Protein AF-0000000084951125 (afdb_homodimer)

Solvent-accessible surface area (backbone atoms only — not comparable to full-atom values): 34988 Å² total; per-residue (Å²): 134,79,62,62,59,83,71,89,84,74,86,59,56,65,35,55,36,43,43,50,26,42,46,49,32,28,71,71,62,76,45,51,70,67,38,75,51,81,46,64,66,57,51,19,65,74,65,73,45,57,65,64,44,49,47,52,25,54,49,51,36,23,10,39,48,29,26,44,77,41,91,96,76,39,42,28,28,58,37,66,67,66,70,45,73,35,20,32,40,36,37,38,41,66,78,44,57,65,51,30,41,21,50,53,31,18,54,71,54,57,42,88,39,49,43,74,48,46,43,64,31,67,85,32,62,67,50,42,49,49,55,50,62,74,44,59,76,49,38,55,32,37,38,37,38,51,67,86,50,80,61,41,56,66,58,55,65,75,41,64,70,90,34,41,35,38,32,51,39,81,51,83,85,47,65,89,33,16,28,47,24,54,52,42,26,57,44,45,28,52,27,49,59,73,43,35,82,60,50,66,82,41,65,33,40,33,38,49,50,67,69,82,83,59,63,63,38,38,56,53,15,46,51,48,45,28,61,77,68,70,47,46,68,49,78,37,55,62,75,75,97,64,82,89,54,80,27,32,29,39,36,31,66,45,63,64,55,48,45,52,52,53,54,50,31,58,76,66,71,50,47,72,31,70,36,26,30,42,35,34,42,53,76,55,68,62,40,58,51,30,78,68,9,46,14,23,42,24,65,48,41,46,56,47,14,35,51,51,22,48,31,61,78,69,64,53,66,54,72,42,73,50,62,61,46,58,45,87,42,46,16,69,134,80,61,60,57,83,72,88,84,74,87,59,57,65,35,54,36,43,42,51,27,41,47,50,33,28,71,70,62,75,45,51,69,69,38,74,50,80,46,62,67,56,50,20,66,74,66,74,45,56,64,67,42,49,48,51,26,53,49,49,37,23,11,38,48,29,27,43,78,41,88,97,76,39,42,26,29,58,39,68,67,68,71,44,73,36,21,33,39,36,36,39,41,64,76,44,58,66,53,29,41,22,47,52,32,19,55,72,54,56,42,89,39,49,43,76,47,45,43,64,29,66,84,33,63,66,49,41,48,50,56,50,61,74,45,58,77,48,39,55,32,35,37,37,37,51,65,86,50,79,60,41,55,66,59,57,64,74,41,64,70,90,34,40,35,36,32,52,38,83,51,83,86,49,64,88,31,17,27,45,22,55,52,42,24,58,44,45,27,52,28,49,57,74,43,36,81,62,50,65,82,41,63,33,40,33,39,49,50,67,68,81,83,61,64,63,38,39,57,52,15,44,51,49,44,27,61,77,68,69,46,46,68,50,78,36,56,63,76,74,97,63,81,89,53,80,26,32,29,39,38,33,66,44,63,65,53,46,46,51,53,53,54,49,29,58,76,66,71,49,47,72,32,71,37,27,31,42,36,33,42,53,75,54,68,59,40,58,50,30,78,69,9,47,14,23,42,23,65,49,40,47,55,48,13,34,51,51,22,48,30,63,77,69,65,54,66,52,72,40,73,51,61,60,45,58,45,86,41,46,15,68

Foldseek 3Di:
DDCADADDPPPDQRLVSRLVSNLVCLVVVNADFFAFDDALVVVCVVPVDDSVSPVVNQLQCQQQQQWDADVPPHIGGHDSPSLANFEEEEEAADDDDLVVLLVVLLDVQLDDNYHYDYYHQVLPVVSLLVSLVVCASRGQAYEYAQQPRDCSLVSCVVHDQLRYEYEADDDPSNQQFHYEYAQLLCLLLVQCVVCVVLLVQAQEEEEQALPDRDDCSNVNSVVVNCVVVVHHYYYHPACPPDADFFRYEYEEADVVRVVVNVVRCVVVVHQFLGRYAYEYEADDPVQCPVSVHHKYWHFDSSVRSNVVSVCNVVSPGHHHYTDIHIDDTRRD/DDCADADPPPPDQRLVSRLVSNLVCLVVVNADFFAFDDALVVVCVVVVDDSVSPVVNQLQCQQQQQWDADVPPHIGGHDSPSLANFEEEEEAADDDDLVVLLVVLLDVQLDDNYHYDYYHQVLPVVSLLVSLVVCASRGQAYEYAQQPRDCSLVSCVVHDQLRYEYEADDDPSNQQFHYEYAQLLCLLLVACVVCVVLLVQAQEEEEQALPDRDDCSNVNSVVVNCVVVVHHYYYHPACPPDADFFRYEYEEEDVVRVVVNVVRCVVVVHQFLHRYAYEYEADDPVQCPVSVHHKYWHFDSSVRSNVVSVCNVVSPGDHHYTDIHIDDTRRD

Nearest PDB structures (foldseek):
  3egc-assembly3_F  TM=7.699E-01  e=5.062E-11  Burkholderia thailandensis E264
  3hcw-assembly1_B  TM=7.419E-01  e=3.311E-11  Staphylococcus aureus subsp. aureus Mu50
  3huu-assembly1_B  TM=7.443E-01  e=2.307E-10  Staphylococcus haemolyticus JCSC1435
  4ham-assembly1_A-2  TM=9.047E-01  e=3.164E-05  Listeria monocytogenes EGD-e
  3gyb-assembly1_B  TM=6.036E-01  e=3.767E-08  Corynebacterium glutamicum

pLDDT: mean 93.29, std 5.88, range [46.25, 98.88]

Organism: Flavobacterium frigoris (strain PS1) (NCBI:txid1086011)

Sequence (664 aa):
MKTISIKNNLGIPKYKQIILSIEKTIEDGKLKKDEKLPSINKVCLEFSLSRDTVLQAYEELKKRGIIYAILGKGYYIKSTEVSTKQRIFLLFEELNIFKEDIYNSFLENIGKEAQVDIFFHHFNIKVFKKLINDSNGNYTKYIIMPTNLVEAAAVIKTLPVNDVYILDQTNPDLKSYPAIYQNHLKDIYSGLLKGKTKLNKYEKLILIFPGFREPLGMKIGFENFCADHNFNYEIISDFKNRELKKGEVYIIPTDRDLVSVIEKSKLQNLKLGSDYGIISYNETPLKKIVENGITTISTNFEAMGKILAEMILKGTKDQIENKSALILRNSLMKTISIKNNLGIPKYKQIILSIEKTIEDGKLKKDEKLPSINKVCLEFSLSRDTVLQAYEELKKRGIIYAILGKGYYIKSTEVSTKQRIFLLFEELNIFKEDIYNSFLENIGKEAQVDIFFHHFNIKVFKKLINDSNGNYTKYIIMPTNLVEAAAVIKTLPVNDVYILDQTNPDLKSYPAIYQNHLKDIYSGLLKGKTKLNKYEKLILIFPGFREPLGMKIGFENFCADHNFNYEIISDFKNRELKKGEVYIIPTDRDLVSVIEKSKLQNLKLGSDYGIISYNETPLKKIVENGITTISTNFEAMGKILAEMILKGTKDQIENKSALILRNSL

Secondary structure (DSSP, 8-state):
--S----TTSSS-HHHHHHHHHHHHHHTTSS-TTPBPPPHHHHHHHHT--HHHHHHHHHHHHHTTSEEEETTTEEEE--S-----EEEEEEES---HHHHHHHHHHHHHH-TTEEEEEEE-TT-HHHHHHHHHHHTTS-SEEEE--TT-TTHHHHHTTS-GGGEEEEE---GGGTTS-EEE--HHHHHHHHHHHTHHHHTT-SEEEEE---SSS-HHHHHHHHHHHHHTT-EEEEES--TT----TTEEEEE-SHHHHHHHHHHHHHTTPPBTTTBEEEEES--GGGGTGGG--EEEEE-HHHHHHHHHHHHHHT---EEEPPEEEE--TT-/--S----TTSSS-HHHHHHHHHHHHHHTTSS-TTPBPPPHHHHHHHHT--HHHHHHHHHHHHHTTSEEEETTTEEEE--S-----EEEEEEES---HHHHHHHHHHHHHH-TTEEEEEEE-TT-HHHHHHHHHHHTTS-SEEEE--TT-TTHHHHHTTS-GGGEEEEE---GGGTTS-EEE--HHHHHHHHHHHTHHHHTT-SEEEEE--SSSS-HHHHHHHHHHHHHTT-EEEEES--TT----TTEEEEE-SHHHHHHHHHHHHHTTPPBTTTBEEEEES--GGGGTGGG--EEEEE-HHHHHHHHHHHHHHT---EEEPPEEEE--TT-

Radius of gyration: 28.5 Å; Cα contacts (8 Å, |Δi|>4): 1259; chains: 2; bounding box: 56×83×68 Å

Structure (mmCIF, N/CA/C/O backbone):
data_AF-0000000084951125-model_v1
#
loop_
_entity.id
_entity.type
_entity.pdbx_description
1 polymer 'Transcriptional regulator of fucose utilization, GntR family'
#
loop_
_atom_site.group_PDB
_atom_site.id
_atom_site.type_symbol
_atom_site.label_atom_id
_atom_site.label_alt_id
_atom_site.label_comp_id
_atom_site.label_asym_id
_atom_site.label_entity_id
_atom_site.label_seq_id
_atom_site.pdbx_PDB_ins_code
_atom_site.Cartn_x
_atom_site.Cartn_y
_atom_site.Cartn_z
_atom_site.occupancy
_atom_site.B_iso_or_equiv
_atom_site.auth_seq_id
_atom_site.auth_comp_id
_atom_site.auth_asym_id
_atom_site.auth_atom_id
_atom_site.pdbx_PDB_model_num
ATOM 1 N N . MET A 1 1 ? -7.461 45.094 -2.262 1 46.72 1 MET A N 1
ATOM 2 C CA . MET A 1 1 ? -8.266 44.312 -3.189 1 46.72 1 MET A CA 1
ATOM 3 C C . MET A 1 1 ? -9.094 43.281 -2.443 1 46.72 1 MET A C 1
ATOM 5 O O . MET A 1 1 ? -8.656 42.75 -1.414 1 46.72 1 MET A O 1
ATOM 9 N N . LYS A 1 2 ? -10.484 43.031 -2.801 1 71.5 2 LYS A N 1
ATOM 10 C CA . LYS A 1 2 ? -11.477 42.312 -1.98 1 71.5 2 LYS A CA 1
ATOM 11 C C . LYS A 1 2 ? -11.273 40.812 -2.021 1 71.5 2 LYS A C 1
ATOM 13 O O . LYS A 1 2 ? -11.258 40.219 -3.098 1 71.5 2 LYS A O 1
ATOM 18 N N . THR A 1 3 ? -10.789 40.125 -1.103 1 82.38 3 THR A N 1
ATOM 19 C CA . THR A 1 3 ? -10.547 38.688 -0.952 1 82.38 3 THR A CA 1
ATOM 20 C C . THR A 1 3 ? -11.828 37.906 -1.164 1 82.38 3 THR A C 1
ATOM 22 O O . THR A 1 3 ? -11.812 36.844 -1.781 1 82.38 3 THR A O 1
ATOM 25 N N . ILE A 1 4 ? -12.969 38.562 -0.811 1 90.19 4 ILE A N 1
ATOM 26 C CA . ILE A 1 4 ? -14.258 37.906 -0.87 1 90.19 4 ILE A CA 1
ATOM 27 C C . ILE A 1 4 ? -15.289 38.812 -1.536 1 90.19 4 ILE A C 1
ATOM 29 O O . ILE A 1 4 ? -15.359 40 -1.241 1 90.19 4 ILE A O 1
ATOM 33 N N . SER A 1 5 ? -15.953 38.312 -2.535 1 87.94 5 SER A N 1
ATOM 34 C CA . SER A 1 5 ? -17.047 39 -3.201 1 87.94 5 SER A CA 1
ATOM 35 C C . SER A 1 5 ? -18.328 38.188 -3.18 1 87.94 5 SER A C 1
ATOM 37 O O . SER A 1 5 ? -18.328 37 -3.539 1 87.94 5 SER A O 1
ATOM 39 N N . ILE A 1 6 ? -19.375 38.781 -2.686 1 88.12 6 ILE A N 1
ATOM 40 C CA . ILE A 1 6 ? -20.672 38.125 -2.596 1 88.12 6 ILE A CA 1
ATOM 41 C C . ILE A 1 6 ? -21.734 38.938 -3.293 1 88.12 6 ILE A C 1
ATOM 43 O O . ILE A 1 6 ? -21.812 40.156 -3.102 1 88.12 6 ILE A O 1
ATOM 47 N N . LYS A 1 7 ? -22.484 38.344 -4.242 1 84.69 7 LYS A N 1
ATOM 48 C CA . LYS A 1 7 ? -23.578 39 -4.941 1 84.69 7 LYS A CA 1
ATOM 49 C C . LYS A 1 7 ? -24.938 38.406 -4.551 1 84.69 7 LYS A C 1
ATOM 51 O O . LYS A 1 7 ? -25.047 37.188 -4.371 1 84.69 7 LYS A O 1
ATOM 56 N N . ASN A 1 8 ? -25.781 39.344 -4.434 1 77.44 8 ASN A N 1
ATOM 57 C CA . ASN A 1 8 ? -27.156 38.938 -4.16 1 77.44 8 ASN A CA 1
ATOM 58 C C . ASN A 1 8 ? -27.844 38.438 -5.426 1 77.44 8 ASN A C 1
ATOM 60 O O . ASN A 1 8 ? -27.562 38.906 -6.523 1 77.44 8 ASN A O 1
ATOM 64 N N . ASN A 1 9 ? -28.391 37.219 -5.516 1 72.25 9 ASN A N 1
ATOM 65 C CA . ASN A 1 9 ? -29.312 36.812 -6.574 1 72.25 9 ASN A CA 1
ATOM 66 C C . ASN A 1 9 ? -28.641 35.844 -7.547 1 72.25 9 ASN A C 1
ATOM 68 O O . ASN A 1 9 ? -29.016 35.781 -8.719 1 72.25 9 ASN A O 1
ATOM 72 N N . LEU A 1 10 ? -27.562 35.25 -7.301 1 73.88 10 LEU A N 1
ATOM 73 C CA . LEU A 1 10 ? -26.891 34.375 -8.25 1 73.88 10 LEU A CA 1
ATOM 74 C C . LEU A 1 10 ? -27.391 32.938 -8.117 1 73.88 10 LEU A C 1
ATOM 76 O O . LEU A 1 10 ? -27.109 32.094 -8.969 1 73.88 10 LEU A O 1
ATOM 80 N N . GLY A 1 11 ? -28.391 32.719 -7.203 1 82.88 11 GLY A N 1
ATOM 81 C CA . GLY A 1 11 ? -28.891 31.375 -7.012 1 82.88 11 GLY A CA 1
ATOM 82 C C . GLY A 1 11 ? -27.875 30.453 -6.363 1 82.88 11 GLY A C 1
ATOM 83 O O . GLY A 1 11 ? -28.141 29.266 -6.172 1 82.88 11 GLY A O 1
ATOM 84 N N . ILE A 1 12 ? -26.734 30.969 -6.078 1 89.56 12 ILE A N 1
ATOM 85 C CA . ILE A 1 12 ? -25.688 30.203 -5.41 1 89.56 12 ILE A CA 1
ATOM 86 C C . ILE A 1 12 ? -25.672 30.547 -3.92 1 89.56 12 ILE A C 1
ATOM 88 O O . ILE A 1 12 ? -25.703 31.719 -3.545 1 89.56 12 ILE A O 1
ATOM 92 N N . PRO A 1 13 ? -25.75 29.516 -3.145 1 92.25 13 PRO A N 1
ATOM 93 C CA . PRO A 1 13 ? -25.688 29.766 -1.702 1 92.25 13 PRO A CA 1
ATOM 94 C C . PRO A 1 13 ? -24.5 30.641 -1.308 1 92.25 13 PRO A C 1
ATOM 96 O O . PRO A 1 13 ? -23.438 30.562 -1.92 1 92.25 13 PRO A O 1
ATOM 99 N N . LYS A 1 14 ? -24.734 31.406 -0.334 1 92.56 14 LYS A N 1
ATOM 100 C CA . LYS A 1 14 ? -23.75 32.406 0.064 1 92.56 14 LYS A CA 1
ATOM 101 C C . LYS A 1 14 ? -22.438 31.766 0.467 1 92.56 14 LYS A C 1
ATOM 103 O O . LYS A 1 14 ? -21.359 32.281 0.144 1 92.56 14 LYS A O 1
ATOM 108 N N . TYR A 1 15 ? -22.484 30.688 1.214 1 94.06 15 TYR A N 1
ATOM 109 C CA . TYR A 1 15 ? -21.25 30.047 1.634 1 94.06 15 TYR A CA 1
ATOM 110 C C . TYR A 1 15 ? -20.438 29.594 0.428 1 94.06 15 TYR A C 1
ATOM 112 O O . TYR A 1 15 ? -19.203 29.688 0.427 1 94.06 15 TYR A O 1
ATOM 120 N N . LYS A 1 16 ? -21.047 29.203 -0.631 1 94.38 16 LYS A N 1
ATOM 121 C CA . LYS A 1 16 ? -20.375 28.766 -1.851 1 94.38 16 LYS A CA 1
ATOM 122 C C . LYS A 1 16 ? -19.734 29.953 -2.566 1 94.38 16 LYS A C 1
ATOM 124 O O . LYS A 1 16 ? -18.656 29.828 -3.162 1 94.38 16 LYS A O 1
ATOM 129 N N . GLN A 1 17 ? -20.438 31 -2.527 1 94 17 GLN A N 1
ATOM 130 C CA . GLN A 1 17 ? -19.891 32.188 -3.133 1 94 17 GLN A CA 1
ATOM 131 C C . GLN A 1 17 ? -18.594 32.625 -2.436 1 94 17 GLN A C 1
ATOM 133 O O . GLN A 1 17 ? -17.641 33.062 -3.088 1 94 17 GLN A O 1
ATOM 138 N N . ILE A 1 18 ? -18.609 32.438 -1.137 1 94.88 18 ILE A N 1
ATOM 139 C CA . ILE A 1 18 ? -17.406 32.75 -0.377 1 94.88 18 ILE A CA 1
ATOM 140 C C . ILE A 1 18 ? -16.266 31.859 -0.832 1 94.88 18 ILE A C 1
ATOM 142 O O . ILE A 1 18 ? -15.164 32.344 -1.128 1 94.88 18 ILE A O 1
ATOM 146 N N . ILE A 1 19 ? -16.531 30.625 -0.931 1 94.94 19 ILE A N 1
ATOM 147 C CA . ILE A 1 19 ? -15.539 29.625 -1.323 1 94.94 19 ILE A CA 1
ATOM 148 C C . ILE A 1 19 ? -15 29.953 -2.711 1 94.94 19 ILE A C 1
ATOM 150 O O . ILE A 1 19 ? -13.789 30.031 -2.91 1 94.94 19 ILE A O 1
ATOM 154 N N . LEU A 1 20 ? -15.883 30.234 -3.623 1 93.5 20 LEU A N 1
ATOM 155 C CA . LEU A 1 20 ? -15.5 30.531 -5 1 93.5 20 LEU A CA 1
ATOM 156 C C . LEU A 1 20 ? -14.664 31.797 -5.074 1 93.5 20 LEU A C 1
ATOM 158 O O . LEU A 1 20 ? -13.711 31.891 -5.855 1 93.5 20 LEU A O 1
ATOM 162 N N . SER A 1 21 ? -15.039 32.688 -4.352 1 94.12 21 SER A N 1
ATOM 163 C CA . SER A 1 21 ? -14.312 33.969 -4.328 1 94.12 21 SER A CA 1
ATOM 164 C C . SER A 1 21 ? -12.875 33.75 -3.852 1 94.12 21 SER A C 1
ATOM 166 O O . SER A 1 21 ? -11.938 34.281 -4.465 1 94.12 21 SER A O 1
ATOM 168 N N . ILE A 1 22 ? -12.773 33 -2.812 1 94.25 22 ILE A N 1
ATOM 169 C CA . ILE A 1 22 ? -11.445 32.75 -2.254 1 94.25 22 ILE A CA 1
ATOM 170 C C . ILE A 1 22 ? -10.609 31.938 -3.246 1 94.25 22 ILE A C 1
ATOM 172 O O . ILE A 1 22 ? -9.445 32.25 -3.486 1 94.25 22 ILE A O 1
ATOM 176 N N . GLU A 1 23 ? -11.195 30.953 -3.816 1 94.12 23 GLU A N 1
ATOM 177 C CA . GLU A 1 23 ? -10.508 30.141 -4.82 1 94.12 23 GLU A CA 1
ATOM 178 C C . GLU A 1 23 ? -10.008 31.016 -5.973 1 94.12 23 GLU A C 1
ATOM 180 O O . GLU A 1 23 ? -8.867 30.875 -6.406 1 94.12 23 GLU A O 1
ATOM 185 N N . LYS A 1 24 ? -10.844 31.859 -6.445 1 93.19 24 LYS A N 1
ATOM 186 C CA . LYS A 1 24 ? -10.492 32.75 -7.555 1 93.19 24 LYS A CA 1
ATOM 187 C C . LYS A 1 24 ? -9.344 33.688 -7.18 1 93.19 24 LYS A C 1
ATOM 189 O O . LYS A 1 24 ? -8.438 33.906 -7.984 1 93.19 24 LYS A O 1
ATOM 194 N N . THR A 1 25 ? -9.453 34.156 -6.047 1 93.5 25 THR A N 1
ATOM 195 C CA . THR A 1 25 ? -8.414 35.062 -5.582 1 93.5 25 THR A CA 1
ATOM 196 C C . THR A 1 25 ? -7.07 34.344 -5.488 1 93.5 25 THR A C 1
ATOM 198 O O . THR A 1 25 ? -6.031 34.938 -5.789 1 93.5 25 THR A O 1
ATOM 201 N N . ILE A 1 26 ? -7.09 33.094 -5.086 1 92.62 26 ILE A N 1
ATOM 202 C CA . ILE A 1 26 ? -5.879 32.281 -5.02 1 92.62 26 ILE A CA 1
ATOM 203 C C . ILE A 1 26 ? -5.348 32.031 -6.434 1 92.62 26 ILE A C 1
ATOM 205 O O . ILE A 1 26 ? -4.156 32.219 -6.695 1 92.62 26 ILE A O 1
ATOM 209 N N . GLU A 1 27 ? -6.195 31.719 -7.305 1 90.94 27 GLU A N 1
ATOM 210 C CA . GLU A 1 27 ? -5.832 31.422 -8.688 1 90.94 27 GLU A CA 1
ATOM 211 C C . GLU A 1 27 ? -5.238 32.656 -9.375 1 90.94 27 GLU A C 1
ATOM 213 O O . GLU A 1 27 ? -4.332 32.531 -10.203 1 90.94 27 GLU A O 1
ATOM 218 N N . ASP A 1 28 ? -5.746 33.75 -8.984 1 91.94 28 ASP A N 1
ATOM 219 C CA . ASP A 1 28 ? -5.293 35.031 -9.562 1 91.94 28 ASP A CA 1
ATOM 220 C C . ASP A 1 28 ? -3.951 35.438 -8.977 1 91.94 28 ASP A C 1
ATOM 222 O O . ASP A 1 28 ? -3.367 36.438 -9.398 1 91.94 28 ASP A O 1
ATOM 226 N N . GLY A 1 29 ? -3.504 34.688 -7.977 1 89.69 29 GLY A N 1
ATOM 227 C CA . GLY A 1 29 ? -2.207 34.969 -7.379 1 89.69 29 GLY A CA 1
ATOM 228 C C . GLY A 1 29 ? -2.254 36.062 -6.336 1 89.69 29 GLY A C 1
ATOM 229 O O . GLY A 1 29 ? -1.213 36.562 -5.902 1 89.69 29 GLY A O 1
ATOM 230 N N . LYS A 1 30 ? -3.412 36.469 -5.941 1 90.88 30 LYS A N 1
ATOM 231 C CA . LYS A 1 30 ? -3.576 37.562 -5.012 1 90.88 30 LYS A CA 1
ATOM 232 C C . LYS A 1 30 ? -3.467 37.094 -3.564 1 90.88 30 LYS A C 1
ATOM 234 O O . LYS A 1 30 ? -3.252 37.906 -2.656 1 90.88 30 LYS A O 1
ATOM 239 N N . LEU A 1 31 ? -3.725 35.844 -3.391 1 90.5 31 LEU A N 1
ATOM 240 C CA . LEU A 1 31 ? -3.541 35.219 -2.092 1 90.5 31 LEU A CA 1
ATOM 241 C C . LEU A 1 31 ? -2.436 34.156 -2.154 1 90.5 31 LEU A C 1
ATOM 243 O O . LEU A 1 31 ? -2.453 33.281 -3.021 1 90.5 31 LEU A O 1
ATOM 247 N N . LYS A 1 32 ? -1.519 34.281 -1.272 1 88 32 LYS A N 1
ATOM 248 C CA . LYS A 1 32 ? -0.365 33.406 -1.259 1 88 32 LYS A CA 1
ATOM 249 C C . LYS A 1 32 ? -0.382 32.5 -0.027 1 88 32 LYS A C 1
ATOM 251 O O . LYS A 1 32 ? -1.145 32.719 0.913 1 88 32 LYS A O 1
ATOM 256 N N . LYS A 1 33 ? 0.438 31.5 -0.08 1 84.81 33 LYS A N 1
ATOM 257 C CA . LYS A 1 33 ? 0.558 30.578 1.043 1 84.81 33 LYS A CA 1
ATOM 258 C C . LYS A 1 33 ? 0.875 31.328 2.336 1 84.81 33 LYS A C 1
ATOM 260 O O . LYS A 1 33 ? 1.697 32.25 2.346 1 84.81 33 LYS A O 1
ATOM 265 N N . ASP A 1 34 ? 0.156 31 3.359 1 84.38 34 ASP A N 1
ATOM 266 C CA . ASP A 1 34 ? 0.349 31.453 4.73 1 84.38 34 ASP A CA 1
ATOM 267 C C . ASP A 1 34 ? -0.174 32.875 4.914 1 84.38 34 ASP A C 1
ATOM 269 O O . ASP A 1 34 ? 0.078 33.5 5.941 1 84.38 34 ASP A O 1
ATOM 273 N N . GLU A 1 35 ? -0.862 33.406 3.951 1 89.38 35 GLU A N 1
ATOM 274 C CA . GLU A 1 35 ? -1.541 34.688 4.117 1 89.38 35 GLU A CA 1
ATOM 275 C C . GLU A 1 35 ? -2.836 34.531 4.91 1 89.38 35 GLU A C 1
ATOM 277 O O . GLU A 1 35 ? -3.541 33.531 4.762 1 89.38 35 GLU A O 1
ATOM 282 N N . LYS A 1 36 ? -3.197 35.562 5.656 1 90.94 36 LYS A N 1
ATOM 283 C CA . LYS A 1 36 ? -4.367 35.531 6.527 1 90.94 36 LYS A CA 1
ATOM 284 C C . LYS A 1 36 ? -5.637 35.875 5.758 1 90.94 36 LYS A C 1
ATOM 286 O O . LYS A 1 36 ? -5.637 36.812 4.957 1 90.94 36 LYS A O 1
ATOM 291 N N . LEU A 1 37 ? -6.656 35.219 6.055 1 94.31 37 LEU A N 1
ATOM 292 C CA . LEU A 1 37 ? -7.973 35.531 5.512 1 94.31 37 LEU A CA 1
ATOM 293 C C . LEU A 1 37 ? -8.727 36.469 6.438 1 94.31 37 LEU A C 1
ATOM 295 O O . LEU A 1 37 ? -8.406 36.562 7.625 1 94.31 37 LEU A O 1
ATOM 299 N N . PRO A 1 38 ? -9.711 37.188 5.859 1 94 38 PRO A N 1
ATOM 300 C CA . PRO A 1 38 ? -10.562 37.969 6.75 1 94 38 PRO A CA 1
ATOM 301 C C . PRO A 1 38 ? -11.227 37.125 7.84 1 94 38 PRO A C 1
ATOM 303 O O . PRO A 1 38 ? -11.578 35.969 7.598 1 94 38 PRO A O 1
ATOM 306 N N . SER A 1 39 ? -11.336 37.781 8.984 1 93.38 39 SER A N 1
ATOM 307 C CA . SER A 1 39 ? -11.984 37.094 10.078 1 93.38 39 SER A CA 1
ATOM 308 C C . SER A 1 39 ? -13.445 36.781 9.766 1 93.38 39 SER A C 1
ATOM 310 O O . SER A 1 39 ? -14.055 37.469 8.93 1 93.38 39 SER A O 1
ATOM 312 N N . ILE A 1 40 ? -13.938 35.812 10.445 1 94 40 ILE A N 1
ATOM 313 C CA . ILE A 1 40 ? -15.344 35.438 10.273 1 94 40 ILE A CA 1
ATOM 314 C C . ILE A 1 40 ? -16.234 36.656 10.562 1 94 40 ILE A C 1
ATOM 316 O O . ILE A 1 40 ? -17.125 36.969 9.789 1 94 40 ILE A O 1
ATOM 320 N N . ASN A 1 41 ? -15.922 37.406 11.617 1 93.38 41 ASN A N 1
ATOM 321 C CA . ASN A 1 41 ? -16.703 38.562 12.016 1 93.38 41 ASN A CA 1
ATOM 322 C C . ASN A 1 41 ? -16.641 39.656 10.961 1 93.38 41 ASN A C 1
ATOM 324 O O . ASN A 1 41 ? -17.641 40.312 10.656 1 93.38 41 ASN A O 1
ATOM 328 N N . LYS A 1 42 ? -15.516 39.875 10.453 1 94.31 42 LYS A N 1
ATOM 329 C CA . LYS A 1 42 ? -15.352 40.906 9.422 1 94.31 42 LYS A CA 1
ATOM 330 C C . LYS A 1 42 ? -16.188 40.594 8.188 1 94.31 42 LYS A C 1
ATOM 332 O O . LYS A 1 42 ? -16.828 41.469 7.621 1 94.31 42 LYS A O 1
ATOM 337 N N . VAL A 1 43 ? -16.156 39.375 7.793 1 94.75 43 VAL A N 1
ATOM 338 C CA . VAL A 1 43 ? -16.938 38.938 6.625 1 94.75 43 VAL A CA 1
ATOM 339 C C . VAL A 1 43 ? -18.422 39.094 6.918 1 94.75 43 VAL A C 1
ATOM 341 O O . VAL A 1 43 ? -19.188 39.562 6.074 1 94.75 43 VAL A O 1
ATOM 344 N N . CYS A 1 44 ? -18.828 38.656 8.094 1 94.56 44 CYS A N 1
ATOM 345 C CA . CYS A 1 44 ? -20.234 38.781 8.508 1 94.56 44 CYS A CA 1
ATOM 346 C C . CYS A 1 44 ? -20.703 40.219 8.422 1 94.56 44 CYS A C 1
ATOM 348 O O . CYS A 1 44 ? -21.766 40.5 7.863 1 94.56 44 CYS A O 1
ATOM 350 N N . LEU A 1 45 ? -19.938 41.094 8.906 1 93.94 45 LEU A N 1
ATOM 351 C CA . LEU A 1 45 ? -20.281 42.5 8.953 1 93.94 45 LEU A CA 1
ATOM 352 C C . LEU A 1 45 ? -20.297 43.094 7.555 1 93.94 45 LEU A C 1
ATOM 354 O O . LEU A 1 45 ? -21.203 43.875 7.207 1 93.94 45 LEU A O 1
ATOM 358 N N . GLU A 1 46 ? -19.359 42.75 6.848 1 92.94 46 GLU A N 1
ATOM 359 C CA . GLU A 1 46 ? -19.203 43.344 5.523 1 92.94 46 GLU A CA 1
ATOM 360 C C . GLU A 1 46 ? -20.328 42.938 4.586 1 92.94 46 GLU A C 1
ATOM 362 O O . GLU A 1 46 ? -20.766 43.719 3.754 1 92.94 46 GLU A O 1
ATOM 367 N N . PHE A 1 47 ? -20.766 41.719 4.777 1 92.56 47 PHE A N 1
ATOM 368 C CA . PHE A 1 47 ? -21.734 41.188 3.799 1 92.56 47 PHE A CA 1
ATOM 369 C C . PHE A 1 47 ? -23.062 40.875 4.461 1 92.56 47 PHE A C 1
ATOM 371 O O . PHE A 1 47 ? -23.953 40.312 3.822 1 92.56 47 PHE A O 1
ATOM 378 N N . SER A 1 48 ? -23.25 41.156 5.723 1 92.31 48 SER A N 1
ATOM 379 C CA . SER A 1 48 ? -24.469 40.906 6.477 1 92.31 48 SER A CA 1
ATOM 380 C C . SER A 1 48 ? -24.891 39.438 6.406 1 92.31 48 SER A C 1
ATOM 382 O O . SER A 1 48 ? -26.031 39.125 6.043 1 92.31 48 SER A O 1
ATOM 384 N N . LEU A 1 49 ? -23.938 38.625 6.754 1 93.94 49 LEU A N 1
ATOM 385 C CA . LEU A 1 49 ? -24.172 37.188 6.762 1 93.94 49 LEU A CA 1
ATOM 386 C C . LEU A 1 49 ? -24.156 36.656 8.18 1 93.94 49 LEU A C 1
ATOM 388 O O . LEU A 1 49 ? -23.578 37.281 9.078 1 93.94 49 LEU A O 1
ATOM 392 N N . SER A 1 50 ? -24.828 35.531 8.336 1 94.5 50 SER A N 1
ATOM 393 C CA . SER A 1 50 ? -24.75 34.875 9.625 1 94.5 50 SER A CA 1
ATOM 394 C C . SER A 1 50 ? -23.359 34.281 9.844 1 94.5 50 SER A C 1
ATOM 396 O O . SER A 1 50 ? -22.641 33.969 8.891 1 94.5 50 SER A O 1
ATOM 398 N N . ARG A 1 51 ? -22.953 34.188 11.078 1 94.88 51 ARG A N 1
ATOM 399 C CA . ARG A 1 51 ? -21.672 33.562 11.43 1 94.88 51 ARG A CA 1
ATOM 400 C C . ARG A 1 51 ? -21.594 32.125 10.922 1 94.88 51 ARG A C 1
ATOM 402 O O . ARG A 1 51 ? -20.547 31.688 10.43 1 94.88 51 ARG A O 1
ATOM 409 N N . ASP A 1 52 ? -22.672 31.453 10.938 1 94.69 52 ASP A N 1
ATOM 410 C CA . ASP A 1 52 ? -22.719 30.047 10.539 1 94.69 52 ASP A CA 1
ATOM 411 C C . ASP A 1 52 ? -22.422 29.891 9.047 1 94.69 52 ASP A C 1
ATOM 413 O O . ASP A 1 52 ? -21.734 28.953 8.648 1 94.69 52 ASP A O 1
ATOM 417 N N . THR A 1 53 ? -22.875 30.766 8.305 1 94.62 53 THR A N 1
ATOM 418 C CA . THR A 1 53 ? -22.672 30.734 6.867 1 94.62 53 THR A CA 1
ATOM 419 C C . THR A 1 53 ? -21.188 30.922 6.531 1 94.62 53 THR A C 1
ATOM 421 O O . THR A 1 53 ? -20.625 30.156 5.738 1 94.62 53 THR A O 1
ATOM 424 N N . VAL A 1 54 ? -20.594 31.875 7.152 1 95.06 54 VAL A N 1
ATOM 425 C CA . VAL A 1 54 ? -19.172 32.156 6.906 1 95.06 54 VAL A CA 1
ATOM 426 C C . VAL A 1 54 ? -18.328 30.984 7.426 1 95.06 54 VAL A C 1
ATOM 428 O O . VAL A 1 54 ? -17.391 30.547 6.754 1 95.06 54 VAL A O 1
ATOM 431 N N . LEU A 1 55 ? -18.734 30.5 8.594 1 95 55 LEU A N 1
ATOM 432 C CA . LEU A 1 55 ? -18 29.391 9.195 1 95 55 LEU A CA 1
ATOM 433 C C . LEU A 1 55 ? -18.078 28.156 8.297 1 95 55 LEU A C 1
ATOM 435 O O . LEU A 1 55 ? -17.094 27.422 8.164 1 95 55 LEU A O 1
ATOM 439 N N . GLN A 1 56 ? -19.188 27.969 7.727 1 94.88 56 GLN A N 1
ATOM 440 C CA . GLN A 1 56 ? -19.359 26.828 6.824 1 94.88 56 GLN A CA 1
ATOM 441 C C . GLN A 1 56 ? -18.375 26.906 5.652 1 94.88 56 GLN A C 1
ATOM 443 O O . GLN A 1 56 ? -17.781 25.906 5.27 1 94.88 56 GLN A O 1
ATOM 448 N N . ALA A 1 57 ? -18.188 28.031 5.133 1 95.44 57 ALA A N 1
ATOM 449 C CA . ALA A 1 57 ? -17.297 28.234 4.004 1 95.44 57 ALA A CA 1
ATOM 450 C C . ALA A 1 57 ? -15.844 28 4.402 1 95.44 57 ALA A C 1
ATOM 452 O O . ALA A 1 57 ? -15.117 27.266 3.721 1 95.44 57 ALA A O 1
ATOM 453 N N . TYR A 1 58 ? -15.484 28.531 5.523 1 95.62 58 TYR A N 1
ATOM 454 C CA . TYR A 1 58 ? -14.102 28.406 5.992 1 95.62 58 TYR A CA 1
ATOM 455 C C . TYR A 1 58 ? -13.789 26.969 6.375 1 95.62 58 TYR A C 1
ATOM 457 O O . TYR A 1 58 ? -12.695 26.469 6.09 1 95.62 58 TYR A O 1
ATOM 465 N N . GLU A 1 59 ? -14.734 26.344 6.922 1 94.12 59 GLU A N 1
ATOM 466 C CA . GLU A 1 59 ? -14.539 24.953 7.316 1 94.12 59 GLU A CA 1
ATOM 467 C C . GLU A 1 59 ? -14.391 24.047 6.098 1 94.12 59 GLU A C 1
ATOM 469 O O . GLU A 1 59 ? -13.578 23.125 6.105 1 94.12 59 GLU A O 1
ATOM 474 N N . GLU A 1 60 ? -15.148 24.375 5.137 1 94.31 60 GLU A N 1
ATOM 475 C CA . GLU A 1 60 ? -15.031 23.594 3.908 1 94.31 60 GLU A CA 1
ATOM 476 C C . GLU A 1 60 ? -13.656 23.766 3.27 1 94.31 60 GLU A C 1
ATOM 478 O O . GLU A 1 60 ? -13.031 22.781 2.855 1 94.31 60 GLU A O 1
ATOM 483 N N . LEU A 1 61 ? -13.203 24.922 3.227 1 94.88 61 LEU A N 1
ATOM 484 C CA . LEU A 1 61 ? -11.891 25.203 2.666 1 94.88 61 LEU A CA 1
ATOM 485 C C . LEU A 1 61 ? -10.797 24.516 3.484 1 94.88 61 LEU A C 1
ATOM 487 O O . LEU A 1 61 ? -9.812 24.031 2.926 1 94.88 61 LEU A O 1
ATOM 491 N N . LYS A 1 62 ? -11 24.5 4.762 1 93.12 62 LYS A N 1
ATOM 492 C CA . LYS A 1 62 ? -10.055 23.828 5.652 1 93.12 62 LYS A CA 1
ATOM 493 C C . LYS A 1 62 ? -10.016 22.328 5.395 1 93.12 62 LYS A C 1
ATOM 495 O O . LYS A 1 62 ? -8.938 21.734 5.27 1 93.12 62 LYS A O 1
ATOM 500 N N . LYS A 1 63 ? -11.117 21.75 5.254 1 93.44 63 LYS A N 1
ATOM 501 C CA . LYS A 1 63 ? -11.227 20.312 5.008 1 93.44 63 LYS A CA 1
ATOM 502 C C . LYS A 1 63 ? -10.594 19.938 3.672 1 93.44 63 LYS A C 1
ATOM 504 O O . LYS A 1 63 ? -10 18.859 3.541 1 93.44 63 LYS A O 1
ATOM 509 N N . ARG A 1 64 ? -10.68 20.891 2.797 1 92.06 64 ARG A N 1
ATOM 510 C CA . ARG A 1 64 ? -10.117 20.656 1.472 1 92.06 64 ARG A CA 1
ATOM 511 C C . ARG A 1 64 ? -8.609 20.891 1.475 1 92.06 64 ARG A C 1
ATOM 513 O O . ARG A 1 64 ? -7.934 20.609 0.48 1 92.06 64 ARG A O 1
ATOM 520 N N . GLY A 1 65 ? -8.148 21.375 2.535 1 89.06 65 GLY A N 1
ATOM 521 C CA . GLY A 1 65 ? -6.719 21.609 2.674 1 89.06 65 GLY A CA 1
ATOM 522 C C . GLY A 1 65 ? -6.258 22.906 2.045 1 89.06 65 GLY A C 1
ATOM 523 O O . GLY A 1 65 ? -5.07 23.078 1.753 1 89.06 65 GLY A O 1
ATOM 524 N N . ILE A 1 66 ? -7.148 23.797 1.809 1 90.75 66 ILE A N 1
ATOM 525 C CA . ILE A 1 66 ? -6.828 25.062 1.161 1 90.75 66 ILE A CA 1
ATOM 526 C C . ILE A 1 66 ? -6.406 26.094 2.211 1 90.75 66 ILE A C 1
ATOM 528 O O . ILE A 1 66 ? -5.512 26.906 1.972 1 90.75 66 ILE A O 1
ATOM 532 N N . ILE A 1 67 ? -7.105 25.984 3.373 1 92.5 67 ILE A N 1
ATOM 533 C CA . ILE A 1 67 ? -6.758 26.906 4.449 1 92.5 67 ILE A CA 1
ATOM 534 C C . ILE A 1 67 ? -6.547 26.125 5.746 1 92.5 67 ILE A C 1
ATOM 536 O O . ILE A 1 67 ? -6.84 24.922 5.812 1 92.5 67 ILE A O 1
ATOM 540 N N . TYR A 1 68 ? -5.965 26.75 6.707 1 88.12 68 TYR A N 1
ATOM 541 C CA . TYR A 1 68 ? -5.844 26.188 8.047 1 88.12 68 TYR A CA 1
ATOM 542 C C . TYR A 1 68 ? -6.184 27.234 9.109 1 88.12 68 TYR A C 1
ATOM 544 O O . TYR A 1 68 ? -6.121 28.438 8.852 1 88.12 68 TYR A O 1
ATOM 552 N N . ALA A 1 69 ? -6.699 26.719 10.234 1 87.69 69 ALA A N 1
ATOM 553 C CA . ALA A 1 69 ? -7.113 27.578 11.328 1 87.69 69 ALA A CA 1
ATOM 554 C C . ALA A 1 69 ? -6.043 27.641 12.414 1 87.69 69 ALA A C 1
ATOM 556 O O . ALA A 1 69 ? -5.375 26.641 12.695 1 87.69 69 ALA A O 1
ATOM 557 N N . ILE A 1 70 ? -5.965 28.828 12.906 1 76.94 70 ILE A N 1
ATOM 558 C CA . ILE A 1 70 ? -5.18 29.016 14.125 1 76.94 70 ILE A CA 1
ATOM 559 C C . ILE A 1 70 ? -6.082 29.531 15.242 1 76.94 70 ILE A C 1
ATOM 561 O O . ILE A 1 70 ? -6.746 30.562 15.094 1 76.94 70 ILE A O 1
ATOM 565 N N . LEU A 1 71 ? -6.164 28.734 16.25 1 74.81 71 LEU A N 1
ATOM 566 C CA . LEU A 1 71 ? -7.051 29.078 17.359 1 74.81 71 LEU A CA 1
ATOM 567 C C . LEU A 1 71 ? -6.785 30.5 17.844 1 74.81 71 LEU A C 1
ATOM 569 O O . LEU A 1 71 ? -5.637 30.859 18.109 1 74.81 71 LEU A O 1
ATOM 573 N N . GLY A 1 72 ? -7.762 31.203 17.906 1 74.25 72 GLY A N 1
ATOM 574 C CA . GLY A 1 72 ? -7.703 32.562 18.438 1 74.25 72 GLY A CA 1
ATOM 575 C C . GLY A 1 72 ? -7.137 33.562 17.453 1 74.25 72 GLY A C 1
ATOM 576 O O . GLY A 1 72 ? -7.121 34.75 17.734 1 74.25 72 GLY A O 1
ATOM 577 N N . LYS A 1 73 ? -6.625 33.156 16.281 1 76 73 LYS A N 1
ATOM 578 C CA . LYS A 1 73 ? -5.973 34.094 15.352 1 76 73 LYS A CA 1
ATOM 579 C C . LYS A 1 73 ? -6.719 34.156 14.023 1 76 73 LYS A C 1
ATOM 581 O O . LYS A 1 73 ? -6.73 35.188 13.367 1 76 73 LYS A O 1
ATOM 586 N N . GLY A 1 74 ? -7.25 32.969 13.75 1 87.94 74 GLY A N 1
ATOM 587 C CA . GLY A 1 74 ? -8.047 33.031 12.539 1 87.94 74 GLY A CA 1
ATOM 588 C C . GLY A 1 74 ? -7.652 31.969 11.516 1 87.94 74 GLY A C 1
ATOM 589 O O . GLY A 1 74 ? -7.234 30.875 11.883 1 87.94 74 GLY A O 1
ATOM 590 N N . TYR A 1 75 ? -7.969 32.312 10.156 1 92.19 75 TYR A N 1
ATOM 591 C CA . TYR A 1 75 ? -7.773 31.359 9.07 1 92.19 75 TYR A CA 1
ATOM 592 C C . TYR A 1 75 ? -6.691 31.844 8.117 1 92.19 75 TYR A C 1
ATOM 594 O O . TYR A 1 75 ? -6.602 33.031 7.812 1 92.19 75 TYR A O 1
ATOM 602 N N . TYR A 1 76 ? -5.859 30.891 7.586 1 89.81 76 TYR A N 1
ATOM 603 C CA . TYR A 1 76 ? -4.734 31.188 6.707 1 89.81 76 TYR A CA 1
ATOM 604 C C . TYR A 1 76 ? -4.738 30.266 5.492 1 89.81 76 TYR A C 1
ATOM 606 O O . TYR A 1 76 ? -5.258 29.156 5.551 1 89.81 76 TYR A O 1
ATOM 614 N N . ILE A 1 77 ? -4.012 30.75 4.477 1 90.94 77 ILE A N 1
ATOM 615 C CA . ILE A 1 77 ? -3.912 29.953 3.266 1 90.94 77 ILE A CA 1
ATOM 616 C C . ILE A 1 77 ? -2.875 28.844 3.461 1 90.94 77 ILE A C 1
ATOM 618 O O . ILE A 1 77 ? -1.739 29.125 3.859 1 90.94 77 ILE A O 1
ATOM 622 N N . LYS A 1 78 ? -3.299 27.641 3.215 1 86.62 78 LYS A N 1
ATOM 623 C CA . LYS A 1 78 ? -2.422 26.484 3.35 1 86.62 78 LYS A CA 1
ATOM 624 C C . LYS A 1 78 ? -1.816 26.094 2.004 1 86.62 78 LYS A C 1
ATOM 626 O O . LYS A 1 78 ? -0.621 25.812 1.914 1 86.62 78 LYS A O 1
ATOM 631 N N . SER A 1 79 ? -2.645 26.062 1.029 1 86.88 79 SER A N 1
ATOM 632 C CA . SER A 1 79 ? -2.234 25.641 -0.306 1 86.88 79 SER A CA 1
ATOM 633 C C . SER A 1 79 ? -2.854 26.531 -1.381 1 86.88 79 SER A C 1
ATOM 635 O O . SER A 1 79 ? -4.004 26.953 -1.257 1 86.88 79 SER A O 1
ATOM 637 N N . THR A 1 80 ? -2.059 26.703 -2.471 1 86.5 80 THR A N 1
ATOM 638 C CA . THR A 1 80 ? -2.58 27.5 -3.574 1 86.5 80 THR A CA 1
ATOM 639 C C . THR A 1 80 ? -3.193 26.594 -4.648 1 86.5 80 THR A C 1
ATOM 641 O O . THR A 1 80 ? -3.689 27.094 -5.664 1 86.5 80 THR A O 1
ATOM 644 N N . GLU A 1 81 ? -3.121 25.312 -4.449 1 82.19 81 GLU A N 1
ATOM 645 C CA . GLU A 1 81 ? -3.807 24.391 -5.34 1 82.19 81 GLU A CA 1
ATOM 646 C C . GLU A 1 81 ? -5.27 24.219 -4.941 1 82.19 81 GLU A C 1
ATOM 648 O O . GLU A 1 81 ? -5.586 23.5 -3.996 1 82.19 81 GLU A O 1
ATOM 653 N N . VAL A 1 82 ? -6.094 24.859 -5.715 1 87 82 VAL A N 1
ATOM 654 C CA . VAL A 1 82 ? -7.488 24.922 -5.289 1 87 82 VAL A CA 1
ATOM 655 C C . VAL A 1 82 ? -8.32 23.922 -6.094 1 87 82 VAL A C 1
ATOM 657 O O . VAL A 1 82 ? -9.531 23.828 -5.91 1 87 82 VAL A O 1
ATOM 660 N N . SER A 1 83 ? -7.676 23.125 -6.91 1 83.31 83 SER A N 1
ATOM 661 C CA . SER A 1 83 ? -8.406 22.188 -7.754 1 83.31 83 SER A CA 1
ATOM 662 C C . SER A 1 83 ? -8.938 21 -6.941 1 83.31 83 SER A C 1
ATOM 664 O O . SER A 1 83 ? -9.867 20.312 -7.371 1 83.31 83 SER A O 1
ATOM 666 N N . THR A 1 84 ? -8.383 20.859 -5.805 1 81.62 84 THR A N 1
ATOM 667 C CA . THR A 1 84 ? -8.82 19.75 -4.957 1 81.62 84 THR A CA 1
ATOM 668 C C . THR A 1 84 ? -10.188 20.047 -4.355 1 81.62 84 THR A C 1
ATOM 670 O O . THR A 1 84 ? -10.352 21 -3.6 1 81.62 84 THR A O 1
ATOM 673 N N . LYS A 1 85 ? -11.102 19.219 -4.672 1 86.94 85 LYS A N 1
ATOM 674 C CA . LYS A 1 85 ? -12.453 19.406 -4.156 1 86.94 85 LYS A CA 1
ATOM 675 C C . LYS A 1 85 ? -12.75 18.469 -3 1 86.94 85 LYS A C 1
ATOM 677 O O . LYS A 1 85 ? -13.633 18.719 -2.182 1 86.94 85 LYS A O 1
ATOM 682 N N . GLN A 1 86 ? -12.008 17.359 -3 1 90.88 86 GLN A N 1
ATOM 683 C CA . GLN A 1 86 ? -12.148 16.391 -1.925 1 90.88 86 GLN A CA 1
ATOM 684 C C . GLN A 1 86 ? -10.781 15.938 -1.41 1 90.88 86 GLN A C 1
ATOM 686 O O . GLN A 1 86 ? -9.883 15.648 -2.197 1 90.88 86 GLN A O 1
ATOM 691 N N . ARG A 1 87 ? -10.625 16.016 -0.156 1 92.5 87 ARG A N 1
ATOM 692 C CA . ARG A 1 87 ? -9.453 15.445 0.505 1 92.5 87 ARG A CA 1
ATOM 693 C C . ARG A 1 87 ? -9.852 14.305 1.441 1 92.5 87 ARG A C 1
ATOM 695 O O . ARG A 1 87 ? -10.555 14.531 2.43 1 92.5 87 ARG A O 1
ATOM 702 N N . ILE A 1 88 ? -9.359 13.164 1.128 1 95.5 88 ILE A N 1
ATOM 703 C CA . ILE A 1 88 ? -9.867 11.969 1.788 1 95.5 88 ILE A CA 1
ATOM 704 C C . ILE A 1 88 ? -8.781 11.359 2.67 1 95.5 88 ILE A C 1
ATOM 706 O O . ILE A 1 88 ? -7.641 11.18 2.227 1 95.5 88 ILE A O 1
ATOM 710 N N . PHE A 1 89 ? -9.148 11.141 3.939 1 95.81 89 PHE A N 1
ATOM 711 C CA . PHE A 1 89 ? -8.328 10.406 4.895 1 95.81 89 PHE A CA 1
ATOM 712 C C . PHE A 1 89 ? -8.602 8.906 4.801 1 95.81 89 PHE A C 1
ATOM 714 O O . PHE A 1 89 ? -9.695 8.445 5.145 1 95.81 89 PHE A O 1
ATOM 721 N N . LEU A 1 90 ? -7.66 8.141 4.328 1 96.5 90 LEU A N 1
ATOM 722 C CA . LEU A 1 90 ? -7.801 6.699 4.199 1 96.5 90 LEU A CA 1
ATOM 723 C C . LEU A 1 90 ? -6.906 5.973 5.199 1 96.5 90 LEU A C 1
ATOM 725 O O . LEU A 1 90 ? -5.68 6.059 5.113 1 96.5 90 LEU A O 1
ATOM 729 N N . LEU A 1 91 ? -7.539 5.262 6.129 1 96.69 91 LEU A N 1
ATOM 730 C CA . LEU A 1 91 ? -6.801 4.566 7.184 1 96.69 91 LEU A CA 1
ATOM 731 C C . LEU A 1 91 ? -6.938 3.057 7.035 1 96.69 91 LEU A C 1
ATOM 733 O O . LEU A 1 91 ? -7.992 2.49 7.328 1 96.69 91 LEU A O 1
ATOM 737 N N . PHE A 1 92 ? -5.797 2.408 6.617 1 95.12 92 PHE A N 1
ATOM 738 C CA . PHE A 1 92 ? -5.703 0.958 6.484 1 95.12 92 PHE A CA 1
ATOM 739 C C . PHE A 1 92 ? -5.051 0.344 7.719 1 95.12 92 PHE A C 1
ATOM 741 O O . PHE A 1 92 ? -4.48 1.058 8.547 1 95.12 92 PHE A O 1
ATOM 748 N N . GLU A 1 93 ? -5.227 -0.92 7.859 1 91.94 93 GLU A N 1
ATOM 749 C CA . GLU A 1 93 ? -4.504 -1.619 8.914 1 91.94 93 GLU A CA 1
ATOM 750 C C . GLU A 1 93 ? -3.064 -1.911 8.5 1 91.94 93 GLU A C 1
ATOM 752 O O . GLU A 1 93 ? -2.139 -1.758 9.297 1 91.94 93 GLU A O 1
ATOM 757 N N . GLU A 1 94 ? -2.916 -2.4 7.258 1 87.44 94 GLU A N 1
ATOM 758 C CA . GLU A 1 94 ? -1.584 -2.707 6.746 1 87.44 94 GLU A CA 1
ATOM 759 C C . GLU A 1 94 ? -1.549 -2.631 5.223 1 87.44 94 GLU A C 1
ATOM 761 O O . GLU A 1 94 ? -2.59 -2.719 4.566 1 87.44 94 GLU A O 1
ATOM 766 N N . LEU A 1 95 ? -0.339 -2.414 4.781 1 85.31 95 LEU A N 1
ATOM 767 C CA . LEU A 1 95 ? -0.146 -2.418 3.336 1 85.31 95 LEU A CA 1
ATOM 768 C C . LEU A 1 95 ? 0.008 -3.842 2.811 1 85.31 95 LEU A C 1
ATOM 770 O O . LEU A 1 95 ? 0.935 -4.555 3.203 1 85.31 95 LEU A O 1
ATOM 774 N N . ASN A 1 96 ? -0.891 -4.262 1.923 1 82.75 96 ASN A N 1
ATOM 775 C CA . ASN A 1 96 ? -0.776 -5.559 1.264 1 82.75 96 ASN A CA 1
ATOM 776 C C . ASN A 1 96 ? -1.39 -5.535 -0.133 1 82.75 96 ASN A C 1
ATOM 778 O O . ASN A 1 96 ? -1.899 -4.504 -0.574 1 82.75 96 ASN A O 1
ATOM 782 N N . ILE A 1 97 ? -1.331 -6.625 -0.781 1 78.62 97 ILE A N 1
ATOM 783 C CA . ILE A 1 97 ? -1.658 -6.711 -2.199 1 78.62 97 ILE A CA 1
ATOM 784 C C . ILE A 1 97 ? -3.139 -6.402 -2.408 1 78.62 97 ILE A C 1
ATOM 786 O O . ILE A 1 97 ? -3.531 -5.887 -3.457 1 78.62 97 ILE A O 1
ATOM 790 N N . PHE A 1 98 ? -3.951 -6.703 -1.517 1 85.38 98 PHE A N 1
ATOM 791 C CA . PHE A 1 98 ? -5.387 -6.527 -1.693 1 85.38 98 PHE A CA 1
ATOM 792 C C . PHE A 1 98 ? -5.773 -5.059 -1.57 1 85.38 98 PHE A C 1
ATOM 794 O O . PHE A 1 98 ? -6.734 -4.609 -2.197 1 85.38 98 PHE A O 1
ATOM 801 N N . LYS A 1 99 ? -4.992 -4.324 -0.805 1 90.75 99 LYS A N 1
ATOM 802 C CA . LYS A 1 99 ? -5.23 -2.889 -0.678 1 90.75 99 LYS A CA 1
ATOM 803 C C . LYS A 1 99 ? -4.926 -2.164 -1.985 1 90.75 99 LYS A C 1
ATOM 805 O O . LYS A 1 99 ? -5.512 -1.119 -2.273 1 90.75 99 LYS A O 1
ATOM 810 N N . GLU A 1 100 ? -4.035 -2.781 -2.723 1 88.19 100 GLU A N 1
ATOM 811 C CA . GLU A 1 100 ? -3.727 -2.203 -4.027 1 88.19 100 GLU A CA 1
ATOM 812 C C . GLU A 1 100 ? -4.965 -2.162 -4.918 1 88.19 100 GLU A C 1
ATOM 814 O O . GLU A 1 100 ? -5.273 -1.126 -5.512 1 88.19 100 GLU A O 1
ATOM 819 N N . ASP A 1 101 ? -5.684 -3.248 -4.996 1 91.06 101 ASP A N 1
ATOM 820 C CA . ASP A 1 101 ? -6.867 -3.35 -5.84 1 91.06 101 ASP A CA 1
ATOM 821 C C . ASP A 1 101 ? -7.965 -2.396 -5.363 1 91.06 101 ASP A C 1
ATOM 823 O O . ASP A 1 101 ? -8.594 -1.709 -6.172 1 91.06 101 ASP A O 1
ATOM 827 N N . ILE A 1 102 ? -8.125 -2.361 -4.086 1 95.25 102 ILE A N 1
ATOM 828 C CA . ILE A 1 102 ? -9.148 -1.486 -3.514 1 95.25 102 ILE A CA 1
ATOM 829 C C . ILE A 1 102 ? -8.805 -0.029 -3.814 1 95.25 102 ILE A C 1
ATOM 831 O O . ILE A 1 102 ? -9.633 0.717 -4.332 1 95.25 102 ILE A O 1
ATOM 835 N N . TYR A 1 103 ? -7.621 0.29 -3.553 1 93.69 103 TYR A N 1
ATOM 836 C CA . TYR A 1 103 ? -7.172 1.674 -3.664 1 93.69 103 TYR A CA 1
ATOM 837 C C . TYR A 1 103 ? -7.203 2.143 -5.113 1 93.69 103 TYR A C 1
ATOM 839 O O . TYR A 1 103 ? -7.73 3.217 -5.414 1 93.69 103 TYR A O 1
ATOM 847 N N . ASN A 1 104 ? -6.684 1.323 -5.98 1 90.38 104 ASN A N 1
ATOM 848 C CA . ASN A 1 104 ? -6.645 1.712 -7.387 1 90.38 104 ASN A CA 1
ATOM 849 C C . ASN A 1 104 ? -8.047 1.859 -7.965 1 90.38 104 ASN A C 1
ATOM 851 O O . ASN A 1 104 ? -8.328 2.809 -8.703 1 90.38 104 ASN A O 1
ATOM 855 N N . SER A 1 105 ? -8.859 0.9 -7.66 1 95.06 105 SER A N 1
ATOM 856 C CA . SER A 1 105 ? -10.242 0.995 -8.117 1 95.06 105 SER A CA 1
ATOM 857 C C . SER A 1 105 ? -10.93 2.227 -7.543 1 95.06 105 SER A C 1
ATOM 859 O O . SER A 1 105 ? -11.641 2.936 -8.258 1 95.06 105 SER A O 1
ATOM 861 N N . PHE A 1 106 ? -10.727 2.51 -6.309 1 96.56 106 PHE A N 1
ATOM 862 C CA . PHE A 1 106 ? -11.289 3.686 -5.656 1 96.56 106 PHE A CA 1
ATOM 863 C C . PHE A 1 106 ? -10.852 4.961 -6.367 1 96.56 106 PHE A C 1
ATOM 865 O O . PHE A 1 106 ? -11.68 5.809 -6.707 1 96.56 106 PHE A O 1
ATOM 872 N N . LEU A 1 107 ? -9.57 5.094 -6.602 1 92.31 107 LEU A N 1
ATOM 873 C CA . LEU A 1 107 ? -9.016 6.277 -7.246 1 92.31 107 LEU A CA 1
ATOM 874 C C . LEU A 1 107 ? -9.609 6.469 -8.641 1 92.31 107 LEU A C 1
ATOM 876 O O . LEU A 1 107 ? -9.906 7.598 -9.039 1 92.31 107 LEU A O 1
ATOM 880 N N . GLU A 1 108 ? -9.734 5.387 -9.32 1 93.31 108 GLU A N 1
ATOM 881 C CA . GLU A 1 108 ? -10.273 5.438 -10.68 1 93.31 108 GLU A CA 1
ATOM 882 C C . GLU A 1 108 ? -11.711 5.945 -10.68 1 93.31 108 GLU A C 1
ATOM 884 O O . GLU A 1 108 ? -12.156 6.559 -11.656 1 93.31 108 GLU A O 1
ATOM 889 N N . ASN A 1 109 ? -12.406 5.719 -9.594 1 96.62 109 ASN A N 1
ATOM 890 C CA . ASN A 1 109 ? -13.844 5.965 -9.617 1 96.62 109 ASN A CA 1
ATOM 891 C C . ASN A 1 109 ? -14.211 7.207 -8.805 1 96.62 109 ASN A C 1
ATOM 893 O O . ASN A 1 109 ? -15.305 7.754 -8.961 1 96.62 109 ASN A O 1
ATOM 897 N N . ILE A 1 110 ? -13.352 7.668 -7.91 1 94.88 110 ILE A N 1
ATOM 898 C CA . ILE A 1 110 ? -13.672 8.789 -7.035 1 94.88 110 ILE A CA 1
ATOM 899 C C . ILE A 1 110 ? -13.523 10.102 -7.801 1 94.88 110 ILE A C 1
ATOM 901 O O . ILE A 1 110 ? -14.109 11.117 -7.426 1 94.88 110 ILE A O 1
ATOM 905 N N . GLY A 1 111 ? -12.672 10.102 -8.867 1 88.81 111 GLY A N 1
ATOM 906 C CA . GLY A 1 111 ? -12.5 11.289 -9.695 1 88.81 111 GLY A CA 1
ATOM 907 C C . GLY A 1 111 ? -11.156 11.961 -9.508 1 88.81 111 GLY A C 1
ATOM 908 O O . GLY A 1 111 ? -10.477 11.734 -8.5 1 88.81 111 GLY A O 1
ATOM 909 N N . LYS A 1 112 ? -10.781 12.867 -10.375 1 82.94 112 LYS A N 1
ATOM 910 C CA . LYS A 1 112 ? -9.453 13.469 -10.445 1 82.94 112 LYS A CA 1
ATOM 911 C C . LYS A 1 112 ? -9.32 14.617 -9.453 1 82.94 112 LYS A C 1
ATOM 913 O O . LYS A 1 112 ? -8.211 15.062 -9.148 1 82.94 112 LYS A O 1
ATOM 918 N N . GLU A 1 113 ? -10.406 15.055 -8.922 1 86.5 113 GLU A N 1
ATOM 919 C CA . GLU A 1 113 ? -10.375 16.203 -8.023 1 86.5 113 GLU A CA 1
ATOM 920 C C . GLU A 1 113 ? -10.227 15.766 -6.566 1 86.5 113 GLU A C 1
ATOM 922 O O . GLU A 1 113 ? -10.297 16.594 -5.652 1 86.5 113 GLU A O 1
ATOM 927 N N . ALA A 1 114 ? -10.039 14.5 -6.434 1 89.5 114 ALA A N 1
ATOM 928 C CA . ALA A 1 114 ? -9.891 13.977 -5.078 1 89.5 114 ALA A CA 1
ATOM 929 C C . ALA A 1 114 ? -8.43 13.695 -4.754 1 89.5 114 ALA A C 1
ATOM 931 O O . ALA A 1 114 ? -7.688 13.18 -5.598 1 89.5 114 ALA A O 1
ATOM 932 N N . GLN A 1 115 ? -8.078 14.117 -3.625 1 87.44 115 GLN A N 1
ATOM 933 C CA . GLN A 1 115 ? -6.793 13.742 -3.047 1 87.44 115 GLN A CA 1
ATOM 934 C C . GLN A 1 115 ? -6.973 12.742 -1.907 1 87.44 115 GLN A C 1
ATOM 936 O O . GLN A 1 115 ? -7.824 12.938 -1.036 1 87.44 115 GLN A O 1
ATOM 941 N N . VAL A 1 116 ? -6.145 11.695 -1.935 1 91.25 116 VAL A N 1
ATOM 942 C CA . VAL A 1 116 ? -6.273 10.672 -0.907 1 91.25 116 VAL A CA 1
ATOM 943 C C . VAL A 1 116 ? -4.965 10.562 -0.122 1 91.25 116 VAL A C 1
ATOM 945 O O . VAL A 1 116 ? -3.904 10.328 -0.703 1 91.25 116 VAL A O 1
ATOM 948 N N . ASP A 1 117 ? -5.016 10.75 1.19 1 88.19 117 ASP A N 1
ATOM 949 C CA . ASP A 1 117 ? -3.895 10.516 2.098 1 88.19 117 ASP A CA 1
ATOM 950 C C . ASP A 1 117 ? -4.035 9.172 2.805 1 88.19 117 ASP A C 1
ATOM 952 O O . ASP A 1 117 ? -5.012 8.938 3.52 1 88.19 117 ASP A O 1
ATOM 956 N N . ILE A 1 118 ? -2.994 8.367 2.668 1 91.06 118 ILE A N 1
ATOM 957 C CA . ILE A 1 118 ? -3.09 7.008 3.18 1 91.06 118 ILE A CA 1
ATOM 958 C C . ILE A 1 118 ? -2.277 6.883 4.465 1 91.06 118 ILE A C 1
ATOM 960 O O . ILE A 1 118 ? -1.154 7.383 4.551 1 91.06 118 ILE A O 1
ATOM 964 N N . PHE A 1 119 ? -2.879 6.234 5.426 1 90.06 119 PHE A N 1
ATOM 965 C CA . PHE A 1 119 ? -2.24 5.953 6.707 1 90.06 119 PHE A CA 1
ATOM 966 C C . PHE A 1 119 ? -2.436 4.496 7.102 1 90.06 119 PHE A C 1
ATOM 968 O O . PHE A 1 119 ? -3.34 3.826 6.594 1 90.06 119 PHE A O 1
ATOM 975 N N . PHE A 1 120 ? -1.576 4.031 7.973 1 90.19 120 PHE A N 1
ATOM 976 C CA . PHE A 1 120 ? -1.634 2.658 8.461 1 90.19 120 PHE A CA 1
ATOM 977 C C . PHE A 1 120 ? -1.5 2.611 9.977 1 90.19 120 PHE A C 1
ATOM 979 O O . PHE A 1 120 ? -0.596 3.229 10.539 1 90.19 120 PHE A O 1
ATOM 986 N N . HIS A 1 121 ? -2.369 1.846 10.625 1 90.81 121 HIS A N 1
ATOM 987 C CA . HIS A 1 121 ? -2.287 1.812 12.078 1 90.81 121 HIS A CA 1
ATOM 988 C C . HIS A 1 121 ? -1.621 0.53 12.57 1 90.81 121 HIS A C 1
ATOM 990 O O . HIS A 1 121 ? -1.318 0.393 13.758 1 90.81 121 HIS A O 1
ATOM 996 N N . HIS A 1 122 ? -1.435 -0.469 11.703 1 85.31 122 HIS A N 1
ATOM 997 C CA . HIS A 1 122 ? -0.68 -1.688 11.977 1 85.31 122 HIS A CA 1
ATOM 998 C C . HIS A 1 122 ? -1.254 -2.432 13.18 1 85.31 122 HIS A C 1
ATOM 1000 O O . HIS A 1 122 ? -0.504 -2.912 14.031 1 85.31 122 HIS A O 1
ATOM 1006 N N . PHE A 1 123 ? -2.508 -2.359 13.32 1 86.94 123 PHE A N 1
ATOM 1007 C CA . PHE A 1 123 ? -3.244 -3.041 14.375 1 86.94 123 PHE A CA 1
ATOM 1008 C C . PHE A 1 123 ? -2.854 -2.494 15.742 1 86.94 123 PHE A C 1
ATOM 1010 O O . PHE A 1 123 ? -2.941 -3.203 16.75 1 86.94 123 PHE A O 1
ATOM 1017 N N . ASN A 1 124 ? -2.383 -1.283 15.805 1 87.56 124 ASN A N 1
ATOM 1018 C CA . ASN A 1 124 ? -1.987 -0.598 17.031 1 87.56 124 ASN A CA 1
ATOM 1019 C C . ASN A 1 124 ? -2.977 0.503 17.406 1 87.56 124 ASN A C 1
ATOM 1021 O O . ASN A 1 124 ? -3.061 1.524 16.719 1 87.56 124 ASN A O 1
ATOM 1025 N N . ILE A 1 125 ? -3.613 0.347 18.531 1 91.25 125 ILE A N 1
ATOM 1026 C CA . ILE A 1 125 ? -4.699 1.241 18.922 1 91.25 125 ILE A CA 1
ATOM 1027 C C . ILE A 1 125 ? -4.141 2.629 19.219 1 91.25 125 ILE A C 1
ATOM 1029 O O . ILE A 1 125 ? -4.801 3.641 18.969 1 91.25 125 ILE A O 1
ATOM 1033 N N . LYS A 1 126 ? -2.975 2.697 19.688 1 86 126 LYS A N 1
ATOM 1034 C CA . LYS A 1 126 ? -2.373 3.998 19.969 1 86 126 LYS A CA 1
ATOM 1035 C C . LYS A 1 126 ? -2.127 4.781 18.688 1 86 126 LYS A C 1
ATOM 1037 O O . LYS A 1 126 ? -2.412 5.98 18.625 1 86 126 LYS A O 1
ATOM 1042 N N . VAL A 1 127 ? -1.596 4.062 17.734 1 86.5 127 VAL A N 1
ATOM 1043 C CA . VAL A 1 127 ? -1.365 4.68 16.438 1 86.5 127 VAL A CA 1
ATOM 1044 C C . VAL A 1 127 ? -2.699 5.078 15.805 1 86.5 127 VAL A C 1
ATOM 1046 O O . VAL A 1 127 ? -2.84 6.184 15.273 1 86.5 127 VAL A O 1
ATOM 1049 N N . PHE A 1 128 ? -3.656 4.188 15.969 1 93.62 128 PHE A N 1
ATOM 1050 C CA . PHE A 1 128 ? -5 4.434 15.461 1 93.62 128 PHE A CA 1
ATOM 1051 C C . PHE A 1 128 ? -5.57 5.723 16.047 1 93.62 128 PHE A C 1
ATOM 1053 O O . PHE A 1 128 ? -5.992 6.613 15.305 1 93.62 128 PHE A O 1
ATOM 1060 N N . LYS A 1 129 ? -5.484 5.855 17.328 1 92.25 129 LYS A N 1
ATOM 1061 C CA . LYS A 1 129 ? -6.004 7.016 18.047 1 92.25 129 LYS A CA 1
ATOM 1062 C C . LYS A 1 129 ? -5.277 8.289 17.625 1 92.25 129 LYS A C 1
ATOM 1064 O O . LYS A 1 129 ? -5.914 9.312 17.344 1 92.25 129 LYS A O 1
ATOM 1069 N N . LYS A 1 130 ? -4.074 8.219 17.578 1 86.75 130 LYS A N 1
ATOM 1070 C CA . LYS A 1 130 ? -3.266 9.375 17.219 1 86.75 130 LYS A CA 1
ATOM 1071 C C . LYS A 1 130 ? -3.617 9.891 15.828 1 86.75 130 LYS A C 1
ATOM 1073 O O . LYS A 1 130 ? -3.824 11.086 15.633 1 86.75 130 LYS A O 1
ATOM 1078 N N . LEU A 1 131 ? -3.668 8.969 14.859 1 89.88 131 LEU A N 1
ATOM 1079 C CA . LEU A 1 131 ? -3.938 9.344 13.477 1 89.88 131 LEU A CA 1
ATOM 1080 C C . LEU A 1 131 ? -5.316 9.977 13.344 1 89.88 131 LEU A C 1
ATOM 1082 O O . LEU A 1 131 ? -5.473 10.992 12.656 1 89.88 131 LEU A O 1
ATOM 1086 N N . ILE A 1 132 ? -6.297 9.43 14.047 1 94.19 132 ILE A N 1
ATOM 1087 C CA . ILE A 1 132 ? -7.656 9.953 13.977 1 94.19 132 ILE A CA 1
ATOM 1088 C C . ILE A 1 132 ? -7.719 11.32 14.656 1 94.19 132 ILE A C 1
ATOM 1090 O O . ILE A 1 132 ? -8.273 12.273 14.102 1 94.19 132 ILE A O 1
ATOM 1094 N N . ASN A 1 133 ? -7.094 11.414 15.781 1 89.25 133 ASN A N 1
ATOM 1095 C CA . ASN A 1 133 ? -7.102 12.68 16.516 1 89.25 133 ASN A CA 1
ATOM 1096 C C . ASN A 1 133 ? -6.406 13.789 15.734 1 89.25 133 ASN A C 1
ATOM 1098 O O . ASN A 1 133 ? -6.918 14.906 15.641 1 89.25 133 ASN A O 1
ATOM 1102 N N . ASP A 1 134 ? -5.316 13.461 15.18 1 84.06 134 ASP A N 1
ATOM 1103 C CA . ASP A 1 134 ? -4.531 14.445 14.438 1 84.06 134 ASP A CA 1
ATOM 1104 C C . ASP A 1 134 ? -5.262 14.891 13.172 1 84.06 134 ASP A C 1
ATOM 1106 O O . ASP A 1 134 ? -5.062 16 12.695 1 84.06 134 ASP A O 1
ATOM 1110 N N . SER A 1 135 ? -6.125 14.047 12.648 1 89.19 135 SER A N 1
ATOM 1111 C CA . SER A 1 135 ? -6.75 14.32 11.352 1 89.19 135 SER A CA 1
ATOM 1112 C C . SER A 1 135 ? -8.148 14.891 11.523 1 89.19 135 SER A C 1
ATOM 1114 O O . SER A 1 135 ? -8.758 15.352 10.555 1 89.19 135 SER A O 1
ATOM 1116 N N . ASN A 1 136 ? -8.664 14.852 12.758 1 90.31 136 ASN A N 1
ATOM 1117 C CA . ASN A 1 136 ? -10.039 15.258 13.023 1 90.31 136 ASN A CA 1
ATOM 1118 C C . ASN A 1 136 ? -10.297 16.688 12.578 1 90.31 136 ASN A C 1
ATOM 1120 O O . ASN A 1 136 ? -9.641 17.625 13.047 1 90.31 136 ASN A O 1
ATOM 1124 N N . GLY A 1 137 ? -11.227 16.828 11.609 1 88.25 137 GLY A N 1
ATOM 1125 C CA . GLY A 1 137 ? -11.625 18.141 11.125 1 88.25 137 GLY A CA 1
ATOM 1126 C C . GLY A 1 137 ? -10.781 18.625 9.961 1 88.25 137 GLY A C 1
ATOM 1127 O O . GLY A 1 137 ? -11.023 19.703 9.422 1 88.25 137 GLY A O 1
ATOM 1128 N N . ASN A 1 138 ? -9.922 17.828 9.461 1 88.69 138 ASN A N 1
ATOM 1129 C CA . ASN A 1 138 ? -8.969 18.297 8.461 1 88.69 138 ASN A CA 1
ATOM 1130 C C . ASN A 1 138 ? -9.211 17.641 7.105 1 88.69 138 ASN A C 1
ATOM 1132 O O . ASN A 1 138 ? -8.469 17.875 6.156 1 88.69 138 ASN A O 1
ATOM 1136 N N . TYR A 1 139 ? -10.242 16.797 7.012 1 94.06 139 TYR A N 1
ATOM 1137 C CA . TYR A 1 139 ? -10.547 16.109 5.766 1 94.06 139 TYR A CA 1
ATOM 1138 C C . TYR A 1 139 ? -12.039 16.188 5.441 1 94.06 139 TYR A C 1
ATOM 1140 O O . TYR A 1 139 ? -12.859 16.375 6.34 1 94.06 139 TYR A O 1
ATOM 1148 N N . THR A 1 140 ? -12.312 16.062 4.164 1 95.38 140 THR A N 1
ATOM 1149 C CA . THR A 1 140 ? -13.711 16.078 3.74 1 95.38 140 THR A CA 1
ATOM 1150 C C . THR A 1 140 ? -14.391 14.75 4.047 1 95.38 140 THR A C 1
ATOM 1152 O O . THR A 1 140 ? -15.578 14.711 4.359 1 95.38 140 THR A O 1
ATOM 1155 N N . LYS A 1 141 ? -13.609 13.727 3.908 1 97 141 LYS A N 1
ATOM 1156 C CA . LYS A 1 141 ? -14.125 12.383 4.18 1 97 141 LYS A CA 1
ATOM 1157 C C . LYS A 1 141 ? -13.07 11.523 4.875 1 97 141 LYS A C 1
ATOM 1159 O O . LYS A 1 141 ? -11.875 11.75 4.711 1 97 141 LYS A O 1
ATOM 1164 N N . TYR A 1 142 ? -13.57 10.562 5.664 1 97.81 142 TYR A N 1
ATOM 1165 C CA . TYR A 1 142 ? -12.742 9.594 6.363 1 97.81 142 TYR A CA 1
ATOM 1166 C C . TYR A 1 142 ? -13.141 8.172 6 1 97.81 142 TYR A C 1
ATOM 1168 O O . TYR A 1 142 ? -14.297 7.777 6.18 1 97.81 142 TYR A O 1
ATOM 1176 N N . ILE A 1 143 ? -12.219 7.469 5.434 1 98.19 143 ILE A N 1
ATOM 1177 C CA . ILE A 1 143 ? -12.391 6.039 5.188 1 98.19 143 ILE A CA 1
ATOM 1178 C C . ILE A 1 143 ? -11.531 5.246 6.172 1 98.19 143 ILE A C 1
ATOM 1180 O O . ILE A 1 143 ? -10.305 5.387 6.191 1 98.19 143 ILE A O 1
ATOM 1184 N N . ILE A 1 144 ? -12.188 4.375 6.949 1 98.25 144 ILE A N 1
ATOM 1185 C CA . ILE A 1 144 ? -11.461 3.777 8.062 1 98.25 144 ILE A CA 1
ATOM 1186 C C . ILE A 1 144 ? -11.695 2.27 8.078 1 98.25 144 ILE A C 1
ATOM 1188 O O . ILE A 1 144 ? -12.836 1.812 7.996 1 98.25 144 ILE A O 1
ATOM 1192 N N . MET A 1 145 ? -10.617 1.539 8.125 1 96.88 145 MET A N 1
ATOM 1193 C CA . MET A 1 145 ? -10.664 0.114 8.445 1 96.88 145 MET A CA 1
ATOM 1194 C C . MET A 1 145 ? -10.375 -0.123 9.922 1 96.88 145 MET A C 1
ATOM 1196 O O . MET A 1 145 ? -9.211 -0.161 10.336 1 96.88 145 MET A O 1
ATOM 1200 N N . PRO A 1 146 ? -11.367 -0.369 10.672 1 95.25 146 PRO A N 1
ATOM 1201 C CA . PRO A 1 146 ? -11.156 -0.488 12.117 1 95.25 146 PRO A CA 1
ATOM 1202 C C . PRO A 1 146 ? -10.625 -1.861 12.523 1 95.25 146 PRO A C 1
ATOM 1204 O O . PRO A 1 146 ? -10.094 -2.02 13.625 1 95.25 146 PRO A O 1
ATOM 1207 N N . THR A 1 147 ? -10.812 -2.828 11.664 1 90.94 147 THR A N 1
ATOM 1208 C CA . THR A 1 147 ? -10.5 -4.215 11.992 1 90.94 147 THR A CA 1
ATOM 1209 C C . THR A 1 147 ? -11.18 -4.629 13.297 1 90.94 147 THR A C 1
ATOM 1211 O O . THR A 1 147 ? -12.344 -4.301 13.523 1 90.94 147 THR A O 1
ATOM 1214 N N . ASN A 1 148 ? -10.453 -5.402 14.156 1 86.75 148 ASN A N 1
ATOM 1215 C CA . ASN A 1 148 ? -11.031 -5.855 15.422 1 86.75 148 ASN A CA 1
ATOM 1216 C C . ASN A 1 148 ? -10.445 -5.094 16.609 1 86.75 148 ASN A C 1
ATOM 1218 O O . ASN A 1 148 ? -10.445 -5.594 17.734 1 86.75 148 ASN A O 1
ATOM 1222 N N . LEU A 1 149 ? -9.906 -3.918 16.375 1 90.62 149 LEU A N 1
ATOM 1223 C CA . LEU A 1 149 ? -9.32 -3.131 17.453 1 90.62 149 LEU A CA 1
ATOM 1224 C C . LEU A 1 149 ? -10.383 -2.75 18.484 1 90.62 149 LEU A C 1
ATOM 1226 O O . LEU A 1 149 ? -11.398 -2.146 18.141 1 90.62 149 LEU A O 1
ATOM 1230 N N . VAL A 1 150 ? -9.859 -3.074 19.641 1 88.12 150 VAL A N 1
ATOM 1231 C CA . VAL A 1 150 ? -10.742 -2.711 20.75 1 88.12 150 VAL A CA 1
ATOM 1232 C C . VAL A 1 150 ? -10.789 -1.192 20.891 1 88.12 150 VAL A C 1
ATOM 1234 O O . VAL A 1 150 ? -9.773 -0.516 20.734 1 88.12 150 VAL A O 1
ATOM 1237 N N . GLU A 1 151 ? -11.891 -0.483 20.953 1 93.31 151 GLU A N 1
ATOM 1238 C CA . GLU A 1 151 ? -12.094 0.937 21.234 1 93.31 151 GLU A CA 1
ATOM 1239 C C . GLU A 1 151 ? -12.172 1.743 19.938 1 93.31 151 GLU A C 1
ATOM 1241 O O . GLU A 1 151 ? -12.398 2.953 19.969 1 93.31 151 GLU A O 1
ATOM 1246 N N . ALA A 1 152 ? -11.836 1.028 18.828 1 95.81 152 ALA A N 1
ATOM 1247 C CA . ALA A 1 152 ? -11.828 1.753 17.562 1 95.81 152 ALA A CA 1
ATOM 1248 C C . ALA A 1 152 ? -13.133 2.518 17.359 1 95.81 152 ALA A C 1
ATOM 1250 O O . ALA A 1 152 ? -13.117 3.672 16.922 1 95.81 152 ALA A O 1
ATOM 1251 N N . ALA A 1 153 ? -14.195 1.885 17.75 1 96.88 153 ALA A N 1
ATOM 1252 C CA . ALA A 1 153 ? -15.508 2.498 17.547 1 96.88 153 ALA A CA 1
ATOM 1253 C C . ALA A 1 153 ? -15.625 3.809 18.328 1 96.88 153 ALA A C 1
ATOM 1255 O O . ALA A 1 153 ? -16.109 4.809 17.797 1 96.88 153 ALA A O 1
ATOM 1256 N N . ALA A 1 154 ? -15.188 3.766 19.5 1 96.56 154 ALA A N 1
ATOM 1257 C CA . ALA A 1 154 ? -15.258 4.957 20.359 1 96.56 154 ALA A CA 1
ATOM 1258 C C . ALA A 1 154 ? -14.445 6.102 19.75 1 96.56 154 ALA A C 1
ATOM 1260 O O . ALA A 1 154 ? -14.867 7.258 19.797 1 96.56 154 ALA A O 1
ATOM 1261 N N . VAL A 1 155 ? -13.312 5.797 19.234 1 96.5 155 VAL A N 1
ATOM 1262 C CA . VAL A 1 155 ? -12.438 6.797 18.625 1 96.5 155 VAL A CA 1
ATOM 1263 C C . VAL A 1 155 ? -13.07 7.34 17.344 1 96.5 155 VAL A C 1
ATOM 1265 O O . VAL A 1 155 ? -13.094 8.555 17.125 1 96.5 155 VAL A O 1
ATOM 1268 N N . ILE A 1 156 ? -13.672 6.445 16.531 1 97.69 156 ILE A N 1
ATOM 1269 C CA . ILE A 1 156 ? -14.305 6.816 15.273 1 97.69 156 ILE A CA 1
ATOM 1270 C C . ILE A 1 156 ? -15.461 7.777 15.539 1 97.69 156 ILE A C 1
ATOM 1272 O O . ILE A 1 156 ? -15.688 8.719 14.773 1 97.69 156 ILE A O 1
ATOM 1276 N N . LYS A 1 157 ? -16.125 7.633 16.625 1 96.56 157 LYS A N 1
ATOM 1277 C CA . LYS A 1 157 ? -17.297 8.422 16.969 1 96.56 157 LYS A CA 1
ATOM 1278 C C . LYS A 1 157 ? -16.922 9.875 17.266 1 96.56 157 LYS A C 1
ATOM 1280 O O . LYS A 1 157 ? -17.797 10.75 17.312 1 96.56 157 LYS A O 1
ATOM 1285 N N . THR A 1 158 ? -15.656 10.148 17.453 1 95.5 158 THR A N 1
ATOM 1286 C CA . THR A 1 158 ? -15.211 11.523 17.672 1 95.5 158 THR A CA 1
ATOM 1287 C C . THR A 1 158 ? -15.195 12.297 16.359 1 95.5 158 THR A C 1
ATOM 1289 O O . THR A 1 158 ? -15.125 13.523 16.359 1 95.5 158 THR A O 1
ATOM 1292 N N . LEU A 1 159 ? -15.227 11.609 15.219 1 95.75 159 LEU A N 1
ATOM 1293 C CA . LEU A 1 159 ? -15.258 12.234 13.898 1 95.75 159 LEU A CA 1
ATOM 1294 C C . LEU A 1 159 ? -16.688 12.617 13.516 1 95.75 159 LEU A C 1
ATOM 1296 O O . LEU A 1 159 ? -17.656 12.07 14.055 1 95.75 159 LEU A O 1
ATOM 1300 N N . PRO A 1 160 ? -16.812 13.57 12.633 1 90.81 160 PRO A N 1
ATOM 1301 C CA . PRO A 1 160 ? -18.156 13.891 12.164 1 90.81 160 PRO A CA 1
ATOM 1302 C C . PRO A 1 160 ? -18.859 12.695 11.508 1 90.81 160 PRO A C 1
ATOM 1304 O O . PRO A 1 160 ? -18.359 12.156 10.523 1 90.81 160 PRO A O 1
ATOM 1307 N N . VAL A 1 161 ? -20.031 12.367 11.938 1 89.56 161 VAL A N 1
ATOM 1308 C CA . VAL A 1 161 ? -20.719 11.125 11.617 1 89.56 161 VAL A CA 1
ATOM 1309 C C . VAL A 1 161 ? -21.016 11.062 10.117 1 89.56 161 VAL A C 1
ATOM 1311 O O . VAL A 1 161 ? -20.953 9.992 9.508 1 89.56 161 VAL A O 1
ATOM 1314 N N . ASN A 1 162 ? -21.219 12.195 9.523 1 91.19 162 ASN A N 1
ATOM 1315 C CA . ASN A 1 162 ? -21.656 12.203 8.133 1 91.19 162 ASN A CA 1
ATOM 1316 C C . ASN A 1 162 ? -20.469 12.133 7.176 1 91.19 162 ASN A C 1
ATOM 1318 O O . ASN A 1 162 ? -20.656 12 5.965 1 91.19 162 ASN A O 1
ATOM 1322 N N . ASP A 1 163 ? -19.266 12.125 7.73 1 95.44 163 ASP A N 1
ATOM 1323 C CA . ASP A 1 163 ? -18.078 12.164 6.883 1 95.44 163 ASP A CA 1
ATOM 1324 C C . ASP A 1 163 ? -17.312 10.844 6.938 1 95.44 163 ASP A C 1
ATOM 1326 O O . ASP A 1 163 ? -16.281 10.688 6.266 1 95.44 163 ASP A O 1
ATOM 1330 N N . VAL A 1 164 ? -17.844 9.859 7.676 1 97.94 164 VAL A N 1
ATOM 1331 C CA . VAL A 1 164 ? -17.062 8.656 7.949 1 97.94 164 VAL A CA 1
ATOM 1332 C C . VAL A 1 164 ? -17.656 7.477 7.168 1 97.94 164 VAL A C 1
ATOM 1334 O O . VAL A 1 164 ? -18.859 7.289 7.133 1 97.94 164 VAL A O 1
ATOM 1337 N N . TYR A 1 165 ? -16.828 6.715 6.539 1 98.38 165 TYR A N 1
ATOM 1338 C CA . TYR A 1 165 ? -17.141 5.469 5.855 1 98.38 165 TYR A CA 1
ATOM 1339 C C . TYR A 1 165 ? -16.312 4.312 6.402 1 98.38 165 TYR A C 1
ATOM 1341 O O . TYR A 1 165 ? -15.086 4.395 6.465 1 98.38 165 TYR A O 1
ATOM 1349 N N . ILE A 1 166 ? -17.016 3.254 6.801 1 98.25 166 ILE A N 1
ATOM 1350 C CA . ILE A 1 166 ? -16.328 2.08 7.336 1 98.25 166 ILE A CA 1
ATOM 1351 C C . ILE A 1 166 ? -16.016 1.104 6.207 1 98.25 166 ILE A C 1
ATOM 1353 O O . ILE A 1 166 ? -16.875 0.828 5.359 1 98.25 166 ILE A O 1
ATOM 1357 N N . LEU A 1 167 ? -14.844 0.617 6.234 1 97.81 167 LEU A N 1
ATOM 1358 C CA . LEU A 1 167 ? -14.375 -0.245 5.152 1 97.81 167 LEU A CA 1
ATOM 1359 C C . LEU A 1 167 ? -13.969 -1.615 5.688 1 97.81 167 LEU A C 1
ATOM 1361 O O . LEU A 1 167 ? -13.344 -1.713 6.746 1 97.81 167 LEU A O 1
ATOM 1365 N N . ASP A 1 168 ? -14.281 -2.703 5.02 1 95.88 168 ASP A N 1
ATOM 1366 C CA . ASP A 1 168 ? -13.797 -4.074 5.156 1 95.88 168 ASP A CA 1
ATOM 1367 C C . ASP A 1 168 ? -14.5 -4.789 6.309 1 95.88 168 ASP A C 1
ATOM 1369 O O . ASP A 1 168 ? -15.07 -5.863 6.121 1 95.88 168 ASP A O 1
ATOM 1373 N N . GLN A 1 169 ? -14.391 -4.246 7.531 1 93.75 169 GLN A N 1
ATOM 1374 C CA . GLN A 1 169 ? -15.016 -4.852 8.703 1 93.75 169 GLN A CA 1
ATOM 1375 C C . GLN A 1 169 ? -15.836 -3.824 9.477 1 93.75 169 GLN A C 1
ATOM 1377 O O . GLN A 1 169 ? -15.367 -2.709 9.727 1 93.75 169 GLN A O 1
ATOM 1382 N N . THR A 1 170 ? -17 -4.242 9.82 1 94.38 170 THR A N 1
ATOM 1383 C CA . THR A 1 170 ? -17.875 -3.414 10.656 1 94.38 170 THR A CA 1
ATOM 1384 C C . THR A 1 170 ? -18.297 -4.18 11.906 1 94.38 170 THR A C 1
ATOM 1386 O O . THR A 1 170 ? -17.859 -5.305 12.141 1 94.38 170 THR A O 1
ATOM 1389 N N . ASN A 1 171 ? -19.016 -3.494 12.836 1 92.69 171 ASN A N 1
ATOM 1390 C CA . ASN A 1 171 ? -19.547 -4.082 14.062 1 92.69 171 ASN A CA 1
ATOM 1391 C C . ASN A 1 171 ? -20.766 -3.32 14.562 1 92.69 171 ASN A C 1
ATOM 1393 O O . ASN A 1 171 ? -21.125 -2.277 14.008 1 92.69 171 ASN A O 1
ATOM 1397 N N . PRO A 1 172 ? -21.406 -3.832 15.531 1 93.62 172 PRO A N 1
ATOM 1398 C CA . PRO A 1 172 ? -22.656 -3.223 15.992 1 93.62 172 PRO A CA 1
ATOM 1399 C C . PRO A 1 172 ? -22.469 -1.775 16.438 1 93.62 172 PRO A C 1
ATOM 1401 O O . PRO A 1 172 ? -23.375 -0.957 16.281 1 93.62 172 PRO A O 1
ATOM 1404 N N . ASP A 1 173 ? -21.344 -1.423 16.938 1 95.5 173 ASP A N 1
ATOM 1405 C CA . ASP A 1 173 ? -21.078 -0.067 17.422 1 95.5 173 ASP A CA 1
ATOM 1406 C C . ASP A 1 173 ? -20.922 0.905 16.25 1 95.5 173 ASP A C 1
ATOM 1408 O O . ASP A 1 173 ? -20.953 2.123 16.438 1 95.5 173 ASP A O 1
ATOM 1412 N N . LEU A 1 174 ? -20.781 0.355 15.062 1 96.38 174 LEU A N 1
ATOM 1413 C CA . LEU A 1 174 ? -20.531 1.195 13.891 1 96.38 174 LEU A CA 1
ATOM 1414 C C . LEU A 1 174 ? -21.688 1.092 12.898 1 96.38 174 LEU A C 1
ATOM 1416 O O . LEU A 1 174 ? -21.531 1.439 11.727 1 96.38 174 LEU A O 1
ATOM 1420 N N . LYS A 1 175 ? -22.828 0.654 13.336 1 93.56 175 LYS A N 1
ATOM 1421 C CA . LYS A 1 175 ? -23.984 0.398 12.484 1 93.56 175 LYS A CA 1
ATOM 1422 C C . LYS A 1 175 ? -24.531 1.695 11.891 1 93.56 175 LYS A C 1
ATOM 1424 O O . LYS A 1 175 ? -25.141 1.688 10.82 1 93.56 175 LYS A O 1
ATOM 1429 N N . SER A 1 176 ? -24.328 2.795 12.523 1 93.25 176 SER A N 1
ATOM 1430 C CA . SER A 1 176 ? -24.875 4.074 12.086 1 93.25 176 SER A CA 1
ATOM 1431 C C . SER A 1 176 ? -24.031 4.68 10.961 1 93.25 176 SER A C 1
ATOM 1433 O O . SER A 1 176 ? -24.453 5.656 10.328 1 93.25 176 SER A O 1
ATOM 1435 N N . TYR A 1 177 ? -22.875 4.109 10.648 1 97 177 TYR A N 1
ATOM 1436 C CA . TYR A 1 177 ? -22 4.633 9.609 1 97 177 TYR A CA 1
ATOM 1437 C C . TYR A 1 177 ? -22.188 3.875 8.305 1 97 177 TYR A C 1
ATOM 1439 O O . TYR A 1 177 ? -22.406 2.658 8.312 1 97 177 TYR A O 1
ATOM 1447 N N . PRO A 1 178 ? -22.172 4.621 7.18 1 97.69 178 PRO A N 1
ATOM 1448 C CA . PRO A 1 178 ? -22.062 3.881 5.922 1 97.69 178 PRO A CA 1
ATOM 1449 C C . PRO A 1 178 ? -20.844 2.965 5.879 1 97.69 178 PRO A C 1
ATOM 1451 O O . PRO A 1 178 ? -19.781 3.314 6.414 1 97.69 178 PRO A O 1
ATOM 1454 N N . ALA A 1 179 ? -21.047 1.807 5.27 1 97.88 179 ALA A N 1
ATOM 1455 C CA . ALA A 1 179 ? -19.953 0.829 5.285 1 97.88 179 ALA A CA 1
ATOM 1456 C C . ALA A 1 179 ? -20 -0.055 4.043 1 97.88 179 ALA A C 1
ATOM 1458 O O . ALA A 1 179 ? -21.078 -0.302 3.484 1 97.88 179 ALA A O 1
ATOM 1459 N N . ILE A 1 180 ? -18.953 -0.403 3.521 1 98 180 ILE A N 1
ATOM 1460 C CA . ILE A 1 180 ? -18.75 -1.525 2.609 1 98 180 ILE A CA 1
ATOM 1461 C C . ILE A 1 180 ? -17.828 -2.562 3.254 1 98 180 ILE A C 1
ATOM 1463 O O . ILE A 1 180 ? -16.688 -2.266 3.572 1 98 180 ILE A O 1
ATOM 1467 N N . TYR A 1 181 ? -18.359 -3.758 3.506 1 97.06 181 TYR A N 1
ATOM 1468 C CA . TYR A 1 181 ? -17.641 -4.68 4.371 1 97.06 181 TYR A CA 1
ATOM 1469 C C . TYR A 1 181 ? -17.75 -6.109 3.855 1 97.06 181 TYR A C 1
ATOM 1471 O O . TYR A 1 181 ? -18.562 -6.402 2.98 1 97.06 181 TYR A O 1
ATOM 1479 N N . GLN A 1 182 ? -16.875 -6.895 4.312 1 96.5 182 GLN A N 1
ATOM 1480 C CA . GLN A 1 182 ? -16.906 -8.328 4.051 1 96.5 182 GLN A CA 1
ATOM 1481 C C . GLN A 1 182 ? -17.594 -9.078 5.188 1 96.5 182 GLN A C 1
ATOM 1483 O O . GLN A 1 182 ? -17.328 -8.828 6.363 1 96.5 182 GLN A O 1
ATOM 1488 N N . ASN A 1 183 ? -18.531 -9.883 4.863 1 96.25 183 ASN A N 1
ATOM 1489 C CA . ASN A 1 183 ? -19.094 -10.828 5.828 1 96.25 183 ASN A CA 1
ATOM 1490 C C . ASN A 1 183 ? -18.359 -12.164 5.797 1 96.25 183 ASN A C 1
ATOM 1492 O O . ASN A 1 183 ? -18.812 -13.117 5.176 1 96.25 183 ASN A O 1
ATOM 1496 N N . HIS A 1 184 ? -17.297 -12.211 6.484 1 95.56 184 HIS A N 1
ATOM 1497 C CA . HIS A 1 184 ? -16.359 -13.328 6.406 1 95.56 184 HIS A CA 1
ATOM 1498 C C . HIS A 1 184 ? -17.047 -14.641 6.766 1 95.56 184 HIS A C 1
ATOM 1500 O O . HIS A 1 184 ? -16.75 -15.68 6.172 1 95.56 184 HIS A O 1
ATOM 1506 N N . LEU A 1 185 ? -17.891 -14.586 7.77 1 96.88 185 LEU A N 1
ATOM 1507 C CA . LEU A 1 185 ? -18.625 -15.781 8.164 1 96.88 185 LEU A CA 1
ATOM 1508 C C . LEU A 1 185 ? -19.484 -16.297 7.008 1 96.88 185 LEU A C 1
ATOM 1510 O O . LEU A 1 185 ? -19.359 -17.453 6.613 1 96.88 185 LEU A O 1
ATOM 1514 N N . LYS A 1 186 ? -20.25 -15.398 6.477 1 97.56 186 LYS A N 1
ATOM 1515 C CA . LYS A 1 186 ? -21.141 -15.766 5.383 1 97.56 186 LYS A CA 1
ATOM 1516 C C . LYS A 1 186 ? -20.359 -16.188 4.141 1 97.56 186 LYS A C 1
ATOM 1518 O O . LYS A 1 186 ? -20.75 -17.109 3.438 1 97.56 186 LYS A O 1
ATOM 1523 N N . ASP A 1 187 ? -19.312 -15.492 3.871 1 97.62 187 ASP A N 1
ATOM 1524 C CA . ASP A 1 187 ? -18.531 -15.703 2.654 1 97.62 187 ASP A CA 1
ATOM 1525 C C . ASP A 1 187 ? -17.938 -17.109 2.621 1 97.62 187 ASP A C 1
ATOM 1527 O O . ASP A 1 187 ? -18.078 -17.812 1.626 1 97.62 187 ASP A O 1
ATOM 1531 N N . ILE A 1 188 ? -17.297 -17.484 3.717 1 98.12 188 ILE A N 1
ATOM 1532 C CA . ILE A 1 188 ? -16.688 -18.797 3.721 1 98.12 188 ILE A CA 1
ATOM 1533 C C . ILE A 1 188 ? -17.766 -19.875 3.754 1 98.12 188 ILE A C 1
ATOM 1535 O O . ILE A 1 188 ? -17.656 -20.906 3.068 1 98.12 188 ILE A O 1
ATOM 1539 N N . TYR A 1 189 ? -18.844 -19.688 4.508 1 98.5 189 TYR A N 1
ATOM 1540 C CA . TYR A 1 189 ? -19.938 -20.641 4.562 1 98.5 189 TYR A CA 1
ATOM 1541 C C . TYR A 1 189 ? -20.531 -20.859 3.184 1 98.5 189 TYR A C 1
ATOM 1543 O O . TYR A 1 189 ? -20.641 -22 2.717 1 98.5 189 TYR A O 1
ATOM 1551 N N . SER A 1 190 ? -20.906 -19.766 2.539 1 98.19 190 SER A N 1
ATOM 1552 C CA . SER A 1 190 ? -21.547 -19.844 1.226 1 98.19 190 SER A CA 1
ATOM 1553 C C . SER A 1 190 ? -20.578 -20.406 0.186 1 98.19 190 SER A C 1
ATOM 1555 O O . SER A 1 190 ? -21 -21.141 -0.716 1 98.19 190 SER A O 1
ATOM 1557 N N . GLY A 1 191 ? -19.312 -20.031 0.308 1 98.38 191 GLY A N 1
ATOM 1558 C CA . GLY A 1 191 ? -18.312 -20.578 -0.592 1 98.38 191 GLY A CA 1
ATOM 1559 C C . GLY A 1 191 ? -18.203 -22.094 -0.49 1 98.38 191 GLY A C 1
ATOM 1560 O O . GLY A 1 191 ? -18.234 -22.797 -1.504 1 98.38 191 GLY A O 1
ATOM 1561 N N . LEU A 1 192 ? -18.109 -22.578 0.726 1 98.56 192 LEU A N 1
ATOM 1562 C CA . LEU A 1 192 ? -18.016 -24.016 0.956 1 98.56 192 LEU A CA 1
ATOM 1563 C C . LEU A 1 192 ? -19.281 -24.734 0.53 1 98.56 192 LEU A C 1
ATOM 1565 O O . LEU A 1 192 ? -19.234 -25.828 -0.02 1 98.56 192 LEU A O 1
ATOM 1569 N N . LEU A 1 193 ? -20.406 -24.094 0.759 1 98.5 193 LEU A N 1
ATOM 1570 C CA . LEU A 1 193 ? -21.688 -24.672 0.362 1 98.5 193 LEU A CA 1
ATOM 1571 C C . LEU A 1 193 ? -21.766 -24.844 -1.151 1 98.5 193 LEU A C 1
ATOM 1573 O O . LEU A 1 193 ? -22.219 -25.875 -1.643 1 98.5 193 LEU A O 1
ATOM 1577 N N . LYS A 1 194 ? -21.344 -23.891 -1.85 1 98 194 LYS A N 1
ATOM 1578 C CA . LYS A 1 194 ? -21.344 -23.953 -3.309 1 98 194 LYS A CA 1
ATOM 1579 C C . LYS A 1 194 ? -20.438 -25.062 -3.809 1 98 194 LYS A C 1
ATOM 1581 O O . LYS A 1 194 ? -20.688 -25.656 -4.855 1 98 194 LYS A O 1
ATOM 1586 N N . GLY A 1 195 ? -19.391 -25.312 -3.049 1 98.06 195 GLY A N 1
ATOM 1587 C CA . GLY A 1 195 ? -18.453 -26.344 -3.434 1 98.06 195 GLY A CA 1
ATOM 1588 C C . GLY A 1 195 ? -18.734 -27.688 -2.781 1 98.06 195 GLY A C 1
ATOM 1589 O O . GLY A 1 195 ? -17.953 -28.625 -2.895 1 98.06 195 GLY A O 1
ATOM 1590 N N . LYS A 1 196 ? -19.844 -27.828 -2.148 1 98.25 196 LYS A N 1
ATOM 1591 C CA . LYS A 1 196 ? -20.125 -28.984 -1.288 1 98.25 196 LYS A CA 1
ATOM 1592 C C . LYS A 1 196 ? -20.094 -30.281 -2.082 1 98.25 196 LYS A C 1
ATOM 1594 O O . LYS A 1 196 ? -19.578 -31.297 -1.604 1 98.25 196 LYS A O 1
ATOM 1599 N N . THR A 1 197 ? -20.641 -30.25 -3.281 1 97.69 197 THR A N 1
ATOM 1600 C CA . THR A 1 197 ? -20.688 -31.453 -4.105 1 97.69 197 THR A CA 1
ATOM 1601 C C . THR A 1 197 ? -19.297 -32.031 -4.34 1 97.69 197 THR A C 1
ATOM 1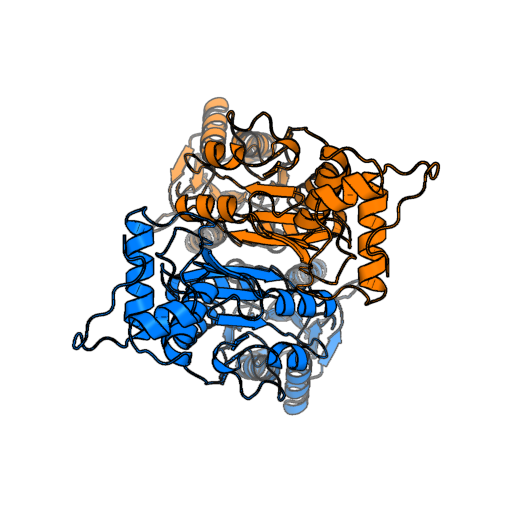603 O O . THR A 1 197 ? -19.094 -33.25 -4.344 1 97.69 197 THR A O 1
ATOM 1606 N N . LYS A 1 198 ? -18.328 -31.156 -4.492 1 98.25 198 LYS A N 1
ATOM 1607 C CA . LYS A 1 198 ? -16.953 -31.562 -4.699 1 98.25 198 LYS A CA 1
ATOM 1608 C C . LYS A 1 198 ? -16.281 -31.953 -3.381 1 98.25 198 LYS A C 1
ATOM 1610 O O . LYS A 1 198 ? -15.375 -32.781 -3.359 1 98.25 198 LYS A O 1
ATOM 1615 N N . LEU A 1 199 ? -16.766 -31.406 -2.297 1 98.56 199 LEU A N 1
ATOM 1616 C CA . LEU A 1 199 ? -16.156 -31.625 -0.988 1 98.56 199 LEU A CA 1
ATOM 1617 C C . LEU A 1 199 ? -16.594 -32.969 -0.407 1 98.56 199 LEU A C 1
ATOM 1619 O O . LEU A 1 199 ? -15.891 -33.562 0.413 1 98.56 199 LEU A O 1
ATOM 1623 N N . ASN A 1 200 ? -17.719 -33.469 -0.859 1 97.81 200 ASN A N 1
ATOM 1624 C CA . ASN A 1 200 ? -18.328 -34.656 -0.28 1 97.81 200 ASN A CA 1
ATOM 1625 C C . ASN A 1 200 ? -17.469 -35.906 -0.468 1 97.81 200 ASN A C 1
ATOM 1627 O O . ASN A 1 200 ? -17.594 -36.875 0.268 1 97.81 200 ASN A O 1
ATOM 1631 N N . LYS A 1 201 ? -16.578 -35.875 -1.415 1 97.44 201 LYS A N 1
ATOM 1632 C CA . LYS A 1 201 ? -15.742 -37.062 -1.678 1 97.44 201 LYS A CA 1
ATOM 1633 C C . LYS A 1 201 ? -14.57 -37.125 -0.707 1 97.44 201 LYS A C 1
ATOM 1635 O O . LYS A 1 201 ? -13.852 -38.125 -0.666 1 97.44 201 LYS A O 1
ATOM 1640 N N . TYR A 1 202 ? -14.398 -36.094 0.088 1 98.31 202 TYR A N 1
ATOM 1641 C CA . TYR A 1 202 ? -13.273 -36.062 1.018 1 98.31 202 TYR A CA 1
ATOM 1642 C C . TYR A 1 202 ? -13.719 -36.406 2.432 1 98.31 202 TYR A C 1
ATOM 1644 O O . TYR A 1 202 ? -14.914 -36.438 2.725 1 98.31 202 TYR A O 1
ATOM 1652 N N . GLU A 1 203 ? -12.766 -36.688 3.326 1 97.69 203 GLU A N 1
ATOM 1653 C CA . GLU A 1 203 ? -13.055 -37.219 4.652 1 97.69 203 GLU A CA 1
ATOM 1654 C C . GLU A 1 203 ? -13.008 -36.125 5.715 1 97.69 203 GLU A C 1
ATOM 1656 O O . GLU A 1 203 ? -13.656 -36.219 6.754 1 97.69 203 GLU A O 1
ATOM 1661 N N . LYS A 1 204 ? -12.141 -35.125 5.461 1 98.5 204 LYS A N 1
ATOM 1662 C CA . LYS A 1 204 ? -11.883 -34.125 6.492 1 98.5 204 LYS A CA 1
ATOM 1663 C C . LYS A 1 204 ? -11.531 -32.75 5.871 1 98.5 204 LYS A C 1
ATOM 1665 O O . LYS A 1 204 ? -10.789 -32.688 4.891 1 98.5 204 LYS A O 1
ATOM 1670 N N . LEU A 1 205 ? -12.07 -31.688 6.445 1 98.75 205 LEU A N 1
ATOM 1671 C CA . LEU A 1 205 ? -11.711 -30.328 6.066 1 98.75 205 LEU A CA 1
ATOM 1672 C C . LEU A 1 205 ? -10.789 -29.688 7.102 1 98.75 205 LEU A C 1
ATOM 1674 O O . LEU A 1 205 ? -11.031 -29.812 8.305 1 98.75 205 LEU A O 1
ATOM 1678 N N . ILE A 1 206 ? -9.734 -29.062 6.656 1 98.75 206 ILE A N 1
ATOM 1679 C CA . ILE A 1 206 ? -8.766 -28.438 7.559 1 98.75 206 ILE A CA 1
ATOM 1680 C C . ILE A 1 206 ? -8.617 -26.969 7.227 1 98.75 206 ILE A C 1
ATOM 1682 O O . ILE A 1 206 ? -8.281 -26.609 6.094 1 98.75 206 ILE A O 1
ATOM 1686 N N . LEU A 1 207 ? -8.867 -26.109 8.156 1 98.5 207 LEU A N 1
ATOM 1687 C CA . LEU A 1 207 ? -8.656 -24.672 8.008 1 98.5 207 LEU A CA 1
ATOM 1688 C C . LEU A 1 207 ? -7.34 -24.25 8.648 1 98.5 207 LEU A C 1
ATOM 1690 O O . LEU A 1 207 ? -7.117 -24.484 9.836 1 98.5 207 LEU A O 1
ATOM 1694 N N . ILE A 1 208 ? -6.48 -23.688 7.816 1 97.5 208 ILE A N 1
ATOM 1695 C CA . ILE A 1 208 ? -5.285 -23.062 8.383 1 97.5 208 ILE A CA 1
ATOM 1696 C C . ILE A 1 208 ? -5.609 -21.656 8.844 1 97.5 208 ILE A C 1
ATOM 1698 O O . ILE A 1 208 ? -5.863 -20.766 8.023 1 97.5 208 ILE A O 1
ATOM 1702 N N . PHE A 1 209 ? -5.59 -21.406 10.148 1 95.81 209 PHE A N 1
ATOM 1703 C CA . PHE A 1 209 ? -6.02 -20.156 10.75 1 95.81 209 PHE A CA 1
ATOM 1704 C C . PHE A 1 209 ? -5.094 -19.75 11.898 1 95.81 209 PHE A C 1
ATOM 1706 O O . PHE A 1 209 ? -5.344 -20.109 13.055 1 95.81 209 PHE A O 1
ATOM 1713 N N . PRO A 1 210 ? -4.109 -18.984 11.594 1 87.38 210 PRO A N 1
ATOM 1714 C CA . PRO A 1 210 ? -3.174 -18.609 12.656 1 87.38 210 PRO A CA 1
ATOM 1715 C C . PRO A 1 210 ? -3.859 -17.875 13.805 1 87.38 210 PRO A C 1
ATOM 1717 O O . PRO A 1 210 ? -3.479 -18.047 14.969 1 87.38 210 PRO A O 1
ATOM 1720 N N . GLY A 1 211 ? -4.887 -17.062 13.508 1 81 211 GLY A N 1
ATOM 1721 C CA . GLY A 1 211 ? -5.727 -16.5 14.547 1 81 211 GLY A CA 1
ATOM 1722 C C . GLY A 1 211 ? -5.258 -15.125 15.008 1 81 211 GLY A C 1
ATOM 1723 O O . GLY A 1 211 ? -5.828 -14.547 15.938 1 81 211 GLY A O 1
ATOM 1724 N N . PHE A 1 212 ? -4.207 -14.516 14.43 1 75.06 212 PHE A N 1
ATOM 1725 C CA . PHE A 1 212 ? -3.715 -13.242 14.922 1 75.06 212 PHE A CA 1
ATOM 1726 C C . PHE A 1 212 ? -4.324 -12.086 14.141 1 75.06 212 PHE A C 1
ATOM 1728 O O . PHE A 1 212 ? -4.809 -11.117 14.727 1 75.06 212 PHE A O 1
ATOM 1735 N N . ARG A 1 213 ? -4.473 -12.125 12.922 1 79.44 213 ARG A N 1
ATOM 1736 C CA . ARG A 1 213 ? -4.887 -11 12.086 1 79.44 213 ARG A CA 1
ATOM 1737 C C . ARG A 1 213 ? -6.121 -11.359 11.266 1 79.44 213 ARG A C 1
ATOM 1739 O O . ARG A 1 213 ? -6.809 -10.469 10.75 1 79.44 213 ARG A O 1
ATOM 1746 N N . GLU A 1 214 ? -6.48 -12.586 11.281 1 85.5 214 GLU A N 1
ATOM 1747 C CA . GLU A 1 214 ? -7.594 -13.023 10.445 1 85.5 214 GLU A CA 1
ATOM 1748 C C . GLU A 1 214 ? -8.938 -12.75 11.109 1 85.5 214 GLU A C 1
ATOM 1750 O O . GLU A 1 214 ? -9.062 -12.859 12.336 1 85.5 214 GLU A O 1
ATOM 1755 N N . PRO A 1 215 ? -9.875 -12.406 10.328 1 89.5 215 PRO A N 1
ATOM 1756 C CA . PRO A 1 215 ? -11.211 -12.188 10.891 1 89.5 215 PRO A CA 1
ATOM 1757 C C . PRO A 1 215 ? -11.812 -13.469 11.477 1 89.5 215 PRO A C 1
ATOM 1759 O O . PRO A 1 215 ? -11.883 -14.492 10.789 1 89.5 215 PRO A O 1
ATOM 1762 N N . LEU A 1 216 ? -12.32 -13.352 12.656 1 91.69 216 LEU A N 1
ATOM 1763 C CA . LEU A 1 216 ? -12.875 -14.5 13.367 1 91.69 216 LEU A CA 1
ATOM 1764 C C . LEU A 1 216 ? -14.062 -15.086 12.609 1 91.69 216 LEU A C 1
ATOM 1766 O O . LEU A 1 216 ? -14.312 -16.297 12.688 1 91.69 216 LEU A O 1
ATOM 1770 N N . GLY A 1 217 ? -14.727 -14.266 11.883 1 94.56 217 GLY A N 1
ATOM 1771 C CA . GLY A 1 217 ? -15.852 -14.734 11.086 1 94.56 217 GLY A CA 1
ATOM 1772 C C . GLY A 1 217 ? -15.492 -15.859 10.141 1 94.56 217 GLY A C 1
ATOM 1773 O O . GLY A 1 217 ? -16.312 -16.734 9.867 1 94.56 217 GLY A O 1
ATOM 1774 N N . MET A 1 218 ? -14.328 -15.867 9.672 1 95.94 218 MET A N 1
ATOM 1775 C CA . MET A 1 218 ? -13.852 -16.938 8.789 1 95.94 218 MET A CA 1
ATOM 1776 C C . MET A 1 218 ? -13.867 -18.281 9.5 1 95.94 218 MET A C 1
ATOM 1778 O O . MET A 1 218 ? -14.352 -19.266 8.961 1 95.94 218 MET A O 1
ATOM 1782 N N . LYS A 1 219 ? -13.336 -18.234 10.695 1 97.19 219 LYS A N 1
ATOM 1783 C CA . LYS A 1 219 ? -13.289 -19.453 11.5 1 97.19 219 LYS A CA 1
ATOM 1784 C C . LYS A 1 219 ? -14.695 -19.922 11.852 1 97.19 219 LYS A C 1
ATOM 1786 O O . LYS A 1 219 ? -15.016 -21.094 11.68 1 97.19 219 LYS A O 1
ATOM 1791 N N . ILE A 1 220 ? -15.523 -19.062 12.305 1 97.69 220 ILE A N 1
ATOM 1792 C CA . ILE A 1 220 ? -16.875 -19.375 12.734 1 97.69 220 ILE A CA 1
ATOM 1793 C C . ILE A 1 220 ? -17.688 -19.922 11.555 1 97.69 220 ILE A C 1
ATOM 1795 O O . ILE A 1 220 ? -18.375 -20.922 11.672 1 97.69 220 ILE A O 1
ATOM 1799 N N . GLY A 1 221 ? -17.562 -19.234 10.422 1 98.5 221 GLY A N 1
ATOM 1800 C CA . GLY A 1 221 ? -18.266 -19.688 9.234 1 98.5 221 GLY A CA 1
ATOM 1801 C C . GLY A 1 221 ? -17.844 -21.078 8.789 1 98.5 221 GLY A C 1
ATOM 1802 O O . GLY A 1 221 ? -18.672 -21.875 8.359 1 98.5 221 GLY A O 1
ATOM 1803 N N . PHE A 1 222 ? -16.609 -21.344 8.898 1 98.62 222 PHE A N 1
ATOM 1804 C CA . PHE A 1 222 ? -16.062 -22.641 8.562 1 98.62 222 PHE A CA 1
ATOM 1805 C C . PHE A 1 222 ? -16.625 -23.719 9.484 1 98.62 222 PHE A C 1
ATOM 1807 O O . PHE A 1 222 ? -17.109 -24.766 9.016 1 98.62 222 PHE A O 1
ATOM 1814 N N . GLU A 1 223 ? -16.578 -23.438 10.758 1 98.75 223 GLU A N 1
ATOM 1815 C CA . GLU A 1 223 ? -17.062 -24.391 11.75 1 98.75 223 GLU A CA 1
ATOM 1816 C C . GLU A 1 223 ? -18.562 -24.656 11.562 1 98.75 223 GLU A C 1
ATOM 1818 O O . GLU A 1 223 ? -19.016 -25.797 11.664 1 98.75 223 GLU A O 1
ATOM 1823 N N . ASN A 1 224 ? -19.266 -23.594 11.336 1 98.81 224 ASN A N 1
ATOM 1824 C CA . ASN A 1 224 ? -20.703 -23.734 11.117 1 98.81 224 ASN A CA 1
ATOM 1825 C C . ASN A 1 224 ? -21.016 -24.625 9.922 1 98.81 224 ASN A C 1
ATOM 1827 O O . ASN A 1 224 ? -21.891 -25.484 10 1 98.81 224 ASN A O 1
ATOM 1831 N N . PHE A 1 225 ? -20.344 -24.438 8.852 1 98.81 225 PHE A N 1
ATOM 1832 C CA . PHE A 1 225 ? -20.547 -25.25 7.66 1 98.81 225 PHE A CA 1
ATOM 1833 C C . PHE A 1 225 ? -20.281 -26.719 7.953 1 98.81 225 PHE A C 1
ATOM 1835 O O . PHE A 1 225 ? -21.078 -27.578 7.594 1 98.81 225 PHE A O 1
ATOM 1842 N N . CYS A 1 226 ? -19.156 -26.938 8.586 1 98.81 226 CYS A N 1
ATOM 1843 C CA . CYS A 1 226 ? -18.766 -28.312 8.875 1 98.81 226 CYS A CA 1
ATOM 1844 C C . CYS A 1 226 ? -19.797 -29 9.781 1 98.81 226 CYS A C 1
ATOM 1846 O O . CYS A 1 226 ? -20.156 -30.141 9.555 1 98.81 226 CYS A O 1
ATOM 1848 N N . ALA A 1 227 ? -20.219 -28.266 10.766 1 98.44 227 ALA A N 1
ATOM 1849 C CA . ALA A 1 227 ? -21.219 -28.797 11.695 1 98.44 227 ALA A CA 1
ATOM 1850 C C . ALA A 1 227 ? -22.547 -29.062 10.992 1 98.44 227 ALA A C 1
ATOM 1852 O O . ALA A 1 227 ? -23.125 -30.141 11.133 1 98.44 227 ALA A O 1
ATOM 1853 N N . ASP A 1 228 ? -22.984 -28.156 10.242 1 98.56 228 ASP A N 1
ATOM 1854 C CA . ASP A 1 228 ? -24.297 -28.234 9.586 1 98.56 228 ASP A CA 1
ATOM 1855 C C . ASP A 1 228 ? -24.328 -29.359 8.57 1 98.56 228 ASP A C 1
ATOM 1857 O O . ASP A 1 228 ? -25.391 -29.953 8.328 1 98.56 228 ASP A O 1
ATOM 1861 N N . HIS A 1 229 ? -23.234 -29.688 8.023 1 98.19 229 HIS A N 1
ATOM 1862 C CA . HIS A 1 229 ? -23.234 -30.656 6.934 1 98.19 229 HIS A CA 1
ATOM 1863 C C . HIS A 1 229 ? -22.453 -31.906 7.309 1 98.19 229 HIS A C 1
ATOM 1865 O O . HIS A 1 229 ? -22.125 -32.719 6.441 1 98.19 229 HIS A O 1
ATOM 1871 N N . ASN A 1 230 ? -22.062 -31.953 8.547 1 97.5 230 ASN A N 1
ATOM 1872 C CA . ASN A 1 230 ? -21.5 -33.156 9.164 1 97.5 230 ASN A CA 1
ATOM 1873 C C . ASN A 1 230 ? -20.156 -33.531 8.539 1 97.5 230 ASN A C 1
ATOM 1875 O O . ASN A 1 230 ? -19.938 -34.656 8.164 1 97.5 230 ASN A O 1
ATOM 1879 N N . PHE A 1 231 ? -19.328 -32.5 8.336 1 98.31 231 PHE A N 1
ATOM 1880 C CA . PHE A 1 231 ? -17.953 -32.75 7.938 1 98.31 231 PHE A CA 1
ATOM 1881 C C . PHE A 1 231 ? -17.047 -32.844 9.156 1 98.31 231 PHE A C 1
ATOM 1883 O O . PHE A 1 231 ? -17.156 -32.062 10.094 1 98.31 231 PHE A O 1
ATOM 1890 N N . ASN A 1 232 ? -16.188 -33.844 9.18 1 98.44 232 ASN A N 1
ATOM 1891 C CA . ASN A 1 232 ? -15.062 -33.781 10.102 1 98.44 232 ASN A CA 1
ATOM 1892 C C . ASN A 1 232 ? -14.133 -32.625 9.773 1 98.44 232 ASN A C 1
ATOM 1894 O O . ASN A 1 232 ? -13.898 -32.344 8.602 1 98.44 232 ASN A O 1
ATOM 1898 N N . TYR A 1 233 ? -13.68 -31.969 10.836 1 98.69 233 TYR A N 1
ATOM 1899 C CA . TYR A 1 233 ? -12.828 -30.828 10.516 1 98.69 233 TYR A CA 1
ATOM 1900 C C . TYR A 1 233 ? -11.773 -30.609 11.594 1 98.69 233 TYR A C 1
ATOM 1902 O O . TYR A 1 233 ? -11.844 -31.219 12.664 1 98.69 233 TYR A O 1
ATOM 1910 N N . GLU A 1 234 ? -10.805 -29.891 11.258 1 98.25 234 GLU A N 1
ATOM 1911 C CA . GLU A 1 234 ? -9.719 -29.453 12.133 1 98.25 234 GLU A CA 1
ATOM 1912 C C . GLU A 1 234 ? -9.281 -28.031 11.805 1 98.25 234 GLU A C 1
ATOM 1914 O O . GLU A 1 234 ? -9.344 -27.609 10.648 1 98.25 234 GLU A O 1
ATOM 1919 N N . ILE A 1 235 ? -8.93 -27.266 12.805 1 97.81 235 ILE A N 1
ATOM 1920 C CA . ILE A 1 235 ? -8.352 -25.938 12.625 1 97.81 235 ILE A CA 1
ATOM 1921 C C . ILE A 1 235 ? -6.918 -25.922 13.148 1 97.81 235 ILE A C 1
ATOM 1923 O O . ILE A 1 235 ? -6.668 -26.281 14.305 1 97.81 235 ILE A O 1
ATOM 1927 N N . ILE A 1 236 ? -6.051 -25.562 12.242 1 96.94 236 ILE A N 1
ATOM 1928 C CA . ILE A 1 236 ? -4.645 -25.531 12.625 1 96.94 236 ILE A CA 1
ATOM 1929 C C . ILE A 1 236 ? -4.082 -24.125 12.43 1 96.94 236 ILE A C 1
ATOM 1931 O O . ILE A 1 236 ? -4.602 -23.359 11.625 1 96.94 236 ILE A O 1
ATOM 1935 N N . SER A 1 237 ? -3.016 -23.75 13.094 1 93.94 237 SER A N 1
ATOM 1936 C CA . SER A 1 237 ? -2.451 -22.406 13.031 1 93.94 237 SER A CA 1
ATOM 1937 C C . SER A 1 237 ? -1.496 -22.266 11.852 1 93.94 237 SER A C 1
ATOM 1939 O O . SER A 1 237 ? -1.312 -21.172 11.32 1 93.94 237 SER A O 1
ATOM 1941 N N . ASP A 1 238 ? -0.889 -23.359 11.539 1 92.44 238 ASP A N 1
ATOM 1942 C CA . ASP A 1 238 ? 0.046 -23.391 10.414 1 92.44 238 ASP A CA 1
ATOM 1943 C C . ASP A 1 238 ? 0.245 -24.812 9.898 1 92.44 238 ASP A C 1
ATOM 1945 O O . ASP A 1 238 ? -0.204 -25.766 10.523 1 92.44 238 ASP A O 1
ATOM 1949 N N . PHE A 1 239 ? 0.828 -24.922 8.727 1 94.38 239 PHE A N 1
ATOM 1950 C CA . PHE A 1 239 ? 1.096 -26.219 8.133 1 94.38 239 PHE A CA 1
ATOM 1951 C C . PHE A 1 239 ? 2.529 -26.656 8.406 1 94.38 239 PHE A C 1
ATOM 1953 O O . PHE A 1 239 ? 3.047 -27.562 7.738 1 94.38 239 PHE A O 1
ATOM 1960 N N . LYS A 1 240 ? 3.166 -26.234 9.445 1 86.94 240 LYS A N 1
ATOM 1961 C CA . LYS A 1 240 ? 4.555 -26.609 9.719 1 86.94 240 LYS A CA 1
ATOM 1962 C C . LYS A 1 240 ? 4.648 -28.016 10.289 1 86.94 240 LYS A C 1
ATOM 1964 O O . LYS A 1 240 ? 3.85 -28.406 11.148 1 86.94 240 LYS A O 1
ATOM 1969 N N . ASN A 1 241 ? 5.527 -28.922 9.805 1 86.06 241 ASN A N 1
ATOM 1970 C CA . ASN A 1 241 ? 5.852 -30.266 10.297 1 86.06 241 ASN A CA 1
ATOM 1971 C C . ASN A 1 241 ? 4.641 -31.188 10.242 1 86.06 241 ASN A C 1
ATOM 1973 O O . ASN A 1 241 ? 4.398 -31.953 11.18 1 86.06 241 ASN A O 1
ATOM 1977 N N . ARG A 1 242 ? 3.857 -31 9.266 1 92.75 242 ARG A N 1
ATOM 1978 C CA . ARG A 1 242 ? 2.656 -31.812 9.094 1 92.75 242 ARG A CA 1
ATOM 1979 C C . ARG A 1 242 ? 2.701 -32.594 7.785 1 92.75 242 ARG A C 1
ATOM 1981 O O . ARG A 1 242 ? 3.307 -32.125 6.812 1 92.75 242 ARG A O 1
ATOM 1988 N N . GLU A 1 243 ? 2.086 -33.812 7.863 1 95.44 243 GLU A N 1
ATOM 1989 C CA . GLU A 1 243 ? 1.905 -34.625 6.652 1 95.44 243 GLU A CA 1
ATOM 1990 C C . GLU A 1 243 ? 0.459 -34.562 6.172 1 95.44 243 GLU A C 1
ATOM 1992 O O . GLU A 1 243 ? -0.464 -34.438 6.973 1 95.44 243 GLU A O 1
ATOM 1997 N N . LEU A 1 244 ? 0.344 -34.656 4.895 1 96.94 244 LEU A N 1
ATOM 1998 C CA . LEU A 1 244 ? -0.992 -34.719 4.312 1 96.94 244 LEU A CA 1
ATOM 1999 C C . LEU A 1 244 ? -1.536 -36.156 4.387 1 96.94 244 LEU A C 1
ATOM 2001 O O . LEU A 1 244 ? -0.774 -37.125 4.297 1 96.94 244 LEU A O 1
ATOM 2005 N N . LYS A 1 245 ? -2.744 -36.25 4.59 1 97.56 245 LYS A N 1
ATOM 2006 C CA . LYS A 1 245 ? -3.441 -37.531 4.488 1 97.56 245 LYS A CA 1
ATOM 2007 C C . LYS A 1 245 ? -4.461 -37.531 3.352 1 97.56 245 LYS A C 1
ATOM 2009 O O . LYS A 1 245 ? -5.129 -36.5 3.127 1 97.56 245 LYS A O 1
ATOM 2014 N N . LYS A 1 246 ? -4.555 -38.688 2.713 1 98.12 246 LYS A N 1
ATOM 2015 C CA . LYS A 1 246 ? -5.586 -38.812 1.684 1 98.12 246 LYS A CA 1
ATOM 2016 C C . LYS A 1 246 ? -6.969 -38.5 2.252 1 98.12 246 LYS A C 1
ATOM 2018 O O . LYS A 1 246 ? -7.293 -38.938 3.365 1 98.12 246 LYS A O 1
ATOM 2023 N N . GLY A 1 247 ? -7.746 -37.719 1.478 1 98.44 247 GLY A N 1
ATOM 2024 C CA . GLY A 1 247 ? -9.102 -37.406 1.892 1 98.44 247 GLY A CA 1
ATOM 2025 C C . GLY A 1 247 ? -9.219 -36.062 2.602 1 98.44 247 GLY A C 1
ATOM 2026 O O . GLY A 1 247 ? -10.312 -35.656 2.967 1 98.44 247 GLY A O 1
ATOM 2027 N N . GLU A 1 248 ? -8.109 -35.344 2.73 1 98.69 248 GLU A N 1
ATOM 2028 C CA . GLU A 1 248 ? -8.141 -34.031 3.41 1 98.69 248 GLU A CA 1
ATOM 2029 C C . GLU A 1 248 ? -8.266 -32.906 2.412 1 98.69 248 GLU A C 1
ATOM 2031 O O . GLU A 1 248 ? -7.699 -32.938 1.32 1 98.69 248 GLU A O 1
ATOM 2036 N N . VAL A 1 249 ? -8.992 -31.938 2.791 1 98.81 249 VAL A N 1
ATOM 2037 C CA . VAL A 1 249 ? -9.055 -30.688 2.051 1 98.81 249 VAL A CA 1
ATOM 2038 C C . VAL A 1 249 ? -8.531 -29.547 2.918 1 98.81 249 VAL A C 1
ATOM 2040 O O . VAL A 1 249 ? -8.953 -29.391 4.066 1 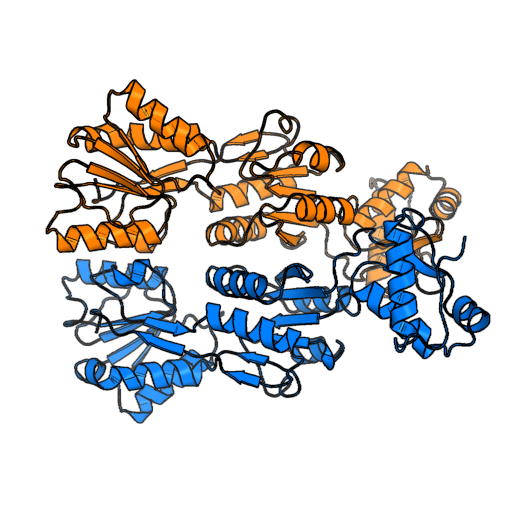98.81 249 VAL A O 1
ATOM 2043 N N . TYR A 1 250 ? -7.668 -28.766 2.389 1 98.75 250 TYR A N 1
ATOM 2044 C CA . TYR A 1 250 ? -7.102 -27.641 3.121 1 98.75 250 TYR A CA 1
ATOM 2045 C C . TYR A 1 250 ? -7.688 -26.312 2.637 1 98.75 250 TYR A C 1
ATOM 2047 O O . TYR A 1 250 ? -7.723 -26.047 1.434 1 98.75 250 TYR A O 1
ATOM 2055 N N . ILE A 1 251 ? -8.195 -25.531 3.525 1 98.69 251 ILE A N 1
ATOM 2056 C CA . ILE A 1 251 ? -8.57 -24.141 3.291 1 98.69 251 ILE A CA 1
ATOM 2057 C C . ILE A 1 251 ? -7.43 -23.219 3.729 1 98.69 251 ILE A C 1
ATOM 2059 O O . ILE A 1 251 ? -7.105 -23.141 4.918 1 98.69 251 ILE A O 1
ATOM 2063 N N . ILE A 1 252 ? -6.891 -22.516 2.76 1 97.62 252 ILE A N 1
ATOM 2064 C CA . ILE A 1 252 ? -5.586 -21.906 2.988 1 97.62 252 ILE A CA 1
ATOM 2065 C C . ILE A 1 252 ? -5.66 -20.406 2.713 1 97.62 252 ILE A C 1
ATOM 2067 O O . ILE A 1 252 ? -5.793 -19.984 1.562 1 97.62 252 ILE A O 1
ATOM 2071 N N . PRO A 1 253 ? -5.41 -19.594 3.691 1 93.81 253 PRO A N 1
ATOM 2072 C CA . PRO A 1 253 ? -5.52 -18.141 3.518 1 93.81 253 PRO A CA 1
ATOM 2073 C C . PRO A 1 253 ? -4.258 -17.531 2.916 1 93.81 253 PRO A C 1
ATOM 2075 O O . PRO A 1 253 ? -4.32 -16.453 2.311 1 93.81 253 PRO A O 1
ATOM 2078 N N . THR A 1 254 ? -3.078 -18.172 3.051 1 91.94 254 THR A N 1
ATOM 2079 C CA . THR A 1 254 ? -1.837 -17.516 2.65 1 91.94 254 THR A CA 1
ATOM 2080 C C . THR A 1 254 ? -1.146 -18.297 1.539 1 91.94 254 THR A C 1
ATOM 2082 O O . THR A 1 254 ? -1.181 -19.531 1.528 1 91.94 254 THR A O 1
ATOM 2085 N N . ASP A 1 255 ? -0.421 -17.594 0.721 1 92.81 255 ASP A N 1
ATOM 2086 C CA . ASP A 1 255 ? 0.322 -18.234 -0.357 1 92.81 255 ASP A CA 1
ATOM 2087 C C . ASP A 1 255 ? 1.459 -19.094 0.194 1 92.81 255 ASP A C 1
ATOM 2089 O O . ASP A 1 255 ? 1.799 -20.125 -0.381 1 92.81 255 ASP A O 1
ATOM 2093 N N . ARG A 1 256 ? 2.016 -18.672 1.275 1 91.94 256 ARG A N 1
ATOM 2094 C CA . ARG A 1 256 ? 3.104 -19.422 1.882 1 91.94 256 ARG A CA 1
ATOM 2095 C C . ARG A 1 256 ? 2.643 -20.828 2.277 1 91.94 256 ARG A C 1
ATOM 2097 O O . ARG A 1 256 ? 3.32 -21.812 1.984 1 91.94 256 ARG A O 1
ATOM 2104 N N . ASP A 1 257 ? 1.533 -20.875 2.932 1 95.38 257 ASP A N 1
ATOM 2105 C CA . ASP A 1 257 ? 0.989 -22.172 3.314 1 95.38 257 ASP A CA 1
ATOM 2106 C C . ASP A 1 257 ? 0.552 -22.969 2.088 1 95.38 257 ASP A C 1
ATOM 2108 O O . ASP A 1 257 ? 0.679 -24.203 2.057 1 95.38 257 ASP A O 1
ATOM 2112 N N . LEU A 1 258 ? 0.028 -22.25 1.113 1 96.88 258 LEU A N 1
ATOM 2113 C CA . LEU A 1 258 ? -0.366 -22.906 -0.13 1 96.88 258 LEU A CA 1
ATOM 2114 C C . LEU A 1 258 ? 0.82 -23.625 -0.766 1 96.88 258 LEU A C 1
ATOM 2116 O O . LEU A 1 258 ? 0.715 -24.797 -1.143 1 96.88 258 LEU A O 1
ATOM 2120 N N . VAL A 1 259 ? 1.937 -22.969 -0.812 1 96.5 259 VAL A N 1
ATOM 2121 C CA . VAL A 1 259 ? 3.156 -23.531 -1.388 1 96.5 259 VAL A CA 1
ATOM 2122 C C . VAL A 1 259 ? 3.615 -24.719 -0.563 1 96.5 259 VAL A C 1
ATOM 2124 O O . VAL A 1 259 ? 3.941 -25.781 -1.117 1 96.5 259 VAL A O 1
ATOM 2127 N N . SER A 1 260 ? 3.576 -24.578 0.741 1 96.75 260 SER A N 1
ATOM 2128 C CA . SER A 1 260 ? 4.027 -25.625 1.641 1 96.75 260 SER A CA 1
ATOM 2129 C C . SER A 1 260 ? 3.197 -26.906 1.463 1 96.75 260 SER A C 1
ATOM 2131 O O . SER A 1 260 ? 3.744 -28 1.405 1 96.75 260 SER A O 1
ATOM 2133 N N . VAL A 1 261 ? 1.928 -26.719 1.354 1 97.94 261 VAL A N 1
ATOM 2134 C CA . VAL A 1 261 ? 1.022 -27.859 1.211 1 97.94 261 VAL A CA 1
ATOM 2135 C C . VAL A 1 261 ? 1.273 -28.562 -0.125 1 97.94 261 VAL A C 1
ATOM 2137 O O . VAL A 1 261 ? 1.37 -29.781 -0.184 1 97.94 261 VAL A O 1
ATOM 2140 N N . ILE A 1 262 ? 1.416 -27.812 -1.177 1 97.31 262 ILE A N 1
ATOM 2141 C CA . ILE A 1 262 ? 1.612 -28.359 -2.512 1 97.31 262 ILE A CA 1
ATOM 2142 C C . ILE A 1 262 ? 2.959 -29.078 -2.578 1 97.31 262 ILE A C 1
ATOM 2144 O O . ILE A 1 262 ? 3.049 -30.203 -3.094 1 97.31 262 ILE A O 1
ATOM 2148 N N . GLU A 1 263 ? 3.99 -28.469 -2.008 1 96.12 263 GLU A N 1
ATOM 2149 C CA . GLU A 1 263 ? 5.312 -29.094 -2.01 1 96.12 263 GLU A CA 1
ATOM 2150 C C . GLU A 1 263 ? 5.305 -30.406 -1.24 1 96.12 263 GLU A C 1
ATOM 2152 O O . GLU A 1 263 ? 5.887 -31.406 -1.691 1 96.12 263 GLU A O 1
ATOM 2157 N N . LYS A 1 264 ? 4.68 -30.375 -0.102 1 97.25 264 LYS A N 1
ATOM 2158 C CA . LYS A 1 264 ? 4.59 -31.594 0.709 1 97.25 264 LYS A CA 1
ATOM 2159 C C . LYS A 1 264 ? 3.83 -32.688 -0.028 1 97.25 264 LYS A C 1
ATOM 2161 O O . LYS A 1 264 ? 4.211 -33.875 0.032 1 97.25 264 LYS A O 1
ATOM 2166 N N . SER A 1 265 ? 2.777 -32.344 -0.716 1 97.56 265 SER A N 1
ATOM 2167 C CA . SER A 1 265 ? 1.982 -33.312 -1.449 1 97.56 265 SER A CA 1
ATOM 2168 C C . SER A 1 265 ? 2.805 -33.969 -2.543 1 97.56 265 SER A C 1
ATOM 2170 O O . SER A 1 265 ? 2.648 -35.188 -2.799 1 97.56 265 SER A O 1
ATOM 2172 N N . LYS A 1 266 ? 3.641 -33.25 -3.182 1 95.75 266 LYS A N 1
ATOM 2173 C CA . LYS A 1 266 ? 4.512 -33.781 -4.215 1 95.75 266 LYS A CA 1
ATOM 2174 C C . LYS A 1 266 ? 5.508 -34.781 -3.623 1 95.75 266 LYS A C 1
ATOM 2176 O O . LYS A 1 266 ? 5.746 -35.844 -4.195 1 95.75 266 LYS A O 1
ATOM 2181 N N . LEU A 1 267 ? 6 -34.438 -2.467 1 95.69 267 LEU A N 1
ATOM 2182 C CA . LEU A 1 267 ? 6.926 -35.312 -1.771 1 95.69 267 LEU A CA 1
ATOM 2183 C C . LEU A 1 267 ? 6.242 -36.625 -1.391 1 95.69 267 LEU A C 1
ATOM 2185 O O . LEU A 1 267 ? 6.871 -37.688 -1.396 1 95.69 267 LEU A O 1
ATOM 2189 N N . GLN A 1 268 ? 4.973 -36.531 -1.146 1 97.62 268 GLN A N 1
ATOM 2190 C CA . GLN A 1 268 ? 4.211 -37.688 -0.69 1 97.62 268 GLN A CA 1
ATOM 2191 C C . GLN A 1 268 ? 3.508 -38.375 -1.856 1 97.62 268 GLN A C 1
ATOM 2193 O O . GLN A 1 268 ? 2.742 -39.312 -1.654 1 97.62 268 GLN A O 1
ATOM 2198 N N . ASN A 1 269 ? 3.705 -37.875 -3.01 1 97.44 269 ASN A N 1
ATOM 2199 C CA . ASN A 1 269 ? 3.115 -38.438 -4.23 1 97.44 269 ASN A CA 1
ATOM 2200 C C . ASN A 1 269 ? 1.592 -38.469 -4.148 1 97.44 269 ASN A C 1
ATOM 2202 O O . ASN A 1 269 ? 0.974 -39.469 -4.461 1 97.44 269 ASN A O 1
ATOM 2206 N N . LEU A 1 270 ? 0.989 -37.406 -3.633 1 98.12 270 LEU A N 1
ATOM 2207 C CA . LEU A 1 270 ? -0.461 -37.25 -3.576 1 98.12 270 LEU A CA 1
ATOM 2208 C C . LEU A 1 270 ? -0.961 -36.344 -4.707 1 98.12 270 LEU A C 1
ATOM 2210 O O . LEU A 1 270 ? -0.326 -35.344 -5.043 1 98.12 270 LEU A O 1
ATOM 2214 N N . LYS A 1 271 ? -2.068 -36.688 -5.234 1 97.75 271 LYS A N 1
ATOM 2215 C CA . LYS A 1 271 ? -2.621 -35.969 -6.367 1 97.75 271 LYS A CA 1
ATOM 2216 C C . LYS A 1 271 ? -3.652 -34.938 -5.902 1 97.75 271 LYS A C 1
ATOM 2218 O O . LYS A 1 271 ? -4.641 -35.281 -5.258 1 97.75 271 LYS A O 1
ATOM 2223 N N . LEU A 1 272 ? -3.451 -33.719 -6.266 1 98.12 272 LEU A N 1
ATOM 2224 C CA . LEU A 1 272 ? -4.363 -32.625 -5.934 1 98.12 272 LEU A CA 1
ATOM 2225 C C . LEU A 1 272 ? -5.68 -32.781 -6.691 1 98.12 272 LEU A C 1
ATOM 2227 O O . LEU A 1 272 ? -5.684 -33.062 -7.895 1 98.12 272 LEU A O 1
ATOM 2231 N N . GLY A 1 273 ? -6.777 -32.562 -6.055 1 98.06 273 GLY A N 1
ATOM 2232 C CA . GLY A 1 273 ? -8.086 -32.656 -6.672 1 98.06 273 GLY A CA 1
ATOM 2233 C C . GLY A 1 273 ? -8.672 -34.062 -6.594 1 98.06 273 GLY A C 1
ATOM 2234 O O . GLY A 1 273 ? -9.859 -34.281 -6.852 1 98.06 273 GLY A O 1
ATOM 2235 N N . SER A 1 274 ? -7.859 -35.031 -6.164 1 97.81 274 SER A N 1
ATOM 2236 C CA . SER A 1 274 ? -8.281 -36.438 -6.039 1 97.81 274 SER A CA 1
ATOM 2237 C C . SER A 1 274 ? -7.945 -37 -4.66 1 97.81 274 SER A C 1
ATOM 2239 O O . SER A 1 274 ? -8.836 -37.188 -3.828 1 97.81 274 SER A O 1
ATOM 2241 N N . ASP A 1 275 ? -6.578 -37.094 -4.395 1 98.44 275 ASP A N 1
ATOM 2242 C CA . ASP A 1 275 ? -6.148 -37.594 -3.098 1 98.44 275 ASP A CA 1
ATOM 2243 C C . ASP A 1 275 ? -6.426 -36.594 -1.989 1 98.44 275 ASP A C 1
ATOM 2245 O O . ASP A 1 275 ? -6.711 -36.969 -0.852 1 98.44 275 ASP A O 1
ATOM 2249 N N . TYR A 1 276 ? -6.266 -35.312 -2.299 1 98.62 276 TYR A N 1
ATOM 2250 C CA . TYR A 1 276 ? -6.531 -34.219 -1.392 1 98.62 276 TYR A CA 1
ATOM 2251 C C . TYR A 1 276 ? -7.012 -33 -2.156 1 98.62 276 TYR A C 1
ATOM 2253 O O . TYR A 1 276 ? -6.996 -32.969 -3.389 1 98.62 276 TYR A O 1
ATOM 2261 N N . GLY A 1 277 ? -7.539 -32 -1.431 1 98.75 277 GLY A N 1
ATOM 2262 C CA . GLY A 1 277 ? -8.031 -30.797 -2.084 1 98.75 277 GLY A CA 1
ATOM 2263 C C . GLY A 1 277 ? -7.543 -29.531 -1.431 1 98.75 277 GLY A C 1
ATOM 2264 O O . GLY A 1 277 ? -7.016 -29.547 -0.315 1 98.75 277 GLY A O 1
ATOM 2265 N N . ILE A 1 278 ? -7.688 -28.438 -2.18 1 98.88 278 ILE A N 1
ATOM 2266 C CA . ILE A 1 278 ? -7.285 -27.125 -1.673 1 98.88 278 ILE A CA 1
ATOM 2267 C C . ILE A 1 278 ? -8.328 -26.078 -2.055 1 98.88 278 ILE A C 1
ATOM 2269 O O . ILE A 1 278 ? -8.82 -26.062 -3.188 1 98.88 278 ILE A O 1
ATOM 2273 N N . ILE A 1 279 ? -8.68 -25.312 -1.143 1 98.81 279 ILE A N 1
ATOM 2274 C CA . ILE A 1 279 ? -9.352 -24.047 -1.37 1 98.81 279 ILE A CA 1
ATOM 2275 C C . ILE A 1 279 ? -8.5 -22.906 -0.822 1 98.81 279 ILE A C 1
ATOM 2277 O O . ILE A 1 279 ? -8.211 -22.844 0.377 1 98.81 279 ILE A O 1
ATOM 2281 N N . SER A 1 280 ? -8.078 -22.016 -1.722 1 98.06 280 SER A N 1
ATOM 2282 C CA . SER A 1 280 ? -7.289 -20.875 -1.283 1 98.06 280 SER A CA 1
ATOM 2283 C C . SER A 1 280 ? -8.156 -19.625 -1.145 1 98.06 280 SER A C 1
ATOM 2285 O O . SER A 1 280 ? -9.25 -19.547 -1.707 1 98.06 280 SER A O 1
ATOM 2287 N N . TYR A 1 281 ? -7.656 -18.703 -0.338 1 94.81 281 TYR A N 1
ATOM 2288 C CA . TYR A 1 281 ? -8.367 -17.438 -0.189 1 94.81 281 TYR A CA 1
ATOM 2289 C C . TYR A 1 281 ? -7.785 -16.375 -1.119 1 94.81 281 TYR A C 1
ATOM 2291 O O . TYR A 1 281 ? -6.574 -16.328 -1.341 1 94.81 281 TYR A O 1
ATOM 2299 N N . ASN A 1 282 ? -8.695 -15.531 -1.654 1 93.12 282 ASN A N 1
ATOM 2300 C CA . ASN A 1 282 ? -8.391 -14.367 -2.477 1 93.12 282 ASN A CA 1
ATOM 2301 C C . ASN A 1 282 ? -7.754 -14.766 -3.805 1 93.12 282 ASN A C 1
ATOM 2303 O O . ASN A 1 282 ? -6.66 -15.336 -3.828 1 93.12 282 ASN A O 1
ATOM 2307 N N . GLU A 1 283 ? -8.344 -14.43 -4.832 1 93.56 283 GLU A N 1
ATOM 2308 C CA . GLU A 1 283 ? -7.945 -14.758 -6.195 1 93.56 283 GLU A CA 1
ATOM 2309 C C . GLU A 1 283 ? -6.754 -13.914 -6.641 1 93.56 283 GLU A C 1
ATOM 2311 O O . GLU A 1 283 ? -6.672 -12.727 -6.32 1 93.56 283 GLU A O 1
ATOM 2316 N N . THR A 1 284 ? -5.777 -14.539 -7.254 1 91.44 284 THR A N 1
ATOM 2317 C CA . THR A 1 284 ? -4.699 -13.883 -7.988 1 91.44 284 THR A CA 1
ATOM 2318 C C . THR A 1 284 ? -4.504 -14.531 -9.352 1 91.44 284 THR A C 1
ATOM 2320 O O . THR A 1 284 ? -4.91 -15.68 -9.562 1 91.44 284 THR A O 1
ATOM 2323 N N . PRO A 1 285 ? -3.854 -13.844 -10.289 1 91.38 285 PRO A N 1
ATOM 2324 C CA . PRO A 1 285 ? -3.676 -14.422 -11.625 1 91.38 285 PRO A CA 1
ATOM 2325 C C . PRO A 1 285 ? -2.938 -15.758 -11.602 1 91.38 285 PRO A C 1
ATOM 2327 O O . PRO A 1 285 ? -3.336 -16.703 -12.289 1 91.38 285 PRO A O 1
ATOM 2330 N N . LEU A 1 286 ? -1.975 -15.914 -10.766 1 95.12 286 LEU A N 1
ATOM 2331 C CA . LEU A 1 286 ? -1.124 -17.109 -10.773 1 95.12 286 LEU A CA 1
ATOM 2332 C C . LEU A 1 286 ? -1.897 -18.328 -10.289 1 95.12 286 LEU A C 1
ATOM 2334 O O . LEU A 1 286 ? -1.593 -19.453 -10.688 1 95.12 286 LEU A O 1
ATOM 2338 N N . LYS A 1 287 ? -2.92 -18.141 -9.484 1 96.88 287 LYS A N 1
ATOM 2339 C CA . LYS A 1 287 ? -3.67 -19.266 -8.93 1 96.88 287 LYS A CA 1
ATOM 2340 C C . LYS A 1 287 ? -4.484 -19.969 -10.016 1 96.88 287 LYS A C 1
ATOM 2342 O O . LYS A 1 287 ? -4.941 -21.094 -9.82 1 96.88 287 LYS A O 1
ATOM 2347 N N . LYS A 1 288 ? -4.574 -19.328 -11.164 1 95.5 288 LYS A N 1
ATOM 2348 C CA . LYS A 1 288 ? -5.242 -19.922 -12.32 1 95.5 288 LYS A CA 1
ATOM 2349 C C . LYS A 1 288 ? -4.406 -21.047 -12.922 1 95.5 288 LYS A C 1
ATOM 2351 O O . LYS A 1 288 ? -4.945 -21.953 -13.547 1 95.5 288 LYS A O 1
ATOM 2356 N N . ILE A 1 289 ? -3.109 -20.938 -12.656 1 95.25 289 ILE A N 1
ATOM 2357 C CA . ILE A 1 289 ? -2.264 -21.875 -13.391 1 95.25 289 ILE A CA 1
ATOM 2358 C C . ILE A 1 289 ? -1.46 -22.734 -12.406 1 95.25 289 ILE A C 1
ATOM 2360 O O . ILE A 1 289 ? -0.839 -23.719 -12.805 1 95.25 289 ILE A O 1
ATOM 2364 N N . VAL A 1 290 ? -1.47 -22.375 -11.133 1 96.12 290 VAL A N 1
ATOM 2365 C CA . VAL A 1 290 ? -0.826 -23.219 -10.141 1 96.12 290 VAL A CA 1
ATOM 2366 C C . VAL A 1 290 ? -1.517 -24.578 -10.094 1 96.12 290 VAL A C 1
ATOM 2368 O O . VAL A 1 290 ? -2.721 -24.672 -9.844 1 96.12 290 VAL A O 1
ATOM 2371 N N . GLU A 1 291 ? -0.776 -25.656 -10.344 1 95.25 291 GLU A N 1
ATOM 2372 C CA . GLU A 1 291 ? -1.303 -27.016 -10.359 1 95.25 291 GLU A CA 1
ATOM 2373 C C . GLU A 1 291 ? -2.57 -27.109 -11.203 1 95.25 291 GLU A C 1
ATOM 2375 O O . GLU A 1 291 ? -3.582 -27.656 -10.758 1 95.25 291 GLU A O 1
ATOM 2380 N N . ASN A 1 292 ? -2.549 -26.453 -12.312 1 92.69 292 ASN A N 1
ATOM 2381 C CA . ASN A 1 292 ? -3.641 -26.438 -13.281 1 92.69 292 ASN A CA 1
ATOM 2382 C C . ASN A 1 292 ? -4.871 -25.734 -12.727 1 92.69 292 ASN A C 1
ATOM 2384 O O . ASN A 1 292 ? -5.996 -26 -13.164 1 92.69 292 ASN A O 1
ATOM 2388 N N . GLY A 1 293 ? -4.73 -24.906 -11.703 1 96.94 293 GLY A N 1
ATOM 2389 C CA . GLY A 1 293 ? -5.801 -24.062 -11.188 1 96.94 293 GLY A CA 1
ATOM 2390 C C . GLY A 1 293 ? -6.172 -24.391 -9.75 1 96.94 293 GLY A C 1
ATOM 2391 O O . GLY A 1 293 ? -6.559 -25.516 -9.445 1 96.94 293 GLY A O 1
ATOM 2392 N N . ILE A 1 294 ? -6.152 -23.422 -8.906 1 98.38 294 ILE A N 1
ATOM 2393 C CA . ILE A 1 294 ? -6.52 -23.547 -7.504 1 98.38 294 ILE A CA 1
ATOM 2394 C C . ILE A 1 294 ? -7.91 -22.953 -7.277 1 98.38 294 ILE A C 1
ATOM 2396 O O . ILE A 1 294 ? -8.195 -21.844 -7.707 1 98.38 294 ILE A O 1
ATOM 2400 N N . THR A 1 295 ? -8.789 -23.703 -6.672 1 98.75 295 THR A N 1
ATOM 2401 C CA . THR A 1 295 ? -10.086 -23.188 -6.254 1 98.75 295 THR A CA 1
ATOM 2402 C C . THR A 1 295 ? -9.922 -22.094 -5.211 1 98.75 295 THR A C 1
ATOM 2404 O O . THR A 1 295 ? -9.102 -22.219 -4.297 1 98.75 295 THR A O 1
ATOM 2407 N N . THR A 1 296 ? -10.695 -20.969 -5.398 1 98.56 296 THR A N 1
ATOM 2408 C CA . THR A 1 296 ? -10.508 -19.859 -4.469 1 98.56 296 THR A CA 1
ATOM 2409 C C . THR A 1 296 ? -11.852 -19.328 -3.975 1 98.56 296 THR A C 1
ATOM 2411 O O . THR A 1 296 ? -12.844 -19.375 -4.703 1 98.56 296 THR A O 1
ATOM 2414 N N . ILE A 1 297 ? -11.938 -19 -2.729 1 98.19 297 ILE A N 1
ATOM 2415 C CA . ILE A 1 297 ? -12.938 -18.078 -2.215 1 98.19 297 ILE A CA 1
ATOM 2416 C C . ILE A 1 297 ? -12.383 -16.656 -2.211 1 98.19 297 ILE A C 1
ATOM 2418 O O . ILE A 1 297 ? -11.367 -16.391 -1.575 1 98.19 297 ILE A O 1
ATOM 2422 N N . SER A 1 298 ? -13 -15.773 -2.947 1 96.75 298 SER A N 1
ATOM 2423 C CA . SER A 1 298 ? -12.398 -14.461 -3.125 1 96.75 298 SER A CA 1
ATOM 2424 C C . SER A 1 298 ? -13.445 -13.352 -3.072 1 96.75 298 SER A C 1
ATOM 2426 O O . SER A 1 298 ? -14.539 -13.5 -3.629 1 96.75 298 SER A O 1
ATOM 2428 N N . THR A 1 299 ? -13.055 -12.359 -2.354 1 95.12 299 THR A N 1
ATOM 2429 C CA . THR A 1 299 ? -13.805 -11.109 -2.4 1 95.12 299 THR A CA 1
ATOM 2430 C C . THR A 1 299 ? -13.453 -10.312 -3.65 1 95.12 299 THR A C 1
ATOM 2432 O O . THR A 1 299 ? -12.336 -10.43 -4.172 1 95.12 299 THR A O 1
ATOM 2435 N N . ASN A 1 300 ? -14.391 -9.602 -4.16 1 94.94 300 ASN A N 1
ATOM 2436 C CA . ASN A 1 300 ? -14.125 -8.688 -5.27 1 94.94 300 ASN A CA 1
ATOM 2437 C C . ASN A 1 300 ? -13.648 -7.324 -4.773 1 94.94 300 ASN A C 1
ATOM 2439 O O . ASN A 1 300 ? -14.445 -6.387 -4.664 1 94.94 300 ASN A O 1
ATOM 2443 N N . PHE A 1 301 ? -12.406 -7.16 -4.641 1 95.44 301 PHE A N 1
ATOM 2444 C CA . PHE A 1 301 ? -11.82 -5.957 -4.062 1 95.44 301 PHE A CA 1
ATOM 2445 C C . PHE A 1 301 ? -11.992 -4.766 -4.996 1 95.44 301 PHE A C 1
ATOM 2447 O O . PHE A 1 301 ? -12.156 -3.633 -4.543 1 95.44 301 PHE A O 1
ATOM 2454 N N . GLU A 1 302 ? -11.891 -5 -6.293 1 94.62 302 GLU A N 1
ATOM 2455 C CA . GLU A 1 302 ? -12.133 -3.936 -7.258 1 94.62 302 GLU A CA 1
ATOM 2456 C C . GLU A 1 302 ? -13.547 -3.365 -7.105 1 94.62 302 GLU A C 1
ATOM 2458 O O . GLU A 1 302 ? -13.734 -2.148 -7.113 1 94.62 302 GLU A O 1
ATOM 2463 N N . ALA A 1 303 ? -14.477 -4.273 -6.945 1 96.81 303 ALA A N 1
ATOM 2464 C CA . ALA A 1 303 ? -15.852 -3.836 -6.723 1 96.81 303 ALA A CA 1
ATOM 2465 C C . ALA A 1 303 ? -15.977 -3.049 -5.422 1 96.81 303 ALA A C 1
ATOM 2467 O O . ALA A 1 303 ? -16.719 -2.064 -5.348 1 96.81 303 ALA A O 1
ATOM 2468 N N . MET A 1 304 ? -15.305 -3.469 -4.438 1 97.19 304 MET A N 1
ATOM 2469 C CA . MET A 1 304 ? -15.32 -2.797 -3.141 1 97.19 304 MET A CA 1
ATOM 2470 C C . MET A 1 304 ? -14.867 -1.346 -3.275 1 97.19 304 MET A C 1
ATOM 2472 O O . MET A 1 304 ? -15.508 -0.441 -2.734 1 97.19 304 MET A O 1
ATOM 2476 N N . GLY A 1 305 ? -13.742 -1.103 -3.973 1 97.56 305 GLY A N 1
ATOM 2477 C CA . GLY A 1 305 ? -13.25 0.245 -4.211 1 97.56 305 GLY A CA 1
ATOM 2478 C C . GLY A 1 305 ? -14.219 1.102 -5.008 1 97.56 305 GLY A C 1
ATOM 2479 O O . GLY A 1 305 ? -14.422 2.275 -4.688 1 97.56 305 GLY A O 1
ATOM 2480 N N . LYS A 1 306 ? -14.766 0.47 -6.043 1 97.81 306 LYS A N 1
ATOM 2481 C CA . LYS A 1 306 ? -15.727 1.177 -6.883 1 97.81 306 LYS A CA 1
ATOM 2482 C C . LYS A 1 306 ? -16.953 1.588 -6.082 1 97.81 306 LYS A C 1
ATOM 2484 O O . LYS A 1 306 ? -17.391 2.742 -6.145 1 97.81 306 LYS A O 1
ATOM 2489 N N . ILE A 1 307 ? -17.516 0.696 -5.344 1 98 307 ILE A N 1
ATOM 2490 C CA . ILE A 1 307 ? -18.719 0.944 -4.551 1 98 307 ILE A CA 1
ATOM 2491 C C . ILE A 1 307 ? -18.438 2.027 -3.512 1 98 307 ILE A C 1
ATOM 2493 O O . ILE A 1 307 ? -19.25 2.93 -3.311 1 98 307 ILE A O 1
ATOM 2497 N N . LEU A 1 308 ? -17.297 1.952 -2.889 1 97.94 308 LEU A N 1
ATOM 2498 C CA . LEU A 1 308 ? -16.891 2.951 -1.902 1 97.94 308 LEU A CA 1
ATOM 2499 C C . LEU A 1 308 ? -16.891 4.348 -2.518 1 97.94 308 LEU A C 1
ATOM 2501 O O . LEU A 1 308 ? -17.406 5.293 -1.932 1 97.94 308 LEU A O 1
ATOM 2505 N N . ALA A 1 309 ? -16.266 4.469 -3.705 1 97.75 309 ALA A N 1
ATOM 2506 C CA . ALA A 1 309 ? -16.219 5.754 -4.406 1 97.75 309 ALA A CA 1
ATOM 2507 C C . ALA A 1 309 ? -17.625 6.262 -4.699 1 97.75 309 ALA A C 1
ATOM 2509 O O . ALA A 1 309 ? -17.938 7.434 -4.457 1 97.75 309 ALA A O 1
ATOM 2510 N N . GLU A 1 310 ? -18.453 5.348 -5.141 1 97.56 310 GLU A N 1
ATOM 2511 C CA . GLU A 1 310 ? -19.828 5.703 -5.465 1 97.56 310 GLU A CA 1
ATOM 2512 C C . GLU A 1 310 ? -20.594 6.156 -4.223 1 97.56 310 GLU A C 1
ATOM 2514 O O . GLU A 1 310 ? -21.375 7.105 -4.281 1 97.56 310 GLU A O 1
ATOM 2519 N N . MET A 1 311 ? -20.391 5.465 -3.127 1 97.38 311 MET A N 1
ATOM 2520 C CA . MET A 1 311 ? -21.047 5.836 -1.87 1 97.38 311 MET A CA 1
ATOM 2521 C C . MET A 1 311 ? -20.688 7.262 -1.469 1 97.38 311 MET A C 1
ATOM 2523 O O . MET A 1 311 ? -21.547 8.031 -1.05 1 97.38 311 MET A O 1
ATOM 2527 N N . ILE A 1 312 ? -19.453 7.602 -1.633 1 96.44 312 ILE A N 1
ATOM 2528 C CA . ILE A 1 312 ? -18.969 8.922 -1.245 1 96.44 312 ILE A CA 1
ATOM 2529 C C . ILE A 1 312 ? -19.547 9.977 -2.189 1 96.44 312 ILE A C 1
ATOM 2531 O O . ILE A 1 312 ? -20.047 11.016 -1.743 1 96.44 312 ILE A O 1
ATOM 2535 N N . LEU A 1 313 ? -19.5 9.711 -3.457 1 95.56 313 LEU A N 1
ATOM 2536 C CA . LEU A 1 313 ? -19.969 10.664 -4.461 1 95.56 313 LEU A CA 1
ATOM 2537 C C . LEU A 1 313 ? -21.469 10.906 -4.336 1 95.56 313 LEU A C 1
ATOM 2539 O O . LEU A 1 313 ? -21.938 12.031 -4.508 1 95.56 313 LEU A O 1
ATOM 2543 N N . LYS A 1 314 ? -22.203 9.875 -3.967 1 95.38 314 LYS A N 1
ATOM 2544 C CA . LYS A 1 314 ? -23.656 9.969 -3.908 1 95.38 314 LYS A CA 1
ATOM 2545 C C . LYS A 1 314 ? -24.125 10.289 -2.494 1 95.38 314 LYS A C 1
ATOM 2547 O O . LYS A 1 314 ? -25.312 10.602 -2.285 1 95.38 314 LYS A O 1
ATOM 2552 N N . GLY A 1 315 ? -23.266 10.141 -1.564 1 94.19 315 GLY A N 1
ATOM 2553 C CA . GLY A 1 315 ? -23.625 10.406 -0.18 1 94.19 315 GLY A CA 1
ATOM 2554 C C . GLY A 1 315 ? -24.547 9.344 0.403 1 94.19 315 GLY A C 1
ATOM 2555 O O . GLY A 1 315 ? -25.469 9.664 1.167 1 94.19 315 GLY A O 1
ATOM 2556 N N . THR A 1 316 ? -24.297 8.117 -0.015 1 92.06 316 THR A N 1
ATOM 2557 C CA . THR A 1 316 ? -25.125 7.027 0.47 1 92.06 316 THR A CA 1
ATOM 2558 C C . THR A 1 316 ? -24.719 6.617 1.882 1 92.06 316 THR A C 1
ATOM 2560 O O . THR A 1 316 ? -23.531 6.59 2.203 1 92.06 316 THR A O 1
ATOM 2563 N N . LYS A 1 317 ? -25.703 6.258 2.703 1 92.69 317 LYS A N 1
ATOM 2564 C CA . LYS A 1 317 ? -25.453 5.914 4.098 1 92.69 317 LYS A CA 1
ATOM 2565 C C . LYS A 1 317 ? -25.672 4.426 4.348 1 92.69 317 LYS A C 1
ATOM 2567 O O . LYS A 1 317 ? -25.75 3.984 5.496 1 92.69 317 LYS A O 1
ATOM 2572 N N . ASP A 1 318 ? -25.625 3.605 3.414 1 94.75 318 ASP A N 1
ATOM 2573 C CA . ASP A 1 318 ? -25.953 2.184 3.496 1 94.75 318 ASP A CA 1
ATOM 2574 C C . ASP A 1 318 ? -24.75 1.382 3.998 1 94.75 318 ASP A C 1
ATOM 2576 O O . ASP A 1 318 ? -23.609 1.849 3.93 1 94.75 318 ASP A O 1
ATOM 2580 N N . GLN A 1 319 ? -25.078 0.339 4.609 1 96.69 319 GLN A N 1
ATOM 2581 C CA . GLN A 1 319 ? -24.109 -0.725 4.848 1 96.69 319 GLN A CA 1
ATOM 2582 C C . GLN A 1 319 ? -24.203 -1.802 3.77 1 96.69 319 GLN A C 1
ATOM 2584 O O . GLN A 1 319 ? -25.219 -2.484 3.65 1 96.69 319 GLN A O 1
ATOM 2589 N N . ILE A 1 320 ? -23.219 -1.923 3.027 1 97.19 320 ILE A N 1
ATOM 2590 C CA . ILE A 1 320 ? -23.234 -2.807 1.866 1 97.19 320 ILE A CA 1
ATOM 2591 C C . ILE A 1 320 ? -22.266 -3.971 2.092 1 97.19 320 ILE A C 1
ATOM 2593 O O . ILE A 1 320 ? -21.094 -3.762 2.424 1 97.19 320 ILE A O 1
ATOM 2597 N N . GLU A 1 321 ? -22.734 -5.164 1.97 1 96.69 321 GLU A N 1
ATOM 2598 C CA . GLU A 1 321 ? -21.875 -6.344 1.979 1 96.69 321 GLU A CA 1
ATOM 2599 C C . GLU A 1 321 ? -21.219 -6.559 0.618 1 96.69 321 GLU A C 1
ATOM 2601 O O . GLU A 1 321 ? -21.906 -6.664 -0.4 1 96.69 321 GLU A O 1
ATOM 2606 N N . ASN A 1 322 ? -19.984 -6.602 0.606 1 96.62 322 ASN A N 1
ATOM 2607 C CA . ASN A 1 322 ? -19.266 -6.812 -0.652 1 96.62 322 ASN A CA 1
ATOM 2608 C C . ASN A 1 322 ? -19.422 -8.25 -1.149 1 96.62 322 ASN A C 1
ATOM 2610 O O . ASN A 1 322 ? -19.5 -9.18 -0.349 1 96.62 322 ASN A O 1
ATOM 2614 N N . LYS A 1 323 ? -19.406 -8.398 -2.395 1 94.75 323 LYS A N 1
ATOM 2615 C CA . LYS A 1 323 ? -19.609 -9.711 -2.996 1 94.75 323 LYS A CA 1
ATOM 2616 C C . LYS A 1 323 ? -18.375 -10.586 -2.861 1 94.75 323 LYS A C 1
ATOM 2618 O O . LYS A 1 323 ? -17.25 -10.094 -2.971 1 94.75 323 LYS A O 1
ATOM 2623 N N . SER A 1 324 ? -18.594 -11.789 -2.586 1 96.44 324 SER A N 1
ATOM 2624 C CA . SER A 1 324 ? -17.594 -12.852 -2.543 1 96.44 324 SER A CA 1
ATOM 2625 C C . SER A 1 324 ? -18.047 -14.07 -3.338 1 96.44 324 SER A C 1
ATOM 2627 O O . SER A 1 324 ? -19.25 -14.281 -3.533 1 96.44 324 SER A O 1
ATOM 2629 N N . ALA A 1 325 ? -17.125 -14.805 -3.906 1 96 325 ALA A N 1
ATOM 2630 C CA . ALA A 1 325 ? -17.5 -15.953 -4.723 1 96 325 ALA A CA 1
ATOM 2631 C C . ALA A 1 325 ? -16.484 -17.078 -4.602 1 96 325 ALA A C 1
ATOM 2633 O O . ALA A 1 325 ? -15.312 -16.828 -4.312 1 96 325 ALA A O 1
ATOM 2634 N N . LEU A 1 326 ? -17.016 -18.266 -4.758 1 98.06 326 LEU A N 1
ATOM 2635 C CA . LEU A 1 326 ? -16.156 -19.422 -4.984 1 98.06 326 LEU A CA 1
ATOM 2636 C C . LEU A 1 326 ? -15.812 -19.562 -6.461 1 98.06 326 LEU A C 1
ATOM 2638 O O . LEU A 1 326 ? -16.703 -19.531 -7.316 1 98.06 326 LEU A O 1
ATOM 2642 N N . ILE A 1 327 ? -14.633 -19.609 -6.766 1 97.88 327 ILE A N 1
ATOM 2643 C CA . ILE A 1 327 ? -14.164 -19.906 -8.117 1 97.88 327 ILE A CA 1
ATOM 2644 C C . ILE A 1 327 ? -13.625 -21.328 -8.172 1 97.88 327 ILE A C 1
ATOM 2646 O O . ILE A 1 327 ? -12.523 -21.609 -7.707 1 97.88 327 ILE A O 1
ATOM 2650 N N . LEU A 1 328 ? -14.406 -22.203 -8.773 1 98 328 LEU A N 1
ATOM 2651 C CA . LEU A 1 328 ? -14.086 -23.625 -8.805 1 98 328 LEU A CA 1
ATOM 2652 C C . LEU A 1 328 ? -13.055 -23.922 -9.883 1 98 328 LEU A C 1
ATOM 2654 O O . LEU A 1 328 ? -13.188 -23.453 -11.023 1 98 328 LEU A O 1
ATOM 2658 N N . ARG A 1 329 ? -12 -24.625 -9.469 1 97.88 329 ARG A N 1
ATOM 2659 C CA . ARG A 1 329 ? -10.984 -25.109 -10.391 1 97.88 329 ARG A CA 1
ATOM 2660 C C . ARG A 1 329 ? -10.586 -26.547 -10.07 1 97.88 329 ARG A C 1
ATOM 2662 O O . ARG A 1 329 ? -11.352 -27.281 -9.438 1 97.88 329 ARG A O 1
ATOM 2669 N N . ASN A 1 330 ? -9.398 -26.953 -10.469 1 97.12 330 ASN A N 1
ATOM 2670 C CA . ASN A 1 330 ? -9.062 -28.375 -10.5 1 97.12 330 ASN A CA 1
ATOM 2671 C C . ASN A 1 330 ? -8.555 -28.859 -9.141 1 97.12 330 ASN A C 1
ATOM 2673 O O . ASN A 1 330 ? -8.32 -30.047 -8.953 1 97.12 330 ASN A O 1
ATOM 2677 N N . SER A 1 331 ? -8.508 -27.969 -8.156 1 98.5 331 SER A N 1
ATOM 2678 C CA . SER A 1 331 ? -7.914 -28.359 -6.883 1 98.5 331 SER A CA 1
ATOM 2679 C C . SER A 1 331 ? -8.938 -29.016 -5.969 1 98.5 331 SER A C 1
ATOM 2681 O O . SER A 1 331 ? -8.648 -29.312 -4.805 1 98.5 331 SER A O 1
ATOM 2683 N N . LEU A 1 332 ? -10.164 -29.219 -6.48 1 97.38 332 LEU A N 1
ATOM 2684 C CA . LEU A 1 332 ? -11.18 -29.984 -5.773 1 97.38 332 LEU A CA 1
ATOM 2685 C C . LEU A 1 332 ? -11.703 -31.125 -6.641 1 97.38 332 LEU A C 1
ATOM 2687 O O . LEU A 1 332 ? -11.648 -31.047 -7.871 1 97.38 332 LEU A O 1
ATOM 2691 N N . MET B 1 1 ? 3.822 28.172 35.938 1 46.25 1 MET B N 1
ATOM 2692 C CA . MET B 1 1 ? 4.75 27.047 35.969 1 46.25 1 MET B CA 1
ATOM 2693 C C . MET B 1 1 ? 5.609 27 34.719 1 46.25 1 MET B C 1
ATOM 2695 O O . MET B 1 1 ? 5.164 27.391 33.625 1 46.25 1 MET B O 1
ATOM 2699 N N . LYS B 1 2 ? 7.043 26.703 34.781 1 71 2 LYS B N 1
ATOM 2700 C CA . LYS B 1 2 ? 8.047 26.984 33.75 1 71 2 LYS B CA 1
ATOM 2701 C C . LYS B 1 2 ? 7.992 25.953 32.625 1 71 2 LYS B C 1
ATOM 2703 O O . LYS B 1 2 ? 8.094 24.75 32.875 1 71 2 LYS B O 1
ATOM 2708 N N . THR B 1 3 ? 7.523 26.156 31.484 1 81.69 3 THR B N 1
ATOM 2709 C CA . THR B 1 3 ? 7.414 25.328 30.297 1 81.69 3 THR B CA 1
ATOM 2710 C C . THR B 1 3 ? 8.781 24.781 29.891 1 81.69 3 THR B C 1
ATOM 2712 O O . THR B 1 3 ? 8.891 23.625 29.484 1 81.69 3 THR B O 1
ATOM 2715 N N . ILE B 1 4 ? 9.82 25.562 30.219 1 89.69 4 ILE B N 1
ATOM 2716 C CA . ILE B 1 4 ? 11.172 25.203 29.797 1 89.69 4 ILE B CA 1
ATOM 2717 C C . ILE B 1 4 ? 12.141 25.391 30.969 1 89.69 4 ILE B C 1
ATOM 2719 O O . ILE B 1 4 ? 12.078 26.391 31.688 1 89.69 4 ILE B O 1
ATOM 2723 N N . SER B 1 5 ? 12.875 24.375 31.281 1 87.56 5 SER B N 1
ATOM 2724 C CA . SER B 1 5 ? 13.922 24.438 32.312 1 87.56 5 SER B CA 1
ATOM 2725 C C . SER B 1 5 ? 15.273 24.031 31.719 1 87.56 5 SER B C 1
ATOM 2727 O O . SER B 1 5 ? 15.398 23 31.078 1 87.56 5 SER B O 1
ATOM 2729 N N . ILE B 1 6 ? 16.25 24.906 31.906 1 87.88 6 ILE B N 1
ATOM 2730 C CA . ILE B 1 6 ? 17.594 24.672 31.391 1 87.88 6 ILE B CA 1
ATOM 2731 C C . ILE B 1 6 ? 18.609 24.781 32.531 1 87.88 6 ILE B C 1
ATOM 2733 O O . ILE B 1 6 ? 18.547 25.703 33.344 1 87.88 6 ILE B O 1
ATOM 2737 N N . LYS B 1 7 ? 19.438 23.75 32.719 1 84.69 7 LYS B N 1
ATOM 2738 C CA . LYS B 1 7 ? 20.5 23.75 33.719 1 84.69 7 LYS B CA 1
ATOM 2739 C C . LYS B 1 7 ? 21.875 23.781 33.062 1 84.69 7 LYS B C 1
ATOM 2741 O O . LYS B 1 7 ? 22.109 23.125 32.031 1 84.69 7 LYS B O 1
ATOM 2746 N N . ASN B 1 8 ? 22.656 24.531 33.75 1 77.12 8 ASN B N 1
ATOM 2747 C CA . ASN B 1 8 ? 24.047 24.594 33.312 1 77.12 8 ASN B CA 1
ATOM 2748 C C . ASN B 1 8 ? 24.828 23.375 33.781 1 77.12 8 ASN B C 1
ATOM 2750 O O . ASN B 1 8 ? 24.547 22.844 34.844 1 77.12 8 ASN B O 1
ATOM 2754 N N . ASN B 1 9 ? 25.516 22.594 32.969 1 71.81 9 ASN B N 1
ATOM 2755 C CA . ASN B 1 9 ? 26.5 21.609 33.375 1 71.81 9 ASN B CA 1
ATOM 2756 C C . ASN B 1 9 ? 25.969 20.188 33.25 1 71.81 9 ASN B C 1
ATOM 2758 O O . ASN B 1 9 ? 26.406 19.297 34 1 71.81 9 ASN B O 1
ATOM 2762 N N . LEU B 1 10 ? 24.922 19.906 32.594 1 73.44 10 LEU B N 1
ATOM 2763 C CA . LEU B 1 10 ? 24.375 18.547 32.531 1 73.44 10 LEU B CA 1
ATOM 2764 C C . LEU B 1 10 ? 25.016 17.766 31.375 1 73.44 10 LEU B C 1
ATOM 2766 O O . LEU B 1 10 ? 24.844 16.547 31.281 1 73.44 10 LEU B O 1
ATOM 2770 N N . GLY B 1 11 ? 26 18.422 30.656 1 82.5 11 GLY B N 1
ATOM 2771 C CA . GLY B 1 11 ? 26.609 17.734 29.516 1 82.5 11 GLY B CA 1
ATOM 2772 C C . GLY B 1 11 ? 25.656 17.531 28.359 1 82.5 11 GLY B C 1
ATOM 2773 O O . GLY B 1 11 ? 26.016 16.938 27.344 1 82.5 11 GLY B O 1
ATOM 2774 N N . ILE B 1 12 ? 24.453 17.984 28.516 1 89.31 12 ILE B N 1
ATOM 2775 C CA . ILE B 1 12 ? 23.469 17.906 27.469 1 89.31 12 ILE B CA 1
ATOM 2776 C C . ILE B 1 12 ? 23.359 19.25 26.75 1 89.31 12 ILE B C 1
ATOM 2778 O O . ILE B 1 12 ? 23.25 20.297 27.391 1 89.31 12 ILE B O 1
ATOM 2782 N N . PRO B 1 13 ? 23.484 19.172 25.453 1 92.12 13 PRO B N 1
ATOM 2783 C CA . PRO B 1 13 ? 23.344 20.438 24.719 1 92.12 13 PRO B CA 1
ATOM 2784 C C . PRO B 1 13 ? 22.062 21.188 25.078 1 92.12 13 PRO B C 1
ATOM 2786 O O . PRO B 1 13 ? 21.031 20.578 25.359 1 92.12 13 PRO B O 1
ATOM 2789 N N . LYS B 1 14 ? 22.172 22.438 25.016 1 92.44 14 LYS B N 1
ATOM 2790 C CA . LYS B 1 14 ? 21.094 23.297 25.484 1 92.44 14 LYS B CA 1
ATOM 2791 C C . LYS B 1 14 ? 19.812 23.047 24.672 1 92.44 14 LYS B C 1
ATOM 2793 O O . LYS B 1 14 ? 18.719 23.031 25.219 1 92.44 14 LYS B O 1
ATOM 2798 N N . TYR B 1 15 ? 19.953 22.922 23.359 1 94 15 TYR B N 1
ATOM 2799 C CA . TYR B 1 15 ? 18.75 22.719 22.547 1 94 15 TYR B CA 1
ATOM 2800 C C . TYR B 1 15 ? 18.047 21.438 22.953 1 94 15 TYR B C 1
ATOM 2802 O O . TYR B 1 15 ? 16.812 21.375 22.969 1 94 15 TYR B O 1
ATOM 2810 N N . LYS B 1 16 ? 18.75 20.438 23.375 1 94.31 16 LYS B N 1
ATOM 2811 C CA . LYS B 1 16 ? 18.156 19.172 23.812 1 94.31 16 LYS B CA 1
ATOM 2812 C C . LYS B 1 16 ? 17.438 19.344 25.156 1 94.31 16 LYS B C 1
ATOM 2814 O O . LYS B 1 16 ? 16.422 18.688 25.391 1 94.31 16 LYS B O 1
ATOM 2819 N N . GLN B 1 17 ? 18.047 20.109 25.938 1 93.88 17 GLN B N 1
ATOM 2820 C CA . GLN B 1 17 ? 17.406 20.375 27.219 1 93.88 17 GLN B CA 1
ATOM 2821 C C . GLN B 1 17 ? 16.062 21.047 27.016 1 93.88 17 GLN B C 1
ATOM 2823 O O . GLN B 1 17 ? 15.094 20.75 27.734 1 93.88 17 GLN B O 1
ATOM 2828 N N . ILE B 1 18 ? 16.031 21.922 26.047 1 94.81 18 ILE B N 1
ATOM 2829 C CA . ILE B 1 18 ? 14.766 22.578 25.734 1 94.81 18 ILE B CA 1
ATOM 2830 C C . ILE B 1 18 ? 13.734 21.547 25.297 1 94.81 18 ILE B C 1
ATOM 2832 O O . ILE B 1 18 ? 12.609 21.516 25.812 1 94.81 18 ILE B O 1
ATOM 2836 N N . ILE B 1 19 ? 14.133 20.688 24.438 1 94.88 19 ILE B N 1
ATOM 2837 C CA . ILE B 1 19 ? 13.258 19.656 23.891 1 94.88 19 ILE B CA 1
ATOM 2838 C C . ILE B 1 19 ? 12.742 18.766 25.031 1 94.88 19 ILE B C 1
ATOM 2840 O O . ILE B 1 19 ? 11.539 18.547 25.156 1 94.88 19 ILE B O 1
ATOM 2844 N N . LEU B 1 20 ? 13.633 18.344 25.875 1 93.44 20 LEU B N 1
ATOM 2845 C CA . LEU B 1 20 ? 13.289 17.453 26.969 1 93.44 20 LEU B CA 1
ATOM 2846 C C . LEU B 1 20 ? 12.336 18.141 27.953 1 93.44 20 LEU B C 1
ATOM 2848 O O . LEU B 1 20 ? 11.414 17.516 28.469 1 93.44 20 LEU B O 1
ATOM 2852 N N . SER B 1 21 ? 12.594 19.297 28.156 1 94.06 21 SER B N 1
ATOM 2853 C CA . SER B 1 21 ? 11.742 20.062 29.078 1 94.06 21 SER B CA 1
ATOM 2854 C C . SER B 1 21 ? 10.32 20.156 28.547 1 94.06 21 SER B C 1
ATOM 2856 O O . SER B 1 21 ? 9.359 19.938 29.297 1 94.06 21 SER B O 1
ATOM 2858 N N . ILE B 1 22 ? 10.234 20.453 27.297 1 94.12 22 ILE B N 1
ATOM 2859 C CA . ILE B 1 22 ? 8.922 20.578 26.688 1 94.12 22 ILE B CA 1
ATOM 2860 C C . ILE B 1 22 ? 8.211 19.234 26.672 1 94.12 22 ILE B C 1
ATOM 2862 O O . ILE B 1 22 ? 7.031 19.141 27.016 1 94.12 22 ILE B O 1
ATOM 2866 N N . GLU B 1 23 ? 8.922 18.219 26.328 1 94 23 GLU B N 1
ATOM 2867 C CA . GLU B 1 23 ? 8.352 16.875 26.328 1 94 23 GLU B CA 1
ATOM 2868 C C . GLU B 1 23 ? 7.82 16.5 27.719 1 94 23 GLU B C 1
ATOM 2870 O O . GLU B 1 23 ? 6.711 15.984 27.844 1 94 23 GLU B O 1
ATOM 2875 N N . LYS B 1 24 ? 8.586 16.781 28.703 1 93.06 24 LYS B N 1
ATOM 2876 C CA . LYS B 1 24 ? 8.203 16.484 30.078 1 93.06 24 LYS B CA 1
ATOM 2877 C C . LYS B 1 24 ? 6.957 17.25 30.5 1 93.06 24 LYS B C 1
ATOM 2879 O O . LYS B 1 24 ? 6.066 16.719 31.156 1 93.06 24 LYS B O 1
ATOM 2884 N N . THR B 1 25 ? 6.965 18.422 30.109 1 93.44 25 THR B N 1
ATOM 2885 C CA . THR B 1 25 ? 5.828 19.266 30.453 1 93.44 25 THR B CA 1
ATOM 2886 C C . THR B 1 25 ? 4.55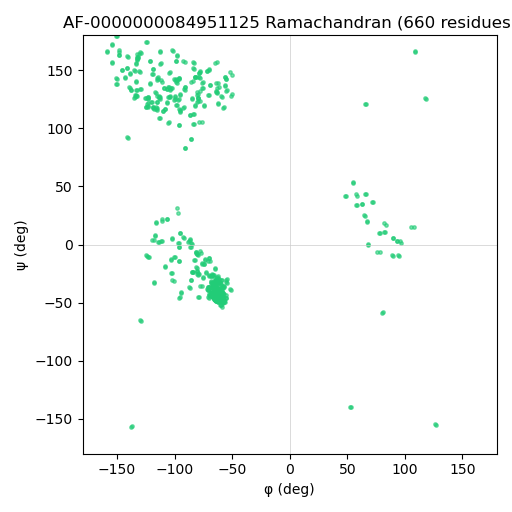5 18.75 29.797 1 93.44 25 THR B C 1
ATOM 2888 O O . THR B 1 25 ? 3.475 18.797 30.391 1 93.44 25 THR B O 1
ATOM 2891 N N . ILE B 1 26 ? 4.672 18.25 28.594 1 92.62 26 ILE B N 1
ATOM 2892 C CA . ILE B 1 26 ? 3.541 17.672 27.875 1 92.62 26 ILE B CA 1
ATOM 2893 C C . ILE B 1 26 ? 3.1 16.391 28.578 1 92.62 26 ILE B C 1
ATOM 2895 O O . ILE B 1 26 ? 1.908 16.188 28.828 1 92.62 26 ILE B O 1
ATOM 2899 N N . GLU B 1 27 ? 4.02 15.594 28.938 1 90.88 27 GLU B N 1
ATOM 2900 C CA . GLU B 1 27 ? 3.744 14.32 29.609 1 90.88 27 GLU B CA 1
ATOM 2901 C C . GLU B 1 27 ? 3.066 14.539 30.953 1 90.88 27 GLU B C 1
ATOM 2903 O O . GLU B 1 27 ? 2.211 13.75 31.359 1 90.88 27 GLU B O 1
ATOM 2908 N N . ASP B 1 28 ? 3.445 15.594 31.562 1 91.88 28 ASP B N 1
ATOM 2909 C CA . ASP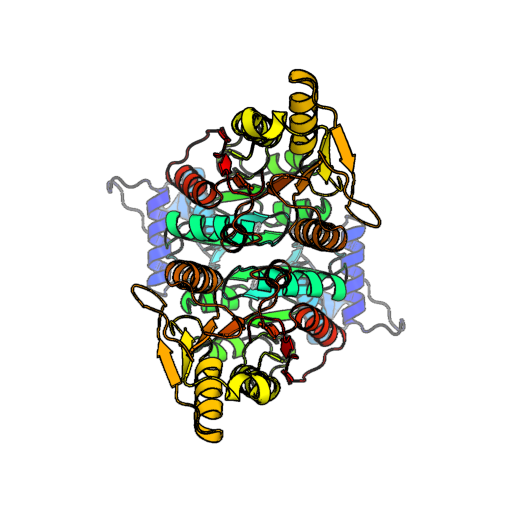 B 1 28 ? 2.896 15.93 32.875 1 91.88 28 ASP B CA 1
ATOM 2910 C C . ASP B 1 28 ? 1.496 16.531 32.75 1 91.88 28 ASP B C 1
ATOM 2912 O O . ASP B 1 28 ? 0.836 16.797 33.75 1 91.88 28 ASP B O 1
ATOM 2916 N N . GLY B 1 29 ? 1.08 16.75 31.5 1 89.62 29 GLY B N 1
ATOM 2917 C CA . GLY B 1 29 ? -0.262 17.266 31.266 1 89.62 29 GLY B CA 1
ATOM 2918 C C . GLY B 1 29 ? -0.363 18.766 31.422 1 89.62 29 GLY B C 1
ATOM 2919 O O . GLY B 1 29 ? -1.464 19.328 31.469 1 89.62 29 GLY B O 1
ATOM 2920 N N . LYS B 1 30 ? 0.73 19.422 31.516 1 90.88 30 LYS B N 1
ATOM 2921 C CA . LYS B 1 30 ? 0.746 20.859 31.75 1 90.88 30 LYS B CA 1
ATOM 2922 C C . LYS B 1 30 ? 0.617 21.641 30.453 1 90.88 30 LYS B C 1
ATOM 2924 O O . LYS B 1 30 ? 0.286 22.828 30.453 1 90.88 30 LYS B O 1
ATOM 2929 N N . LEU B 1 31 ? 0.994 21 29.406 1 90.5 31 LEU B N 1
ATOM 2930 C CA . LEU B 1 31 ? 0.814 21.547 28.062 1 90.5 31 LEU B CA 1
ATOM 2931 C C . LEU B 1 31 ? -0.18 20.719 27.266 1 90.5 31 LEU B C 1
ATOM 2933 O O . LEU B 1 31 ? -0.04 19.484 27.172 1 90.5 31 LEU B O 1
ATOM 2937 N N . LYS B 1 32 ? -1.145 21.375 26.734 1 88.06 32 LYS B N 1
ATOM 2938 C CA . LYS B 1 32 ? -2.205 20.703 26 1 88.06 32 LYS B CA 1
ATOM 2939 C C . LYS B 1 32 ? -2.154 21.047 24.516 1 88.06 32 LYS B C 1
ATOM 2941 O O . LYS B 1 32 ? -1.463 21.984 24.125 1 88.06 32 LYS B O 1
ATOM 2946 N N . LYS B 1 33 ? -2.873 20.297 23.766 1 84.88 33 LYS B N 1
ATOM 2947 C CA . LYS B 1 33 ? -2.951 20.531 22.328 1 84.88 33 LYS B CA 1
ATOM 2948 C C . LYS B 1 33 ? -3.396 21.953 22.031 1 84.88 33 LYS B C 1
ATOM 2950 O O . LYS B 1 33 ? -4.301 22.484 22.688 1 84.88 33 LYS B O 1
ATOM 2955 N N . ASP B 1 34 ? -2.686 22.594 21.156 1 84.31 34 ASP B N 1
ATOM 2956 C CA . ASP B 1 34 ? -2.98 23.922 20.594 1 84.31 34 ASP B CA 1
ATOM 2957 C C . ASP B 1 34 ? -2.605 25.031 21.578 1 84.31 34 ASP B C 1
ATOM 2959 O O . ASP B 1 34 ? -2.955 26.188 21.375 1 84.31 34 ASP B O 1
ATOM 2963 N N . GLU B 1 35 ? -1.93 24.703 22.641 1 89.31 35 GLU B N 1
ATOM 2964 C CA . GLU B 1 35 ? -1.385 25.719 23.531 1 89.31 35 GLU B CA 1
ATOM 2965 C C . GLU B 1 35 ? -0.115 26.328 22.953 1 89.31 35 GLU B C 1
ATOM 2967 O O . GLU B 1 35 ? 0.687 25.641 22.328 1 89.31 35 GLU B O 1
ATOM 2972 N N . LYS B 1 36 ? 0.118 27.594 23.266 1 90.88 36 LYS B N 1
ATOM 2973 C CA . LYS B 1 36 ? 1.249 28.344 22.734 1 90.88 36 LYS B CA 1
ATOM 2974 C C . LYS B 1 36 ? 2.506 28.125 23.562 1 90.88 36 LYS B C 1
ATOM 2976 O O . LYS B 1 36 ? 2.449 28.125 24.797 1 90.88 36 LYS B O 1
ATOM 2981 N N . LEU B 1 37 ? 3.566 28 22.906 1 94.19 37 LEU B N 1
ATOM 2982 C CA . LEU B 1 37 ? 4.871 27.922 23.562 1 94.19 37 LEU B CA 1
ATOM 2983 C C . LEU B 1 37 ? 5.484 29.312 23.703 1 94.19 37 LEU B C 1
ATOM 2985 O O . LEU B 1 37 ? 5.105 30.25 23 1 94.19 37 LEU B O 1
ATOM 2989 N N . PRO B 1 38 ? 6.41 29.438 24.672 1 93.88 38 PRO B N 1
ATOM 2990 C CA . PRO B 1 38 ? 7.141 30.703 24.734 1 93.88 38 PRO B CA 1
ATOM 2991 C C . PRO B 1 38 ? 7.836 31.047 23.422 1 93.88 38 PRO B C 1
ATOM 2993 O O . PRO B 1 38 ? 8.312 30.156 22.719 1 93.88 38 PRO B O 1
ATOM 2996 N N . SER B 1 39 ? 7.836 32.344 23.172 1 93.19 39 SER B N 1
ATOM 2997 C CA . SER B 1 39 ? 8.5 32.781 21.953 1 93.19 39 SER B CA 1
ATOM 2998 C C . SER B 1 39 ? 10 32.5 22 1 93.19 39 SER B C 1
ATOM 3000 O O . SER B 1 39 ? 10.57 32.375 23.094 1 93.19 39 SER B O 1
ATOM 3002 N N . ILE B 1 40 ? 10.555 32.406 20.844 1 93.88 40 ILE B N 1
ATOM 3003 C CA . ILE B 1 40 ? 11.992 32.188 20.75 1 93.88 40 ILE B CA 1
ATOM 3004 C C . ILE B 1 40 ? 12.734 33.281 21.516 1 93.88 40 ILE B C 1
ATOM 3006 O O . ILE B 1 40 ? 13.633 32.969 22.312 1 93.88 40 ILE B O 1
ATOM 3010 N N . ASN B 1 41 ? 12.32 34.531 21.375 1 93.31 41 ASN B N 1
ATOM 3011 C CA . ASN B 1 41 ? 12.969 35.656 22.047 1 93.31 41 ASN B CA 1
ATOM 3012 C C . ASN B 1 41 ? 12.836 35.562 23.562 1 93.31 41 ASN B C 1
ATOM 3014 O O . ASN B 1 41 ? 13.789 35.844 24.281 1 93.31 41 ASN B O 1
ATOM 3018 N N . LYS B 1 42 ? 11.727 35.188 24 1 94.19 42 LYS B N 1
ATOM 3019 C CA . LYS B 1 42 ? 11.5 35.062 25.438 1 94.19 42 LYS B CA 1
ATOM 3020 C C . LYS B 1 42 ? 12.422 34 26.047 1 94.19 42 LYS B C 1
ATOM 3022 O O . LYS B 1 42 ? 12.992 34.219 27.125 1 94.19 42 LYS B O 1
ATOM 3027 N N . VAL B 1 43 ? 12.531 32.906 25.375 1 94.62 43 VAL B N 1
ATOM 3028 C CA . VAL B 1 43 ? 13.391 31.844 25.844 1 94.62 43 VAL B CA 1
ATOM 3029 C C . VAL B 1 43 ? 14.844 32.281 25.828 1 94.62 43 VAL B C 1
ATOM 3031 O O . VAL B 1 43 ? 15.594 32.031 26.781 1 94.62 43 VAL B O 1
ATOM 3034 N N . CYS B 1 44 ? 15.242 32.938 24.75 1 94.56 44 CYS B N 1
ATOM 3035 C CA . CYS B 1 44 ? 16.609 33.469 24.641 1 94.56 44 CYS B CA 1
ATOM 3036 C C . CYS B 1 44 ? 16.938 34.375 25.812 1 94.56 44 CYS B C 1
ATOM 3038 O O . CYS B 1 44 ? 17.984 34.25 26.438 1 94.56 44 CYS B O 1
ATOM 3040 N N . LEU B 1 45 ? 16.062 35.219 26.125 1 93.88 45 LEU B N 1
ATOM 3041 C CA . LEU B 1 45 ? 16.266 36.219 27.188 1 93.88 45 LEU B CA 1
ATOM 3042 C C . LEU B 1 45 ? 16.281 35.531 28.562 1 93.88 45 LEU B C 1
ATOM 3044 O O . LEU B 1 45 ? 17.125 35.844 29.406 1 93.88 45 LEU B O 1
ATOM 3048 N N . GLU B 1 46 ? 15.43 34.688 28.688 1 92.81 46 GLU B N 1
ATOM 3049 C CA . GLU B 1 46 ? 15.258 34.031 30 1 92.81 46 GLU B CA 1
ATOM 3050 C C . GLU B 1 46 ? 16.469 33.156 30.344 1 92.81 46 GLU B C 1
ATOM 3052 O O . GLU B 1 46 ? 16.859 33.094 31.516 1 92.81 46 GLU B O 1
ATOM 3057 N N . PHE B 1 47 ? 17.031 32.594 29.312 1 92.44 47 PHE B N 1
ATOM 3058 C CA . PHE B 1 47 ? 18.062 31.609 29.609 1 92.44 47 PHE B CA 1
ATOM 3059 C C . PHE B 1 47 ? 19.391 32.031 29 1 92.44 47 PHE B C 1
ATOM 3061 O O . PHE B 1 47 ? 20.375 31.266 29.031 1 92.44 47 PHE B O 1
ATOM 3068 N N . SER B 1 48 ? 19.5 33.156 28.406 1 92.19 48 SER B N 1
ATOM 3069 C CA . SER B 1 48 ? 20.703 33.688 27.781 1 92.19 48 SER B CA 1
ATOM 3070 C C . SER B 1 48 ? 21.281 32.75 26.75 1 92.19 48 SER B C 1
ATOM 3072 O O . SER B 1 48 ? 22.453 32.375 26.797 1 92.19 48 SER B O 1
ATOM 3074 N N . LEU B 1 49 ? 20.375 32.406 25.859 1 93.75 49 LEU B N 1
ATOM 3075 C CA . LEU B 1 49 ? 20.75 31.5 24.766 1 93.75 49 LEU B CA 1
ATOM 3076 C C . LEU B 1 49 ? 20.719 32.219 23.422 1 93.75 49 LEU B C 1
ATOM 3078 O O . LEU B 1 49 ? 20.047 33.25 23.281 1 93.75 49 LEU B O 1
ATOM 3082 N N . SER B 1 50 ? 21.484 31.688 22.531 1 94.44 50 SER B N 1
ATOM 3083 C CA . SER B 1 50 ? 21.422 32.219 21.172 1 94.44 50 SER B CA 1
ATOM 3084 C C . SER B 1 50 ? 20.094 31.859 20.5 1 94.44 50 SER B C 1
ATOM 3086 O O . SER B 1 50 ? 19.453 30.859 20.859 1 94.44 50 SER B O 1
ATOM 3088 N N . ARG B 1 51 ? 19.641 32.688 19.609 1 94.81 51 ARG B N 1
ATOM 3089 C CA . ARG B 1 51 ? 18.422 32.438 18.859 1 94.81 51 ARG B CA 1
ATOM 3090 C C . ARG B 1 51 ? 18.5 31.125 18.094 1 94.81 51 ARG B C 1
ATOM 3092 O O . ARG B 1 51 ? 17.531 30.375 18.031 1 94.81 51 ARG B O 1
ATOM 3099 N N . ASP B 1 52 ? 19.641 30.828 17.625 1 94.62 52 ASP B N 1
ATOM 3100 C CA . ASP B 1 52 ? 19.844 29.625 16.828 1 94.62 52 ASP B CA 1
ATOM 3101 C C . ASP B 1 52 ? 19.625 28.359 17.672 1 94.62 52 ASP B C 1
ATOM 3103 O O . ASP B 1 52 ? 19.062 27.375 17.188 1 94.62 52 ASP B O 1
ATOM 3107 N N . THR B 1 53 ? 20.016 28.406 18.828 1 94.56 53 THR B N 1
ATOM 3108 C CA . THR B 1 53 ? 19.875 27.266 19.734 1 94.56 53 THR B CA 1
ATOM 3109 C C . THR B 1 53 ? 18.406 26.984 20.016 1 94.56 53 THR B C 1
ATOM 3111 O O . THR B 1 53 ? 17.953 25.844 19.938 1 94.56 53 THR B O 1
ATOM 3114 N N . VAL B 1 54 ? 17.688 28.016 20.312 1 95 54 VAL B N 1
ATOM 3115 C CA . VAL B 1 54 ? 16.266 27.875 20.609 1 95 54 VAL B CA 1
ATOM 3116 C C . VAL B 1 54 ? 15.508 27.438 19.359 1 95 54 VAL B C 1
ATOM 3118 O O . VAL B 1 54 ? 14.656 26.562 19.422 1 95 54 VAL B O 1
ATOM 3121 N N . LEU B 1 55 ? 15.914 28.047 18.25 1 94.88 55 LEU B N 1
ATOM 3122 C CA . LEU B 1 55 ? 15.281 27.719 16.984 1 94.88 55 LEU B CA 1
ATOM 3123 C C . LEU B 1 55 ? 15.508 26.25 16.641 1 94.88 55 LEU B C 1
ATOM 3125 O O . LEU B 1 55 ? 14.602 25.578 16.125 1 94.88 55 LEU B O 1
ATOM 3129 N N . GLN B 1 56 ? 16.641 25.797 16.906 1 94.88 56 GLN B N 1
ATOM 3130 C CA . GLN B 1 56 ? 16.969 24.391 16.656 1 94.88 56 GLN B CA 1
ATOM 3131 C C . GLN B 1 56 ? 16.031 23.469 17.422 1 94.88 56 GLN B C 1
ATOM 3133 O O . GLN B 1 56 ? 15.547 22.469 16.891 1 94.88 56 GLN B O 1
ATOM 3138 N N . ALA B 1 57 ? 15.766 23.781 18.609 1 95.44 57 ALA B N 1
ATOM 3139 C CA . ALA B 1 57 ? 14.906 22.984 19.453 1 95.44 57 ALA B CA 1
ATOM 3140 C C . ALA B 1 57 ? 13.461 22.984 18.953 1 95.44 57 ALA B C 1
ATOM 3142 O O . ALA B 1 57 ? 12.844 21.938 18.812 1 95.44 57 ALA B O 1
ATOM 3143 N N . TYR B 1 58 ? 13.008 24.156 18.609 1 95.62 58 TYR B N 1
ATOM 3144 C CA . TYR B 1 58 ? 11.633 24.297 18.156 1 95.62 58 TYR B CA 1
ATOM 3145 C C . TYR B 1 58 ? 11.438 23.625 16.797 1 95.62 58 TYR B C 1
ATOM 3147 O O . TYR B 1 58 ? 10.414 22.984 16.547 1 95.62 58 TYR B O 1
ATOM 3155 N N . GLU B 1 59 ? 12.414 23.719 16.016 1 94.19 59 GLU B N 1
ATOM 3156 C CA . GLU B 1 59 ? 12.344 23.109 14.688 1 94.19 59 GLU B CA 1
ATOM 3157 C C . GLU B 1 59 ? 12.328 21.578 14.789 1 94.19 59 GLU B C 1
ATOM 3159 O O . GLU B 1 59 ? 11.617 20.906 14.047 1 94.19 59 GLU B O 1
ATOM 3164 N N . GLU B 1 60 ? 13.102 21.125 15.695 1 94.44 60 GLU B N 1
ATOM 3165 C CA . GLU B 1 60 ? 13.117 19.688 15.898 1 94.44 60 GLU B CA 1
ATOM 3166 C C . GLU B 1 60 ? 11.758 19.188 16.375 1 94.44 60 GLU B C 1
ATOM 3168 O O . GLU B 1 60 ? 11.25 18.172 15.875 1 94.44 60 GLU B O 1
ATOM 3173 N N . LEU B 1 61 ? 11.203 19.859 17.266 1 94.88 61 LEU B N 1
ATOM 3174 C CA . LEU B 1 61 ? 9.883 19.484 17.781 1 94.88 61 LEU B CA 1
ATOM 3175 C C . LEU B 1 61 ? 8.828 19.562 16.672 1 94.88 61 LEU B C 1
ATOM 3177 O O . LEU B 1 61 ? 7.922 18.734 16.625 1 94.88 61 LEU B O 1
ATOM 3181 N N . LYS B 1 62 ? 8.977 20.531 15.836 1 93.25 62 LYS B N 1
ATOM 3182 C CA . LYS B 1 62 ? 8.062 20.688 14.711 1 93.25 62 LYS B CA 1
ATOM 3183 C C . LYS B 1 62 ? 8.18 19.531 13.734 1 93.25 62 LYS B C 1
ATOM 3185 O O . LYS B 1 62 ? 7.172 18.953 13.328 1 93.25 62 LYS B O 1
ATOM 3190 N N . LYS B 1 63 ? 9.336 19.141 13.445 1 93.56 63 LYS B N 1
ATOM 3191 C CA . LYS B 1 63 ? 9.602 18.047 12.523 1 93.56 63 LYS B CA 1
ATOM 3192 C C . LYS B 1 63 ? 9.062 16.734 13.078 1 93.56 63 LYS B C 1
ATOM 3194 O O . LYS B 1 63 ? 8.586 15.875 12.32 1 93.56 63 LYS B O 1
ATOM 3199 N N . ARG B 1 64 ? 9.102 16.688 14.367 1 92.19 64 ARG B N 1
ATOM 3200 C CA . ARG B 1 64 ? 8.617 15.477 15.031 1 92.19 64 ARG B CA 1
ATOM 3201 C C . ARG B 1 64 ? 7.094 15.477 15.133 1 92.19 64 ARG B C 1
ATOM 3203 O O . ARG B 1 64 ? 6.492 14.484 15.547 1 92.19 64 ARG B O 1
ATOM 3210 N N . GLY B 1 65 ? 6.543 16.562 14.797 1 89.12 65 GLY B N 1
ATOM 3211 C CA . GLY B 1 65 ? 5.09 16.672 14.812 1 89.12 65 GLY B CA 1
ATOM 3212 C C . GLY B 1 65 ? 4.527 17 16.172 1 89.12 65 GLY B C 1
ATOM 3213 O O . GLY B 1 65 ? 3.342 16.781 16.438 1 89.12 65 GLY B O 1
ATOM 3214 N N . ILE B 1 66 ? 5.336 17.469 17.047 1 90.81 66 ILE B N 1
ATOM 3215 C CA . ILE B 1 66 ? 4.918 17.766 18.422 1 90.81 66 ILE B CA 1
ATOM 3216 C C . ILE B 1 66 ? 4.355 19.188 18.484 1 90.81 66 ILE B C 1
ATOM 3218 O O . ILE B 1 66 ? 3.393 19.453 19.203 1 90.81 66 ILE B O 1
ATOM 3222 N N . ILE B 1 67 ? 5.02 20.078 17.688 1 92.5 67 ILE B N 1
ATOM 3223 C CA . ILE B 1 67 ? 4.535 21.453 17.656 1 92.5 67 ILE B CA 1
ATOM 3224 C C . ILE B 1 67 ? 4.348 21.906 16.219 1 92.5 67 ILE B C 1
ATOM 3226 O O . ILE B 1 67 ? 4.75 21.219 15.281 1 92.5 67 ILE B O 1
ATOM 3230 N N . TYR B 1 68 ? 3.648 22.984 16.047 1 88.19 68 TYR B N 1
ATOM 3231 C CA . TYR B 1 68 ? 3.527 23.625 14.742 1 88.19 68 TYR B CA 1
ATOM 3232 C C . TYR B 1 68 ? 3.721 25.125 14.852 1 88.19 68 TYR B C 1
ATOM 3234 O O . TYR B 1 68 ? 3.549 25.703 15.93 1 88.19 68 TYR B O 1
ATOM 3242 N N . ALA B 1 69 ? 4.258 25.703 13.75 1 87.75 69 ALA B N 1
ATOM 3243 C CA . ALA B 1 69 ? 4.539 27.141 13.711 1 87.75 69 ALA B CA 1
ATOM 3244 C C . ALA B 1 69 ? 3.424 27.891 13 1 87.75 69 ALA B C 1
ATOM 3246 O O . ALA B 1 69 ? 2.846 27.406 12.031 1 87.75 69 ALA B O 1
ATOM 3247 N N . ILE B 1 70 ? 3.199 29.016 13.578 1 76.94 70 ILE B N 1
ATOM 3248 C CA . ILE B 1 70 ? 2.352 29.984 12.898 1 76.94 70 ILE B CA 1
ATOM 3249 C C . ILE B 1 70 ? 3.15 31.25 12.602 1 76.94 70 ILE B C 1
ATOM 3251 O O . ILE B 1 70 ? 3.715 31.859 13.516 1 76.94 70 ILE B O 1
ATOM 3255 N N . LEU B 1 71 ? 3.279 31.5 11.359 1 74.81 71 LEU B N 1
ATOM 3256 C CA . LEU B 1 71 ? 4.082 32.656 10.945 1 74.81 71 LEU B CA 1
ATOM 3257 C C . LEU B 1 71 ? 3.658 33.906 11.695 1 74.81 71 LEU B C 1
ATOM 3259 O O . LEU B 1 71 ? 2.473 34.25 11.734 1 74.81 71 LEU B O 1
ATOM 3263 N N . GLY B 1 72 ? 4.562 34.531 12.219 1 74.38 72 GLY B N 1
ATOM 3264 C CA . GLY B 1 72 ? 4.352 35.781 12.898 1 74.38 72 GLY B CA 1
ATOM 3265 C C . GLY B 1 72 ? 3.723 35.625 14.273 1 74.38 72 GLY B C 1
ATOM 3266 O O . GLY B 1 72 ? 3.578 36.594 15.008 1 74.38 72 GLY B O 1
ATOM 3267 N N . LYS B 1 73 ? 3.293 34.406 14.703 1 76.19 73 LYS B N 1
ATOM 3268 C CA . LYS B 1 73 ? 2.586 34.25 15.969 1 76.19 73 LYS B CA 1
ATOM 3269 C C . LYS B 1 73 ? 3.371 33.344 16.922 1 76.19 73 LYS B C 1
ATOM 3271 O O . LYS B 1 73 ? 3.289 33.531 18.141 1 76.19 73 LYS B O 1
ATOM 3276 N N . GLY B 1 74 ? 4.039 32.438 16.234 1 87.81 74 GLY B N 1
ATOM 3277 C CA . GLY B 1 74 ? 4.879 31.641 17.109 1 87.81 74 GLY B CA 1
ATOM 3278 C C . GLY B 1 74 ? 4.633 30.156 16.953 1 87.81 74 GLY B C 1
ATOM 3279 O O . GLY B 1 74 ? 4.305 29.672 15.859 1 87.81 74 GLY B O 1
ATOM 3280 N N . TYR B 1 75 ? 4.957 29.375 18.109 1 92.19 75 TYR B N 1
ATOM 3281 C CA . TYR B 1 75 ? 4.902 27.922 18.078 1 92.19 75 TYR B CA 1
ATOM 3282 C C . TYR B 1 75 ? 3.822 27.391 19.016 1 92.19 75 TYR B C 1
ATOM 3284 O O . TYR B 1 75 ? 3.633 27.922 20.125 1 92.19 75 TYR B O 1
ATOM 3292 N N . TYR B 1 76 ? 3.107 26.312 18.594 1 89.94 76 TYR B N 1
ATOM 3293 C CA . TYR B 1 76 ? 1.999 25.719 19.344 1 89.94 76 TYR B CA 1
ATOM 3294 C C . TYR B 1 76 ? 2.146 24.203 19.438 1 89.94 76 TYR B C 1
ATOM 3296 O O . TYR B 1 76 ? 2.775 23.578 18.578 1 89.94 76 TYR B O 1
ATOM 3304 N N . ILE B 1 77 ? 1.424 23.688 20.438 1 91 77 ILE B N 1
ATOM 3305 C CA . ILE B 1 77 ? 1.458 22.234 20.609 1 91 77 ILE B CA 1
ATOM 3306 C C . ILE B 1 77 ? 0.524 21.578 19.609 1 91 77 ILE B C 1
ATOM 3308 O O . ILE B 1 77 ? -0.65 21.938 19.5 1 91 77 ILE B O 1
ATOM 3312 N N . LYS B 1 78 ? 1.074 20.656 18.859 1 86.69 78 LYS B N 1
ATOM 3313 C CA . LYS B 1 78 ? 0.309 19.922 17.859 1 86.69 78 LYS B CA 1
ATOM 3314 C C . LYS B 1 78 ? -0.198 18.594 18.406 1 86.69 78 LYS B C 1
ATOM 3316 O O . LYS B 1 78 ? -1.355 18.219 18.188 1 86.69 78 LYS B O 1
ATOM 3321 N N . SER B 1 79 ? 0.671 17.906 19.062 1 87.12 79 SER B N 1
ATOM 3322 C CA . SER B 1 79 ? 0.363 16.578 19.594 1 87.12 79 SER B CA 1
ATOM 3323 C C . SER B 1 79 ? 0.937 16.406 21 1 87.12 79 SER B C 1
ATOM 3325 O O . SER B 1 79 ? 2.033 16.891 21.297 1 87.12 79 SER B O 1
ATOM 3327 N N . THR B 1 80 ? 0.188 15.617 21.797 1 86.56 80 THR B N 1
ATOM 3328 C CA . THR B 1 80 ? 0.676 15.344 23.141 1 86.56 80 THR B CA 1
ATOM 3329 C C . THR B 1 80 ? 1.418 14.016 23.188 1 86.56 80 THR B C 1
ATOM 3331 O O . THR B 1 80 ? 1.904 13.609 24.25 1 86.56 80 THR B O 1
ATOM 3334 N N . GLU B 1 81 ? 1.457 13.336 22.094 1 82.44 81 GLU B N 1
ATOM 3335 C CA . GLU B 1 81 ? 2.27 12.125 22 1 82.44 81 GLU B CA 1
ATOM 3336 C C . GLU B 1 81 ? 3.725 12.461 21.688 1 82.44 81 GLU B C 1
ATOM 3338 O O . GLU B 1 81 ? 4.066 12.742 20.531 1 82.44 81 GLU B O 1
ATOM 3343 N N . VAL B 1 82 ? 4.508 12.359 22.703 1 87 82 VAL B N 1
ATOM 3344 C CA . VAL B 1 82 ? 5.871 12.852 22.531 1 87 82 VAL B CA 1
ATOM 3345 C C . VAL B 1 82 ? 6.828 11.68 22.328 1 87 82 VAL B C 1
ATOM 3347 O O . VAL B 1 82 ? 8.039 11.875 22.203 1 87 82 VAL B O 1
ATOM 3350 N N . SER B 1 83 ? 6.312 10.484 22.234 1 83.5 83 SER B N 1
ATOM 3351 C CA . SER B 1 83 ? 7.164 9.312 22.109 1 83.5 83 SER B CA 1
ATOM 3352 C C . SER B 1 83 ? 7.773 9.211 20.703 1 83.5 83 SER B C 1
ATOM 3354 O O . SER B 1 83 ? 8.781 8.531 20.516 1 83.5 83 SER B O 1
ATOM 3356 N N . THR B 1 84 ? 7.191 9.93 19.828 1 81.81 84 THR B N 1
ATOM 3357 C CA . THR B 1 84 ? 7.695 9.898 18.469 1 81.81 84 THR B CA 1
ATOM 3358 C C . THR B 1 84 ? 9.008 10.672 18.359 1 81.81 84 THR B C 1
ATOM 3360 O O . THR B 1 84 ? 9.047 11.875 18.609 1 81.81 84 THR B O 1
ATOM 3363 N N . LYS B 1 85 ? 10.008 9.992 17.969 1 87.06 85 LYS B N 1
ATOM 3364 C CA . LYS B 1 85 ? 11.312 10.641 17.844 1 87.06 85 LYS B CA 1
ATOM 3365 C C . LYS B 1 85 ? 11.641 10.93 16.391 1 87.06 85 LYS B C 1
ATOM 3367 O O . LYS B 1 85 ? 12.461 11.805 16.094 1 87.06 85 LYS B O 1
ATOM 3372 N N . GLN B 1 86 ? 11.023 10.148 15.516 1 91 86 GLN B N 1
ATOM 3373 C CA . GLN B 1 86 ? 11.211 10.344 14.086 1 91 86 GLN B CA 1
ATOM 3374 C C . GLN B 1 86 ? 9.875 10.32 13.352 1 91 86 GLN B C 1
ATOM 3376 O O . GLN B 1 86 ? 9.039 9.438 13.594 1 91 86 GLN B O 1
ATOM 3381 N N . ARG B 1 87 ? 9.656 11.305 12.586 1 92.56 87 ARG B N 1
ATOM 3382 C CA . ARG B 1 87 ? 8.516 11.32 11.68 1 92.56 87 ARG B CA 1
ATOM 3383 C C . ARG B 1 87 ? 8.977 11.336 10.227 1 92.56 87 ARG B C 1
ATOM 3385 O O . ARG B 1 87 ? 9.617 12.297 9.773 1 92.56 87 ARG B O 1
ATOM 3392 N N . ILE B 1 88 ? 8.602 10.312 9.539 1 95.5 88 ILE B N 1
ATOM 3393 C CA . ILE B 1 88 ? 9.195 10.094 8.227 1 95.5 88 ILE B CA 1
ATOM 3394 C C . ILE B 1 88 ? 8.133 10.266 7.145 1 95.5 88 ILE B C 1
ATOM 3396 O O . ILE B 1 88 ? 7.039 9.711 7.246 1 95.5 88 ILE B O 1
ATOM 3400 N N . PHE B 1 89 ? 8.469 11.125 6.172 1 95.88 89 PHE B N 1
ATOM 3401 C CA . PHE B 1 89 ? 7.684 11.297 4.957 1 95.88 89 PHE B CA 1
ATOM 3402 C C . PHE B 1 89 ? 8.102 10.281 3.896 1 95.88 89 PHE B C 1
ATOM 3404 O O . PHE B 1 89 ? 9.211 10.344 3.373 1 95.88 89 PHE B O 1
ATOM 3411 N N . LEU B 1 90 ? 7.25 9.336 3.588 1 96.5 90 LEU B N 1
ATOM 3412 C CA . LEU B 1 90 ? 7.531 8.312 2.584 1 96.5 90 LEU B CA 1
ATOM 3413 C C . LEU B 1 90 ? 6.668 8.516 1.344 1 96.5 90 LEU B C 1
ATOM 3415 O O . LEU B 1 90 ? 5.441 8.391 1.408 1 96.5 90 LEU B O 1
ATOM 3419 N N . LEU B 1 91 ? 7.324 8.828 0.226 1 96.75 91 LEU B N 1
ATOM 3420 C CA . LEU B 1 91 ? 6.613 9.109 -1.017 1 96.75 91 LEU B CA 1
ATOM 3421 C C . LEU B 1 91 ? 6.895 8.023 -2.059 1 96.75 91 LEU B C 1
ATOM 3423 O O . LEU B 1 91 ? 7.984 7.977 -2.631 1 96.75 91 LEU B O 1
ATOM 3427 N N . PHE B 1 92 ? 5.836 7.188 -2.328 1 95.25 92 PHE B N 1
ATOM 3428 C CA . PHE B 1 92 ? 5.883 6.141 -3.342 1 95.25 92 PHE B CA 1
ATOM 3429 C C . PHE B 1 92 ? 5.238 6.613 -4.641 1 95.25 92 PHE B C 1
ATOM 3431 O O . PHE B 1 92 ? 4.57 7.652 -4.664 1 95.25 92 PHE B O 1
ATOM 3438 N N . GLU B 1 93 ? 5.535 5.922 -5.688 1 92 93 GLU B N 1
ATOM 3439 C CA . GLU B 1 93 ? 4.832 6.203 -6.938 1 92 93 GLU B CA 1
ATOM 3440 C C . GLU B 1 93 ? 3.447 5.562 -6.945 1 92 93 GLU B C 1
ATOM 3442 O O . GLU B 1 93 ? 2.477 6.184 -7.387 1 92 93 GLU B O 1
ATOM 3447 N N . GLU B 1 94 ? 3.396 4.293 -6.52 1 87.44 94 GLU B N 1
ATOM 3448 C CA . GLU B 1 94 ? 2.123 3.578 -6.473 1 87.44 94 GLU B CA 1
ATOM 3449 C C . GLU B 1 94 ? 2.15 2.469 -5.426 1 87.44 94 GLU B C 1
ATOM 3451 O O . GLU B 1 94 ? 3.223 2.008 -5.027 1 87.44 94 GLU B O 1
ATOM 3456 N N . LEU B 1 95 ? 0.951 2.16 -5.02 1 85.25 95 LEU B N 1
ATOM 3457 C CA . LEU B 1 95 ? 0.825 1.044 -4.086 1 85.25 95 LEU B CA 1
ATOM 3458 C C . LEU B 1 95 ? 0.829 -0.288 -4.832 1 85.25 95 LEU B C 1
ATOM 3460 O O . LEU B 1 95 ? -0.04 -0.538 -5.672 1 85.25 95 LEU B O 1
ATOM 3464 N N . ASN B 1 96 ? 1.798 -1.152 -4.52 1 82.75 96 ASN B N 1
ATOM 3465 C CA . ASN B 1 96 ? 1.835 -2.502 -5.074 1 82.75 96 ASN B CA 1
ATOM 3466 C C . ASN B 1 96 ? 2.506 -3.482 -4.117 1 82.75 96 ASN B C 1
ATOM 3468 O O . ASN B 1 96 ? 2.934 -3.1 -3.025 1 82.75 96 ASN B O 1
ATOM 3472 N N . ILE B 1 97 ? 2.578 -4.691 -4.516 1 78.81 97 ILE B N 1
ATOM 3473 C CA . ILE B 1 97 ? 2.984 -5.789 -3.643 1 78.81 97 ILE B CA 1
ATOM 3474 C C . ILE B 1 97 ? 4.438 -5.598 -3.219 1 78.81 97 ILE B C 1
ATOM 3476 O O . ILE B 1 97 ? 4.832 -6.023 -2.131 1 78.81 97 ILE B O 1
ATOM 3480 N N . PHE B 1 98 ? 5.227 -5.039 -3.998 1 85.56 98 PHE B N 1
ATOM 3481 C CA . PHE B 1 98 ? 6.648 -4.914 -3.695 1 85.56 98 PHE B CA 1
ATOM 3482 C C . PHE B 1 98 ? 6.887 -3.834 -2.646 1 85.56 98 PHE B C 1
ATOM 3484 O O . PHE B 1 98 ? 7.824 -3.928 -1.854 1 85.56 98 PHE B O 1
ATOM 3491 N N . LYS B 1 99 ? 6.004 -2.855 -2.631 1 90.88 99 LYS B N 1
ATOM 3492 C CA . LYS B 1 99 ? 6.094 -1.81 -1.614 1 90.88 99 LYS B CA 1
ATOM 3493 C C . LYS B 1 99 ? 5.777 -2.363 -0.228 1 90.88 99 LYS B C 1
ATOM 3495 O O . LYS B 1 99 ? 6.273 -1.854 0.778 1 90.88 99 LYS B O 1
ATOM 3500 N N . GLU B 1 100 ? 4.977 -3.4 -0.259 1 88.25 100 GLU B N 1
ATOM 3501 C CA . GLU B 1 100 ? 4.672 -4.043 1.016 1 88.25 100 GLU B CA 1
ATOM 3502 C C . GLU B 1 100 ? 5.938 -4.578 1.681 1 88.25 100 GLU B C 1
ATOM 3504 O O . GLU B 1 100 ? 6.172 -4.332 2.865 1 88.25 100 GLU B O 1
ATOM 3509 N N . ASP B 1 101 ? 6.758 -5.27 0.934 1 91.06 101 ASP B N 1
ATOM 3510 C CA . ASP B 1 101 ? 7.984 -5.863 1.458 1 91.06 101 ASP B CA 1
ATOM 3511 C C . ASP B 1 101 ? 8.961 -4.785 1.923 1 91.06 101 ASP B C 1
ATOM 3513 O O . ASP B 1 101 ? 9.547 -4.898 3 1 91.06 101 ASP B O 1
ATOM 3517 N N . ILE B 1 102 ? 9.078 -3.781 1.132 1 95.38 102 ILE B N 1
ATOM 3518 C CA . ILE B 1 102 ? 9.984 -2.689 1.47 1 95.38 102 ILE B CA 1
ATOM 3519 C C . ILE B 1 102 ? 9.516 -2.008 2.754 1 95.38 102 ILE B C 1
ATOM 3521 O O . ILE B 1 102 ? 10.297 -1.84 3.693 1 95.38 102 ILE B O 1
ATOM 3525 N N . TYR B 1 103 ? 8.289 -1.713 2.77 1 93.75 103 TYR B N 1
ATOM 3526 C CA . TYR B 1 103 ? 7.719 -0.948 3.869 1 93.75 103 TYR B CA 1
ATOM 3527 C C . TYR B 1 103 ? 7.77 -1.74 5.172 1 93.75 103 TYR B C 1
ATOM 3529 O O . TYR B 1 103 ? 8.203 -1.226 6.203 1 93.75 103 TYR B O 1
ATOM 3537 N N . ASN B 1 104 ? 7.363 -2.971 5.098 1 90.5 104 ASN B N 1
ATOM 3538 C CA . ASN B 1 104 ? 7.352 -3.789 6.305 1 90.5 104 ASN B CA 1
ATOM 3539 C C . ASN B 1 104 ? 8.766 -4.004 6.852 1 90.5 104 ASN B C 1
ATOM 3541 O O . ASN B 1 104 ? 8.984 -3.924 8.062 1 90.5 104 ASN B O 1
ATOM 3545 N N . SER B 1 105 ? 9.641 -4.312 5.957 1 95.12 105 SER B N 1
ATOM 3546 C CA . SER B 1 105 ? 11.031 -4.473 6.383 1 95.12 105 SER B CA 1
ATOM 3547 C C . SER B 1 105 ? 11.578 -3.176 6.977 1 95.12 105 SER B C 1
ATOM 3549 O O . SER B 1 105 ? 12.25 -3.195 8.008 1 95.12 105 SER B O 1
ATOM 3551 N N . PHE B 1 106 ? 11.297 -2.076 6.379 1 96.69 106 PHE B N 1
ATOM 3552 C CA . PHE B 1 106 ? 11.719 -0.771 6.871 1 96.69 106 PHE B CA 1
ATOM 3553 C C . PHE B 1 106 ? 11.188 -0.528 8.281 1 96.69 106 PHE B C 1
ATOM 3555 O O . PHE B 1 106 ? 11.953 -0.159 9.18 1 96.69 106 PHE B O 1
ATOM 3562 N N . LEU B 1 107 ? 9.922 -0.742 8.484 1 92.38 107 LEU B N 1
ATOM 3563 C CA . LEU B 1 107 ? 9.281 -0.523 9.781 1 92.38 107 LEU B CA 1
ATOM 3564 C C . LEU B 1 107 ? 9.922 -1.396 10.852 1 92.38 107 LEU B C 1
ATOM 3566 O O . LEU B 1 107 ? 10.125 -0.947 11.984 1 92.38 107 LEU B O 1
ATOM 3570 N N . GLU B 1 108 ? 10.18 -2.607 10.492 1 93.44 108 GLU B N 1
ATOM 3571 C CA . GLU B 1 108 ? 10.766 -3.553 11.43 1 93.44 108 GLU B CA 1
ATOM 3572 C C . GLU B 1 108 ? 12.156 -3.09 11.883 1 93.44 108 GLU B C 1
ATOM 3574 O O . GLU B 1 108 ? 12.586 -3.4 12.992 1 93.44 108 GLU B O 1
ATOM 3579 N N . ASN B 1 109 ? 12.812 -2.336 11.031 1 96.62 109 ASN B N 1
ATOM 3580 C CA . ASN B 1 109 ? 14.219 -2.057 11.297 1 96.62 109 ASN B CA 1
ATOM 3581 C C . ASN B 1 109 ? 14.43 -0.606 11.719 1 96.62 109 ASN B C 1
ATOM 3583 O O . ASN B 1 109 ? 15.477 -0.267 12.281 1 96.62 109 ASN B O 1
ATOM 3587 N N . ILE B 1 110 ? 13.492 0.291 11.453 1 94.94 110 ILE B N 1
ATOM 3588 C CA . ILE B 1 110 ? 13.672 1.71 11.742 1 94.94 110 ILE B CA 1
ATOM 3589 C C . ILE B 1 110 ? 13.43 1.967 13.227 1 94.94 110 ILE B C 1
ATOM 3591 O O . ILE B 1 110 ? 13.906 2.965 13.773 1 94.94 110 ILE B O 1
ATOM 3595 N N . GLY B 1 111 ? 12.641 1.079 13.891 1 88.81 111 GLY B N 1
ATOM 3596 C CA . GLY B 1 111 ? 12.391 1.209 15.312 1 88.81 111 GLY B CA 1
ATOM 3597 C C . GLY B 1 111 ? 10.977 1.654 15.641 1 88.81 111 GLY B C 1
ATOM 3598 O O . GLY B 1 111 ? 10.289 2.213 14.781 1 88.81 111 GLY B O 1
ATOM 3599 N N . LYS B 1 112 ? 10.547 1.538 16.859 1 83 112 LYS B N 1
ATOM 3600 C CA . LYS B 1 112 ? 9.172 1.746 17.312 1 83 112 LYS B CA 1
ATOM 3601 C C . LYS B 1 112 ? 8.883 3.229 17.531 1 83 112 LYS B C 1
ATOM 3603 O O . LYS B 1 112 ? 7.719 3.633 17.609 1 83 112 LYS B O 1
ATOM 3608 N N . GLU B 1 113 ? 9.898 4.023 17.562 1 86.56 113 GLU B N 1
ATOM 3609 C CA . GLU B 1 113 ? 9.711 5.441 17.844 1 86.56 113 GLU B CA 1
ATOM 3610 C C . GLU B 1 113 ? 9.555 6.242 16.562 1 86.56 113 GLU B C 1
ATOM 3612 O O . GLU B 1 113 ? 9.5 7.473 16.594 1 86.56 113 GLU B O 1
ATOM 3617 N N . ALA B 1 114 ? 9.477 5.504 15.508 1 89.56 114 ALA B N 1
ATOM 3618 C CA . ALA B 1 114 ? 9.328 6.184 14.227 1 89.56 114 ALA B CA 1
ATOM 3619 C C . ALA B 1 114 ? 7.883 6.109 13.734 1 89.56 114 ALA B C 1
ATOM 3621 O O . ALA B 1 114 ? 7.23 5.07 13.852 1 89.56 114 ALA B O 1
ATOM 3622 N N . GLN B 1 115 ? 7.441 7.215 13.305 1 87.5 115 GLN B N 1
ATOM 3623 C CA . GLN B 1 115 ? 6.172 7.289 12.586 1 87.5 115 GLN B CA 1
ATOM 3624 C C . GLN B 1 115 ? 6.398 7.523 11.094 1 87.5 115 GLN B C 1
ATOM 3626 O O . GLN B 1 115 ? 7.191 8.391 10.711 1 87.5 115 GLN B O 1
ATOM 3631 N N . VAL B 1 116 ? 5.672 6.75 10.289 1 91.31 116 VAL B N 1
ATOM 3632 C CA . VAL B 1 116 ? 5.852 6.875 8.844 1 91.31 116 VAL B CA 1
ATOM 3633 C C . VAL B 1 116 ? 4.527 7.277 8.195 1 91.31 116 VAL B C 1
ATOM 3635 O O . VAL B 1 116 ? 3.518 6.59 8.344 1 91.31 116 VAL B O 1
ATOM 3638 N N . ASP B 1 117 ? 4.508 8.391 7.484 1 88.25 117 ASP B N 1
ATOM 3639 C CA . ASP B 1 117 ? 3.379 8.828 6.668 1 88.25 117 ASP B CA 1
ATOM 3640 C C . ASP B 1 117 ? 3.613 8.508 5.191 1 88.25 117 ASP B C 1
ATOM 3642 O O . ASP B 1 117 ? 4.578 8.992 4.594 1 88.25 117 ASP B O 1
ATOM 3646 N N . ILE B 1 118 ? 2.662 7.789 4.641 1 91.12 118 ILE B N 1
ATOM 3647 C CA . ILE B 1 118 ? 2.863 7.305 3.279 1 91.12 118 ILE B CA 1
ATOM 3648 C C . ILE B 1 118 ? 2.012 8.117 2.309 1 91.12 118 ILE B C 1
ATOM 3650 O O . ILE B 1 118 ? 0.843 8.406 2.584 1 91.12 118 ILE B O 1
ATOM 3654 N N . PHE B 1 119 ? 2.627 8.484 1.22 1 90.06 119 PHE B N 1
ATOM 3655 C CA . PHE B 1 119 ? 1.964 9.211 0.145 1 90.06 119 PHE B CA 1
ATOM 3656 C C . PHE B 1 119 ? 2.277 8.586 -1.208 1 90.06 119 PHE B C 1
ATOM 3658 O O . PHE B 1 119 ? 3.256 7.848 -1.345 1 90.06 119 PHE B O 1
ATOM 3665 N N . PHE B 1 120 ? 1.43 8.875 -2.166 1 90.19 120 PHE B N 1
ATOM 3666 C CA . PHE B 1 120 ? 1.594 8.359 -3.52 1 90.19 120 PHE B CA 1
ATOM 3667 C C . PHE B 1 120 ? 1.402 9.469 -4.551 1 90.19 120 PHE B C 1
ATOM 3669 O O . PHE B 1 120 ? 0.426 10.219 -4.488 1 90.19 120 PHE B O 1
ATOM 3676 N N . HIS B 1 121 ? 2.312 9.547 -5.52 1 90.88 121 HIS B N 1
ATOM 3677 C CA . HIS B 1 121 ? 2.174 10.617 -6.496 1 90.88 121 HIS B CA 1
ATOM 3678 C C . HIS B 1 121 ? 1.606 10.094 -7.812 1 90.88 121 HIS B C 1
ATOM 3680 O O . HIS B 1 121 ? 1.267 10.875 -8.703 1 90.88 121 HIS B O 1
ATOM 3686 N N . HIS B 1 122 ? 1.558 8.773 -8.023 1 85.44 122 HIS B N 1
ATOM 3687 C CA . HIS B 1 122 ? 0.909 8.117 -9.156 1 85.44 122 HIS B CA 1
ATOM 3688 C C . HIS B 1 122 ? 1.497 8.602 -10.477 1 85.44 122 HIS B C 1
ATOM 3690 O O . HIS B 1 122 ? 0.76 8.859 -11.43 1 85.44 122 HIS B O 1
ATOM 3696 N N . PHE B 1 123 ? 2.727 8.875 -10.453 1 87.12 123 PHE B N 1
ATOM 3697 C CA . PHE B 1 123 ? 3.477 9.305 -11.625 1 87.12 123 PHE B CA 1
ATOM 3698 C C . PHE B 1 123 ? 2.977 10.656 -12.125 1 87.12 123 PHE B C 1
ATOM 3700 O O . PHE B 1 123 ? 3.092 10.961 -13.312 1 87.12 123 PHE B O 1
ATOM 3707 N N . ASN B 1 124 ? 2.396 11.438 -11.266 1 87.62 124 ASN B N 1
ATOM 3708 C CA . ASN B 1 124 ? 1.888 12.773 -11.57 1 87.62 124 ASN B CA 1
ATOM 3709 C C . ASN B 1 124 ? 2.752 13.859 -10.93 1 87.62 124 ASN B C 1
ATOM 3711 O O . ASN B 1 124 ? 2.77 14.008 -9.711 1 87.62 124 ASN B O 1
ATOM 3715 N N . ILE B 1 125 ? 3.355 14.672 -11.758 1 91.38 125 ILE B N 1
ATOM 3716 C CA . ILE B 1 125 ? 4.332 15.648 -11.289 1 91.38 125 ILE B CA 1
ATOM 3717 C C . ILE B 1 125 ? 3.633 16.719 -10.461 1 91.38 125 ILE B C 1
ATOM 3719 O O . ILE B 1 125 ? 4.203 17.25 -9.5 1 91.38 125 ILE B O 1
ATOM 3723 N N . LYS B 1 126 ? 2.451 17.016 -10.766 1 86.19 126 LYS B N 1
ATOM 3724 C CA . LYS B 1 126 ? 1.716 18.016 -10 1 86.19 126 LYS B CA 1
ATOM 3725 C C . LYS B 1 126 ? 1.454 17.516 -8.578 1 86.19 126 LYS B C 1
ATOM 3727 O O . LYS B 1 126 ? 1.628 18.266 -7.613 1 86.19 126 LYS B O 1
ATOM 3732 N N . VAL B 1 127 ? 1.029 16.297 -8.516 1 86.56 127 VAL B N 1
ATOM 3733 C CA . VAL B 1 127 ? 0.798 15.68 -7.211 1 86.56 127 VAL B CA 1
ATOM 3734 C C . VAL B 1 127 ? 2.115 15.586 -6.441 1 86.56 127 VAL B C 1
ATOM 3736 O O . VAL B 1 127 ? 2.174 15.914 -5.254 1 86.56 127 VAL B O 1
ATOM 3739 N N . PHE B 1 128 ? 3.141 15.211 -7.18 1 93.56 128 PHE B N 1
ATOM 3740 C CA . PHE B 1 128 ? 4.477 15.117 -6.602 1 93.56 128 PHE B CA 1
ATOM 3741 C C . PHE B 1 128 ? 4.895 16.453 -5.98 1 93.56 128 PHE B C 1
ATOM 3743 O O . PHE B 1 128 ? 5.262 16.5 -4.809 1 93.56 128 PHE B O 1
ATOM 3750 N N . LYS B 1 129 ? 4.75 17.5 -6.715 1 92.31 129 LYS B N 1
ATOM 3751 C CA . LYS B 1 129 ? 5.125 18.828 -6.281 1 92.31 129 LYS B CA 1
ATOM 3752 C C . LYS B 1 129 ? 4.301 19.281 -5.078 1 92.31 129 LYS B C 1
ATOM 3754 O O . LYS B 1 129 ? 4.848 19.781 -4.094 1 92.31 129 LYS B O 1
ATOM 3759 N N . LYS B 1 130 ? 3.115 19.078 -5.156 1 86.75 130 LYS B N 1
ATOM 3760 C CA . LYS B 1 130 ? 2.211 19.484 -4.082 1 86.75 130 LYS B CA 1
ATOM 3761 C C . LYS B 1 130 ? 2.572 18.781 -2.771 1 86.75 130 LYS B C 1
ATOM 3763 O O . LYS B 1 130 ? 2.672 19.438 -1.729 1 86.75 130 LYS B O 1
ATOM 3768 N N . LEU B 1 131 ? 2.754 17.469 -2.834 1 89.94 131 LEU B N 1
ATOM 3769 C CA . LEU B 1 131 ? 3.043 16.688 -1.638 1 89.94 131 LEU B CA 1
ATOM 3770 C C . LEU B 1 131 ? 4.359 17.125 -1.006 1 89.94 131 LEU B C 1
ATOM 3772 O O . LEU B 1 131 ? 4.445 17.281 0.214 1 89.94 131 LEU B O 1
ATOM 3776 N N . ILE B 1 132 ? 5.359 17.391 -1.832 1 94.25 132 ILE B N 1
ATOM 3777 C CA . ILE B 1 132 ? 6.664 17.812 -1.329 1 94.25 132 ILE B CA 1
ATOM 3778 C C . ILE B 1 132 ? 6.562 19.219 -0.732 1 94.25 132 ILE B C 1
ATOM 3780 O O . ILE B 1 132 ? 7.051 19.469 0.374 1 94.25 132 ILE B O 1
ATOM 3784 N N . ASN B 1 133 ? 5.883 20.078 -1.43 1 89.31 133 ASN B N 1
ATOM 3785 C CA . ASN B 1 133 ? 5.742 21.438 -0.95 1 89.31 133 ASN B CA 1
ATOM 3786 C C . ASN B 1 133 ? 4.98 21.5 0.371 1 89.31 133 ASN B C 1
ATOM 3788 O O . ASN B 1 133 ? 5.387 22.203 1.299 1 89.31 133 ASN B O 1
ATOM 3792 N N . ASP B 1 134 ? 3.951 20.766 0.444 1 84 134 ASP B N 1
ATOM 3793 C CA . ASP B 1 134 ? 3.111 20.766 1.638 1 84 134 ASP B CA 1
ATOM 3794 C C . ASP B 1 134 ? 3.854 20.156 2.83 1 84 134 ASP B C 1
ATOM 3796 O O . ASP B 1 134 ? 3.57 20.5 3.979 1 84 134 ASP B O 1
ATOM 3800 N N . SER B 1 135 ? 4.816 19.312 2.572 1 89.25 135 SER B N 1
ATOM 3801 C CA . SER B 1 135 ? 5.469 18.562 3.643 1 89.25 135 SER B CA 1
ATOM 3802 C C . SER B 1 135 ? 6.801 19.188 4.027 1 89.25 135 SER B C 1
ATOM 3804 O O . SER B 1 135 ? 7.398 18.812 5.039 1 89.25 135 SER B O 1
ATOM 3806 N N . ASN B 1 136 ? 7.258 20.141 3.215 1 90.5 136 ASN B N 1
ATOM 3807 C CA . ASN B 1 136 ? 8.57 20.734 3.41 1 90.5 136 ASN B CA 1
ATOM 3808 C C . ASN B 1 136 ? 8.711 21.344 4.801 1 90.5 136 ASN B C 1
ATOM 3810 O O . ASN B 1 136 ? 7.941 22.234 5.168 1 90.5 136 ASN B O 1
ATOM 3814 N N . GLY B 1 137 ? 9.664 20.797 5.57 1 88.38 137 GLY B N 1
ATOM 3815 C CA . GLY B 1 137 ? 9.953 21.328 6.895 1 88.38 137 GLY B CA 1
ATOM 3816 C C . GLY B 1 137 ? 9.117 20.672 7.988 1 88.38 137 GLY B C 1
ATOM 3817 O O . GLY B 1 137 ? 9.281 20.984 9.172 1 88.38 137 GLY B O 1
ATOM 3818 N N . ASN B 1 138 ? 8.367 19.688 7.668 1 88.88 138 ASN B N 1
ATOM 3819 C CA . ASN B 1 138 ? 7.418 19.141 8.633 1 88.88 138 ASN B CA 1
ATOM 3820 C C . ASN B 1 138 ? 7.781 17.719 9.031 1 88.88 138 ASN B C 1
ATOM 3822 O O . ASN B 1 138 ? 7.059 17.078 9.797 1 88.88 138 ASN B O 1
ATOM 3826 N N . TYR B 1 139 ? 8.891 17.203 8.508 1 94.12 139 TYR B N 1
ATOM 3827 C CA . TYR B 1 139 ? 9.312 15.836 8.812 1 94.12 139 TYR B CA 1
ATOM 3828 C C . TYR B 1 139 ? 10.797 15.789 9.156 1 94.12 139 TYR B C 1
ATOM 3830 O O . TYR B 1 139 ? 11.562 16.672 8.75 1 94.12 139 TYR B O 1
ATOM 3838 N N . THR B 1 140 ? 11.141 14.758 9.891 1 95.38 140 THR B N 1
ATOM 3839 C CA . THR B 1 140 ? 12.547 14.586 10.25 1 95.38 140 THR B CA 1
ATOM 3840 C C . THR B 1 140 ? 13.336 14.023 9.07 1 95.38 140 THR B C 1
ATOM 3842 O O . THR B 1 140 ? 14.508 14.352 8.891 1 95.38 140 THR B O 1
ATOM 3845 N N . LYS B 1 141 ? 12.664 13.18 8.352 1 97 141 LYS B N 1
ATOM 3846 C CA . LYS B 1 141 ? 13.289 12.57 7.18 1 97 141 LYS B CA 1
ATOM 3847 C C . LYS B 1 141 ? 12.297 12.445 6.031 1 97 141 LYS B C 1
ATOM 3849 O O . LYS B 1 141 ? 11.086 12.352 6.254 1 97 141 LYS B O 1
ATOM 3854 N N . TYR B 1 142 ? 12.852 12.477 4.805 1 97.88 142 TYR B N 1
ATOM 3855 C CA . TYR B 1 142 ? 12.086 12.297 3.578 1 97.88 142 TYR B CA 1
ATOM 3856 C C . TYR B 1 142 ? 12.633 11.133 2.756 1 97.88 142 TYR B C 1
ATOM 3858 O O . TYR B 1 142 ? 13.812 11.125 2.391 1 97.88 142 TYR B O 1
ATOM 3866 N N . ILE B 1 143 ? 11.805 10.164 2.557 1 98.25 143 ILE B N 1
ATOM 3867 C CA . ILE B 1 143 ? 12.125 9.07 1.644 1 98.25 143 ILE B CA 1
ATOM 3868 C C . ILE B 1 143 ? 11.305 9.219 0.363 1 98.25 143 ILE B C 1
ATOM 3870 O O . ILE B 1 143 ? 10.07 9.203 0.403 1 98.25 143 ILE B O 1
ATOM 3874 N N . ILE B 1 144 ? 12 9.305 -0.778 1 98.31 144 ILE B N 1
ATOM 3875 C CA . ILE B 1 144 ? 11.281 9.688 -1.987 1 98.31 144 ILE B CA 1
ATOM 3876 C C . ILE B 1 144 ? 11.656 8.758 -3.133 1 98.31 144 ILE B C 1
ATOM 3878 O O . ILE B 1 144 ? 12.844 8.508 -3.377 1 98.31 144 ILE B O 1
ATOM 3882 N N . MET B 1 145 ? 10.648 8.219 -3.76 1 97 145 MET B N 1
ATOM 3883 C CA . MET B 1 145 ? 10.812 7.543 -5.047 1 97 145 MET B CA 1
ATOM 3884 C C . MET B 1 145 ? 10.484 8.484 -6.199 1 97 145 MET B C 1
ATOM 3886 O O . MET B 1 145 ? 9.312 8.664 -6.539 1 97 145 MET B O 1
ATOM 3890 N N . PRO B 1 146 ? 11.469 8.984 -6.836 1 95.44 146 PRO B N 1
ATOM 3891 C CA . PRO B 1 146 ? 11.203 9.977 -7.875 1 95.44 146 PRO B CA 1
ATOM 3892 C C . PRO B 1 146 ? 10.789 9.352 -9.203 1 95.44 146 PRO B C 1
ATOM 3894 O O . PRO B 1 146 ? 10.227 10.031 -10.062 1 95.44 146 PRO B O 1
ATOM 3897 N N . THR B 1 147 ? 11.094 8.094 -9.375 1 91.25 147 THR B N 1
ATOM 3898 C CA . THR B 1 147 ? 10.898 7.422 -10.656 1 91.25 147 THR B CA 1
ATOM 3899 C C . THR B 1 147 ? 11.57 8.203 -11.781 1 91.25 147 THR B C 1
ATOM 3901 O O . THR B 1 147 ? 12.695 8.688 -11.617 1 91.25 147 THR B O 1
ATOM 3904 N N . ASN B 1 148 ? 10.891 8.289 -12.961 1 87.19 148 ASN B N 1
ATOM 3905 C CA . ASN B 1 148 ? 11.453 9.008 -14.102 1 87.19 148 ASN B CA 1
ATOM 3906 C C . ASN B 1 148 ? 10.75 10.336 -14.328 1 87.19 148 ASN B C 1
ATOM 3908 O O . ASN B 1 148 ? 10.758 10.867 -15.438 1 87.19 148 ASN B O 1
ATOM 3912 N N . LEU B 1 149 ? 10.102 10.875 -13.312 1 90.88 149 LEU B N 1
ATOM 3913 C CA . LEU B 1 149 ? 9.398 12.148 -13.453 1 90.88 149 LEU B CA 1
ATOM 3914 C C . LEU B 1 149 ? 10.375 13.273 -13.781 1 90.88 149 LEU B C 1
ATOM 3916 O O . LEU B 1 149 ? 11.344 13.492 -13.055 1 90.88 149 LEU B O 1
ATOM 3920 N N . VAL B 1 150 ? 9.828 13.906 -14.805 1 88.38 150 VAL B N 1
ATOM 3921 C CA . VAL B 1 150 ? 10.625 15.055 -15.211 1 88.38 150 VAL B CA 1
ATOM 3922 C C . VAL B 1 150 ? 10.523 16.156 -14.156 1 88.38 150 VAL B C 1
ATOM 3924 O O . VAL B 1 150 ? 9.445 16.375 -13.586 1 88.38 150 VAL B O 1
ATOM 3927 N N . GLU B 1 151 ? 11.547 16.766 -13.602 1 93.44 151 GLU B N 1
ATOM 3928 C CA . GLU B 1 151 ? 11.602 17.906 -12.695 1 93.44 151 GLU B CA 1
ATOM 3929 C C . GLU B 1 151 ? 11.656 17.453 -11.242 1 93.44 151 GLU B C 1
ATOM 3931 O O . GLU B 1 151 ? 11.773 18.281 -10.336 1 93.44 151 GLU B O 1
ATOM 3936 N N . ALA B 1 152 ? 11.453 16.125 -11.07 1 96 152 ALA B N 1
ATOM 3937 C CA . ALA B 1 152 ? 11.43 15.625 -9.695 1 96 152 ALA B CA 1
ATOM 3938 C C . ALA B 1 152 ? 12.664 16.078 -8.93 1 96 152 ALA B C 1
ATOM 3940 O O . ALA B 1 152 ? 12.562 16.5 -7.77 1 96 152 ALA B O 1
ATOM 3941 N N . ALA B 1 153 ? 13.766 16.078 -9.617 1 97 153 ALA B N 1
ATOM 3942 C CA . ALA B 1 153 ? 15.016 16.438 -8.961 1 97 153 ALA B CA 1
ATOM 3943 C C . ALA B 1 153 ? 14.977 17.875 -8.469 1 97 153 ALA B C 1
ATOM 3945 O O . ALA B 1 153 ? 15.391 18.172 -7.34 1 97 153 ALA B O 1
ATOM 3946 N N . ALA B 1 154 ? 14.492 18.703 -9.297 1 96.69 154 ALA B N 1
ATOM 3947 C CA . ALA B 1 154 ? 14.422 20.125 -8.938 1 96.69 154 ALA B CA 1
ATOM 3948 C C . ALA B 1 154 ? 13.531 20.328 -7.719 1 96.69 154 ALA B C 1
ATOM 3950 O O . ALA B 1 154 ? 13.836 21.156 -6.855 1 96.69 154 ALA B O 1
ATOM 3951 N N . VAL B 1 155 ? 12.453 19.625 -7.664 1 96.62 155 VAL B N 1
ATOM 3952 C CA . VAL B 1 155 ? 11.516 19.734 -6.555 1 96.62 155 VAL B CA 1
ATOM 3953 C C . VAL B 1 155 ? 12.148 19.188 -5.281 1 96.62 155 VAL B C 1
ATOM 3955 O O . VAL B 1 155 ? 12.062 19.797 -4.215 1 96.62 155 VAL B O 1
ATOM 3958 N N . ILE B 1 156 ? 12.867 18.047 -5.395 1 97.81 156 ILE B N 1
ATOM 3959 C CA . ILE B 1 156 ? 13.516 17.391 -4.262 1 97.81 156 ILE B CA 1
ATOM 3960 C C . ILE B 1 156 ? 14.562 18.312 -3.656 1 97.81 156 ILE B C 1
ATOM 3962 O O . ILE B 1 156 ? 14.727 18.359 -2.434 1 97.81 156 ILE B O 1
ATOM 3966 N N . LYS B 1 157 ? 15.188 19.125 -4.441 1 96.62 157 LYS B N 1
ATOM 3967 C CA . LYS B 1 157 ? 16.266 20 -4.016 1 96.62 157 LYS B CA 1
ATOM 3968 C C . LYS B 1 157 ? 15.742 21.125 -3.133 1 96.62 157 LYS B C 1
ATOM 3970 O O . LYS B 1 157 ? 16.516 21.812 -2.467 1 96.62 157 LYS B O 1
ATOM 3975 N N . THR B 1 158 ? 14.445 21.328 -3.109 1 95.56 158 THR B N 1
ATOM 3976 C CA . THR B 1 158 ? 13.867 22.344 -2.23 1 95.56 158 THR B CA 1
ATOM 3977 C C . THR B 1 158 ? 13.828 21.844 -0.787 1 95.56 158 THR B C 1
ATOM 3979 O O . THR B 1 158 ? 13.648 22.641 0.141 1 95.56 158 THR B O 1
ATOM 3982 N N . LEU B 1 159 ? 13.984 20.547 -0.554 1 95.88 159 LEU B N 1
ATOM 3983 C CA . LEU B 1 159 ? 14.016 19.953 0.779 1 95.88 159 LEU B CA 1
ATOM 3984 C C . LEU B 1 159 ? 15.414 20.047 1.383 1 95.88 159 LEU B C 1
ATOM 3986 O O . LEU B 1 159 ? 16.406 20.188 0.657 1 95.88 159 LEU B O 1
ATOM 3990 N N . PRO B 1 160 ? 15.492 20 2.682 1 91.12 160 PRO B N 1
ATOM 3991 C CA . PRO B 1 160 ? 16.828 19.984 3.289 1 91.12 160 PRO B CA 1
ATOM 3992 C C . PRO B 1 160 ? 17.656 18.781 2.84 1 91.12 160 PRO B C 1
ATOM 3994 O O . PRO B 1 160 ? 17.266 17.625 3.051 1 91.12 160 PRO B O 1
ATOM 3997 N N . VAL B 1 161 ? 18.844 19 2.363 1 89.94 161 VAL B N 1
ATOM 3998 C CA . VAL B 1 161 ? 19.656 18.016 1.661 1 89.94 161 VAL B CA 1
ATOM 3999 C C . VAL B 1 161 ? 20.016 16.875 2.604 1 89.94 161 VAL B C 1
ATOM 4001 O O . VAL B 1 161 ? 20.094 15.711 2.184 1 89.94 161 VAL B O 1
ATOM 4004 N N . ASN B 1 162 ? 20.141 17.172 3.859 1 91.44 162 ASN B N 1
ATOM 4005 C CA . ASN B 1 162 ? 20.625 16.156 4.797 1 91.44 162 ASN B CA 1
ATOM 4006 C C . ASN B 1 162 ? 19.5 15.281 5.312 1 91.44 162 ASN B C 1
ATOM 4008 O O . ASN B 1 162 ? 19.734 14.297 6.02 1 91.44 162 ASN B O 1
ATOM 4012 N N . ASP B 1 163 ? 18.266 15.578 4.887 1 95.44 163 ASP B N 1
ATOM 4013 C CA . ASP B 1 163 ? 17.125 14.852 5.418 1 95.44 163 ASP B CA 1
ATOM 4014 C C . ASP B 1 163 ? 16.484 13.969 4.352 1 95.44 163 ASP B C 1
ATOM 4016 O O . ASP B 1 163 ? 15.516 13.25 4.621 1 95.44 163 ASP B O 1
ATOM 4020 N N . VAL B 1 164 ? 17.078 13.938 3.145 1 98 164 VAL B N 1
ATOM 4021 C CA . VAL B 1 164 ? 16.406 13.289 2.021 1 98 164 VAL B CA 1
ATOM 4022 C C . VAL B 1 164 ? 17.125 11.992 1.666 1 98 164 VAL B C 1
ATOM 4024 O O . VAL B 1 164 ? 18.359 11.961 1.603 1 98 164 VAL B O 1
ATOM 4027 N N . TYR B 1 165 ? 16.406 10.953 1.463 1 98.38 165 TYR B N 1
ATOM 4028 C CA . TYR B 1 165 ? 16.875 9.656 0.979 1 98.38 165 TYR B CA 1
ATOM 4029 C C . TYR B 1 165 ? 16.141 9.25 -0.29 1 98.38 165 TYR B C 1
ATOM 4031 O O . TYR B 1 165 ? 14.906 9.242 -0.323 1 98.38 165 TYR B O 1
ATOM 4039 N N . ILE B 1 166 ? 16.906 8.922 -1.318 1 98.25 166 ILE B N 1
ATOM 4040 C CA . ILE B 1 166 ? 16.312 8.508 -2.586 1 98.25 166 ILE B CA 1
ATOM 4041 C C . ILE B 1 166 ? 16.141 6.992 -2.602 1 98.25 166 ILE B C 1
ATOM 4043 O O . ILE B 1 166 ? 17.062 6.254 -2.221 1 98.25 166 ILE B O 1
ATOM 4047 N N . LEU B 1 167 ? 15.023 6.586 -3.045 1 97.88 167 LEU B N 1
ATOM 4048 C CA . LEU B 1 167 ? 14.68 5.168 -3.014 1 97.88 167 LEU B CA 1
ATOM 4049 C C . LEU B 1 167 ? 14.383 4.648 -4.418 1 97.88 167 LEU B C 1
ATOM 4051 O O . LEU B 1 167 ? 13.727 5.328 -5.207 1 97.88 167 LEU B O 1
ATOM 4055 N N . ASP B 1 168 ? 14.836 3.467 -4.797 1 96 168 ASP B N 1
ATOM 4056 C CA . ASP B 1 168 ? 14.469 2.639 -5.941 1 96 168 ASP B CA 1
ATOM 4057 C C . ASP B 1 168 ? 15.18 3.113 -7.207 1 96 168 ASP B C 1
ATOM 4059 O O . ASP B 1 168 ? 15.859 2.33 -7.879 1 96 168 ASP B O 1
ATOM 4063 N N . GLN B 1 169 ? 14.969 4.391 -7.598 1 94.06 169 GLN B N 1
ATOM 4064 C CA . GLN B 1 169 ? 15.602 4.941 -8.789 1 94.06 169 GLN B CA 1
ATOM 4065 C C . GLN B 1 169 ? 16.281 6.273 -8.484 1 94.06 169 GLN B C 1
ATOM 4067 O O . GLN B 1 169 ? 15.703 7.133 -7.82 1 94.06 169 GLN B O 1
ATOM 4072 N N . THR B 1 170 ? 17.469 6.379 -8.969 1 94.56 170 THR B N 1
ATOM 4073 C CA . THR B 1 170 ? 18.219 7.629 -8.852 1 94.56 170 THR B CA 1
ATOM 4074 C C . THR B 1 170 ? 18.672 8.125 -10.227 1 94.56 170 THR B C 1
ATOM 4076 O O . THR B 1 170 ? 18.328 7.527 -11.25 1 94.56 170 THR B O 1
ATOM 4079 N N . ASN B 1 171 ? 19.281 9.328 -10.289 1 92.88 171 ASN B N 1
ATOM 4080 C CA . ASN B 1 171 ? 19.812 9.93 -11.508 1 92.88 171 ASN B CA 1
ATOM 4081 C C . ASN B 1 171 ? 20.938 10.914 -11.203 1 92.88 171 ASN B C 1
ATOM 4083 O O . ASN B 1 171 ? 21.203 11.203 -10.039 1 92.88 171 ASN B O 1
ATOM 4087 N N . PRO B 1 172 ? 21.562 11.383 -12.195 1 93.81 172 PRO B N 1
ATOM 4088 C CA . PRO B 1 172 ? 22.734 12.242 -11.977 1 93.81 172 PRO B CA 1
ATOM 4089 C C . PRO B 1 172 ? 22.406 13.5 -11.18 1 93.81 172 PRO B C 1
ATOM 4091 O O . PRO B 1 172 ? 23.234 13.992 -10.414 1 93.81 172 PRO B O 1
ATOM 4094 N N . ASP B 1 173 ? 21.219 14 -11.289 1 95.62 173 ASP B N 1
ATOM 4095 C CA . ASP B 1 173 ? 20.812 15.211 -10.586 1 95.62 173 ASP B CA 1
ATOM 4096 C C . ASP B 1 173 ? 20.609 14.938 -9.094 1 95.62 173 ASP B C 1
ATOM 4098 O O . ASP B 1 173 ? 20.516 15.875 -8.297 1 95.62 173 ASP B O 1
ATOM 4102 N N . LEU B 1 174 ? 20.578 13.664 -8.727 1 96.5 174 LEU B N 1
ATOM 4103 C CA . LEU B 1 174 ? 20.297 13.297 -7.344 1 96.5 174 LEU B CA 1
ATOM 4104 C C . LEU B 1 174 ? 21.5 12.594 -6.719 1 96.5 174 LEU B C 1
ATOM 4106 O O . LEU B 1 174 ? 21.359 11.922 -5.695 1 96.5 174 LEU B O 1
ATOM 4110 N N . LYS B 1 175 ? 22.656 12.75 -7.297 1 93.81 175 LYS B N 1
ATOM 4111 C CA . LYS B 1 175 ? 23.875 12.055 -6.883 1 93.81 175 LYS B CA 1
ATOM 4112 C C . LYS B 1 175 ? 24.312 12.492 -5.488 1 93.81 175 LYS B C 1
ATOM 4114 O O . LYS B 1 175 ? 24.969 11.734 -4.77 1 93.81 175 LYS B O 1
ATOM 4119 N N . SER B 1 176 ? 23.984 13.656 -5.07 1 93.5 176 SER B N 1
ATOM 4120 C CA . SER B 1 176 ? 24.422 14.203 -3.791 1 93.5 176 SER B CA 1
ATOM 4121 C C . SER B 1 176 ? 23.578 13.656 -2.641 1 93.5 176 SER B C 1
ATOM 4123 O O . SER B 1 176 ? 23.922 13.852 -1.471 1 93.5 176 SER B O 1
ATOM 4125 N N . TYR B 1 177 ? 22.5 12.953 -2.916 1 97.12 177 TYR B N 1
ATOM 4126 C CA . TYR B 1 177 ? 21.609 12.414 -1.885 1 97.12 177 TYR B CA 1
ATOM 4127 C C . TYR B 1 177 ? 21.938 10.953 -1.599 1 97.12 177 TYR B C 1
ATOM 4129 O O . TYR B 1 177 ? 22.266 10.195 -2.514 1 97.12 177 TYR B O 1
ATOM 4137 N N . PRO B 1 178 ? 21.906 10.586 -0.298 1 97.75 178 PRO B N 1
ATOM 4138 C CA . PRO B 1 178 ? 21.922 9.141 -0.046 1 97.75 178 PRO B CA 1
ATOM 4139 C C . PRO B 1 178 ? 20.797 8.398 -0.762 1 97.75 178 PRO B C 1
ATOM 4141 O O . PRO B 1 178 ? 19.688 8.93 -0.89 1 97.75 178 PRO B O 1
ATOM 4144 N N . ALA B 1 179 ? 21.141 7.207 -1.242 1 97.94 179 ALA B N 1
ATOM 4145 C CA . ALA B 1 179 ? 20.156 6.484 -2.041 1 97.94 179 ALA B CA 1
ATOM 4146 C C . ALA B 1 179 ? 20.328 4.977 -1.898 1 97.94 179 ALA B C 1
ATOM 4148 O O . ALA B 1 179 ? 21.438 4.496 -1.671 1 97.94 179 ALA B O 1
ATOM 4149 N N . ILE B 1 180 ? 19.312 4.258 -1.863 1 98 180 ILE B N 1
ATOM 4150 C CA . ILE B 1 180 ? 19.266 2.824 -2.127 1 98 180 ILE B CA 1
ATOM 4151 C C . ILE B 1 180 ? 18.422 2.557 -3.371 1 98 180 ILE B C 1
ATOM 4153 O O . ILE B 1 180 ? 17.234 2.881 -3.402 1 98 180 ILE B O 1
ATOM 4157 N N . TYR B 1 181 ? 19.062 2.016 -4.422 1 97.19 181 TYR B N 1
ATOM 4158 C CA . TYR B 1 181 ? 18.375 2.008 -5.715 1 97.19 181 TYR B CA 1
ATOM 4159 C C . TYR B 1 181 ? 18.641 0.706 -6.461 1 97.19 181 TYR B C 1
ATOM 4161 O O . TYR B 1 181 ? 19.531 -0.064 -6.082 1 97.19 181 TYR B O 1
ATOM 4169 N N . GLN B 1 182 ? 17.828 0.463 -7.391 1 96.56 182 GLN B N 1
ATOM 4170 C CA . GLN B 1 182 ? 18.016 -0.657 -8.312 1 96.56 182 GLN B CA 1
ATOM 4171 C C . GLN B 1 182 ? 18.719 -0.211 -9.586 1 96.56 182 GLN B C 1
ATOM 4173 O O . GLN B 1 182 ? 18.375 0.82 -10.164 1 96.56 182 GLN B O 1
ATOM 4178 N N . ASN B 1 183 ? 19.734 -0.887 -9.945 1 96.31 183 ASN B N 1
ATOM 4179 C CA . ASN B 1 183 ? 20.344 -0.714 -11.266 1 96.31 183 ASN B CA 1
ATOM 4180 C C . ASN B 1 183 ? 19.734 -1.671 -12.289 1 96.31 183 ASN B C 1
ATOM 4182 O O . ASN B 1 183 ? 20.312 -2.715 -12.586 1 96.31 183 ASN B O 1
ATOM 4186 N N . HIS B 1 184 ? 18.656 -1.283 -12.82 1 95.62 184 HIS B N 1
ATOM 4187 C CA . HIS B 1 184 ? 17.828 -2.152 -13.656 1 95.62 184 HIS B CA 1
ATOM 4188 C C . HIS B 1 184 ? 18.609 -2.668 -14.859 1 95.62 184 HIS B C 1
ATOM 4190 O O . HIS B 1 184 ? 18.438 -3.816 -15.273 1 95.62 184 HIS B O 1
ATOM 4196 N N . LEU B 1 185 ? 19.406 -1.786 -15.43 1 96.88 185 LEU B N 1
ATOM 4197 C CA . LEU B 1 185 ? 20.234 -2.193 -16.562 1 96.88 185 LEU B CA 1
ATOM 4198 C C . LEU B 1 185 ? 21.188 -3.318 -16.156 1 96.88 185 LEU B C 1
ATOM 4200 O O . LEU B 1 185 ? 21.203 -4.379 -16.781 1 96.88 185 LEU B O 1
ATOM 4204 N N . LYS B 1 186 ? 21.891 -3.08 -15.102 1 97.56 186 LYS B N 1
ATOM 4205 C CA . LYS B 1 186 ? 22.875 -4.062 -14.625 1 97.56 186 LYS B CA 1
ATOM 4206 C C . LYS B 1 186 ? 22.172 -5.34 -14.164 1 97.56 186 LYS B C 1
ATOM 4208 O O . LYS B 1 186 ? 22.688 -6.441 -14.398 1 97.56 186 LYS B O 1
ATOM 4213 N N . ASP B 1 187 ? 21.078 -5.195 -13.508 1 97.62 187 ASP B N 1
ATOM 4214 C CA . ASP B 1 187 ? 20.375 -6.324 -12.906 1 97.62 187 ASP B CA 1
ATOM 4215 C C . ASP B 1 187 ? 19.922 -7.316 -13.977 1 97.62 187 ASP B C 1
ATOM 4217 O O . ASP B 1 187 ? 20.172 -8.523 -13.859 1 97.62 187 ASP B O 1
ATOM 4221 N N . ILE B 1 188 ? 19.281 -6.789 -15.008 1 98.12 188 ILE B N 1
ATOM 4222 C CA . ILE B 1 188 ? 18.781 -7.699 -16.031 1 98.12 188 ILE B CA 1
ATOM 4223 C C . ILE B 1 188 ? 19.969 -8.273 -16.828 1 98.12 188 ILE B C 1
ATOM 4225 O O . ILE B 1 188 ? 19.984 -9.461 -17.156 1 98.12 188 ILE B O 1
ATOM 4229 N N . TYR B 1 189 ? 20.984 -7.465 -17.125 1 98.5 189 TYR B N 1
ATOM 4230 C CA . TYR B 1 189 ? 22.156 -7.941 -17.844 1 98.5 189 TYR B CA 1
ATOM 4231 C C . TYR B 1 189 ? 22.844 -9.07 -17.078 1 98.5 189 TYR B C 1
ATOM 4233 O O . TYR B 1 189 ? 23.078 -10.148 -17.641 1 98.5 189 TYR B O 1
ATOM 4241 N N . SER B 1 190 ? 23.125 -8.812 -15.812 1 98.25 190 SER B N 1
ATOM 4242 C CA . SER B 1 190 ? 23.812 -9.797 -14.977 1 98.25 190 SER B CA 1
ATOM 4243 C C . SER B 1 190 ? 22.969 -11.047 -14.781 1 98.25 190 SER B C 1
ATOM 4245 O O . SER B 1 190 ? 23.484 -12.156 -14.727 1 98.25 190 SER B O 1
ATOM 4247 N N . GLY B 1 191 ? 21.656 -10.812 -14.617 1 98.38 191 GLY B N 1
ATOM 4248 C CA . GLY B 1 191 ? 20.766 -11.953 -14.492 1 98.38 191 GLY B CA 1
ATOM 4249 C C . GLY B 1 191 ? 20.781 -12.859 -15.711 1 98.38 191 GLY B C 1
ATOM 4250 O O . GLY B 1 191 ? 20.938 -14.078 -15.578 1 98.38 191 GLY B O 1
ATOM 4251 N N . LEU B 1 192 ? 20.688 -12.266 -16.875 1 98.56 192 LEU B N 1
ATOM 4252 C CA . LEU B 1 192 ? 20.703 -13.031 -18.125 1 98.56 192 LEU B CA 1
ATOM 4253 C C . LEU B 1 192 ? 22.062 -13.695 -18.328 1 98.56 192 LEU B C 1
ATOM 4255 O O . LEU B 1 192 ? 22.141 -14.828 -18.797 1 98.56 192 LEU B O 1
ATOM 4259 N N . LEU B 1 193 ? 23.109 -13.016 -17.938 1 98.5 193 LEU B N 1
ATOM 4260 C CA . LEU B 1 193 ? 24.453 -13.562 -18.062 1 98.5 193 LEU B CA 1
ATOM 4261 C C . LEU B 1 193 ? 24.609 -14.812 -17.203 1 98.5 193 LEU B C 1
ATOM 4263 O O . LEU B 1 193 ? 25.188 -15.812 -17.641 1 98.5 193 LEU B O 1
ATOM 4267 N N . LYS B 1 194 ? 24.141 -14.766 -16.047 1 98 194 LYS B N 1
ATOM 4268 C CA . LYS B 1 194 ? 24.203 -15.906 -15.148 1 98 194 LYS B CA 1
ATOM 4269 C C . LYS B 1 194 ? 23.422 -17.094 -15.703 1 98 194 LYS B C 1
ATOM 4271 O O . LYS B 1 194 ? 23.781 -18.25 -15.453 1 98 194 LYS B O 1
ATOM 4276 N N . GLY B 1 195 ? 22.391 -16.766 -16.422 1 98.06 195 GLY B N 1
ATOM 4277 C CA . GLY B 1 195 ? 21.562 -17.828 -17 1 98.06 195 GLY B CA 1
ATOM 4278 C C . GLY B 1 195 ? 21.953 -18.172 -18.438 1 98.06 195 GLY B C 1
ATOM 4279 O O . GLY B 1 195 ? 21.25 -18.938 -19.094 1 98.06 195 GLY B O 1
ATOM 4280 N N . LYS B 1 196 ? 23.031 -17.672 -18.906 1 98.25 196 LYS B N 1
ATOM 4281 C CA . LYS B 1 196 ? 23.375 -17.734 -20.312 1 98.25 196 LYS B CA 1
ATOM 4282 C C . LYS B 1 196 ? 23.516 -19.188 -20.797 1 98.25 196 LYS B C 1
ATOM 4284 O O . LYS B 1 196 ? 23.062 -19.531 -21.891 1 98.25 196 LYS B O 1
ATOM 4289 N N . THR B 1 197 ? 24.094 -20.031 -19.969 1 97.69 197 THR B N 1
ATOM 4290 C CA . THR B 1 197 ? 24.297 -21.422 -20.344 1 97.69 197 THR B CA 1
ATOM 4291 C C . THR B 1 197 ? 22.969 -22.094 -20.672 1 97.69 197 THR B C 1
ATOM 4293 O O . THR B 1 197 ? 22.891 -22.906 -21.594 1 97.69 197 THR B O 1
ATOM 4296 N N . LYS B 1 198 ? 21.938 -21.734 -19.953 1 98.25 198 LYS B N 1
ATOM 4297 C CA . LYS B 1 198 ? 20.609 -22.297 -20.203 1 98.25 198 LYS B CA 1
ATOM 4298 C C . LYS B 1 198 ? 19.938 -21.609 -21.375 1 98.25 198 LYS B C 1
ATOM 4300 O O . LYS B 1 198 ? 19.094 -22.219 -22.062 1 98.25 198 LYS B O 1
ATOM 4305 N N . LEU B 1 199 ? 20.312 -20.391 -21.656 1 98.56 199 LEU B N 1
ATOM 4306 C CA . LEU B 1 199 ? 19.672 -19.594 -22.703 1 98.56 199 LEU B CA 1
ATOM 4307 C C . LEU B 1 199 ? 20.203 -19.984 -24.078 1 98.56 199 LEU B C 1
ATOM 4309 O O . LEU B 1 199 ? 19.516 -19.812 -25.078 1 98.56 199 LEU B O 1
ATOM 4313 N N . ASN B 1 200 ? 21.391 -20.562 -24.125 1 97.81 200 ASN B N 1
ATOM 4314 C CA . ASN B 1 200 ? 22.078 -20.844 -25.375 1 97.81 200 ASN B CA 1
ATOM 4315 C C . ASN B 1 200 ? 21.344 -21.859 -26.234 1 97.81 200 ASN B C 1
ATOM 4317 O O . ASN B 1 200 ? 21.531 -21.922 -27.438 1 97.81 200 ASN B O 1
ATOM 4321 N N . LYS B 1 201 ? 20.5 -22.641 -25.625 1 97.38 201 LYS B N 1
ATOM 4322 C CA . LYS B 1 201 ? 19.797 -23.688 -26.375 1 97.38 201 LYS B CA 1
ATOM 4323 C C . LYS B 1 201 ? 18.578 -23.094 -27.109 1 97.38 201 LYS B C 1
ATOM 4325 O O . LYS B 1 201 ? 17.953 -23.781 -27.922 1 97.38 201 LYS B O 1
ATOM 4330 N N . TYR B 1 202 ? 18.297 -21.859 -26.859 1 98.31 202 TYR B N 1
ATOM 4331 C CA . TYR B 1 202 ? 17.125 -21.234 -27.484 1 98.31 202 TYR B CA 1
ATOM 4332 C C . TYR B 1 202 ? 17.547 -20.344 -28.656 1 98.31 202 TYR B C 1
ATOM 4334 O O . TYR B 1 202 ? 18.734 -20.016 -28.812 1 98.31 202 TYR B O 1
ATOM 4342 N N . GLU B 1 203 ? 16.578 -19.906 -29.484 1 97.69 203 GLU B N 1
ATOM 4343 C CA . GLU B 1 203 ? 16.859 -19.234 -30.734 1 97.69 203 GLU B CA 1
ATOM 4344 C C . GLU B 1 203 ? 16.672 -17.719 -30.609 1 97.69 203 GLU B C 1
ATOM 4346 O O . GLU B 1 203 ? 17.281 -16.938 -31.328 1 97.69 203 GLU B O 1
ATOM 4351 N N . LYS B 1 204 ? 15.734 -17.344 -29.703 1 98.56 204 LYS B N 1
ATOM 4352 C CA . LYS B 1 204 ? 15.336 -15.945 -29.641 1 98.56 204 LYS B CA 1
ATOM 4353 C C . LYS B 1 204 ? 14.883 -15.57 -28.234 1 98.56 204 LYS B C 1
ATOM 4355 O O . LYS B 1 204 ? 14.18 -16.344 -27.578 1 98.56 204 LYS B O 1
ATOM 4360 N N . LEU B 1 205 ? 15.289 -14.391 -27.781 1 98.75 205 LEU B N 1
ATOM 4361 C CA . LEU B 1 205 ? 14.828 -13.828 -26.516 1 98.75 205 LEU B CA 1
ATOM 4362 C C . LEU B 1 205 ? 13.805 -12.727 -26.75 1 98.75 205 LEU B C 1
ATOM 4364 O O . LEU B 1 205 ? 14 -11.875 -27.625 1 98.75 205 LEU B O 1
ATOM 4368 N N . ILE B 1 206 ? 12.703 -12.758 -26.016 1 98.75 206 ILE B N 1
ATOM 4369 C CA . ILE B 1 206 ? 11.648 -11.766 -26.188 1 98.75 206 ILE B CA 1
ATOM 4370 C C . ILE B 1 206 ? 11.375 -11.07 -24.859 1 98.75 206 ILE B C 1
ATOM 4372 O O . ILE B 1 206 ? 11.047 -11.734 -23.859 1 98.75 206 ILE B O 1
ATOM 4376 N N . LEU B 1 207 ? 11.516 -9.789 -24.797 1 98.5 207 LEU B N 1
ATOM 4377 C CA . LEU B 1 207 ? 11.172 -8.992 -23.625 1 98.5 207 LEU B CA 1
ATOM 4378 C C . LEU B 1 207 ? 9.797 -8.359 -23.781 1 98.5 207 LEU B C 1
ATOM 4380 O O . LEU B 1 207 ? 9.539 -7.637 -24.75 1 98.5 207 LEU B O 1
ATOM 4384 N N . ILE B 1 208 ? 8.93 -8.711 -22.844 1 97.5 208 ILE B N 1
ATOM 4385 C CA . ILE B 1 208 ? 7.66 -7.996 -22.797 1 97.5 208 ILE B CA 1
ATOM 4386 C C . ILE B 1 208 ? 7.824 -6.699 -22.016 1 97.5 208 ILE B C 1
ATOM 4388 O O . ILE B 1 208 ? 8.031 -6.723 -20.797 1 97.5 208 ILE B O 1
ATOM 4392 N N . PHE B 1 209 ? 7.723 -5.555 -22.672 1 95.81 209 PHE B N 1
ATOM 4393 C CA . PHE B 1 209 ? 8.008 -4.246 -22.094 1 95.81 209 PHE B CA 1
ATOM 4394 C C . PHE B 1 209 ? 7 -3.211 -22.594 1 95.81 209 PHE B C 1
ATOM 4396 O O . PHE B 1 209 ? 7.234 -2.543 -23.609 1 95.81 209 PHE B O 1
ATOM 4403 N N . PRO B 1 210 ? 5.961 -3.039 -21.859 1 87.56 210 PRO B N 1
ATOM 4404 C CA . PRO B 1 210 ? 4.949 -2.074 -22.312 1 87.56 210 PRO B CA 1
ATOM 4405 C C . PRO B 1 210 ? 5.516 -0.664 -22.469 1 87.56 210 PRO B C 1
ATOM 4407 O O . PRO B 1 210 ? 5.098 0.069 -23.375 1 87.56 210 PRO B O 1
ATOM 4410 N N . GLY B 1 211 ? 6.473 -0.266 -21.625 1 81.25 211 GLY B N 1
ATOM 4411 C CA . GLY B 1 211 ? 7.211 0.968 -21.844 1 81.25 211 GLY B CA 1
ATOM 4412 C C . GLY B 1 211 ? 6.605 2.158 -21.125 1 81.25 211 GLY B C 1
ATOM 4413 O O . GLY B 1 211 ? 7.094 3.283 -21.25 1 81.25 211 GLY B O 1
ATOM 4414 N N . PHE B 1 212 ? 5.52 2.014 -20.328 1 75.25 212 PHE B N 1
ATOM 4415 C CA . PHE B 1 212 ? 4.891 3.172 -19.703 1 75.25 212 PHE B CA 1
ATOM 4416 C C . PHE B 1 212 ? 5.426 3.381 -18.297 1 75.25 212 PHE B C 1
ATOM 4418 O O . PHE B 1 212 ? 5.797 4.496 -17.922 1 75.25 212 PHE B O 1
ATOM 4425 N N . ARG B 1 213 ? 5.629 2.451 -17.516 1 79.56 213 ARG B N 1
ATOM 4426 C CA . ARG B 1 213 ? 5.969 2.586 -16.109 1 79.56 213 ARG B CA 1
ATOM 4427 C C . ARG B 1 213 ? 7.266 1.852 -15.789 1 79.56 213 ARG B C 1
ATOM 4429 O O . ARG B 1 213 ? 7.898 2.117 -14.766 1 79.56 213 ARG B O 1
ATOM 4436 N N . GLU B 1 214 ? 7.727 1.096 -16.703 1 85.81 214 GLU B N 1
ATOM 4437 C CA . GLU B 1 214 ? 8.906 0.279 -16.438 1 85.81 214 GLU B CA 1
ATOM 4438 C C . GLU B 1 214 ? 10.188 1.093 -16.609 1 85.81 214 GLU B C 1
ATOM 4440 O O . GLU B 1 214 ? 10.273 1.96 -17.484 1 85.81 214 GLU B O 1
ATOM 4445 N N . PRO B 1 215 ? 11.125 0.807 -15.789 1 89.62 215 PRO B N 1
ATOM 4446 C CA . PRO B 1 215 ? 12.414 1.495 -15.93 1 89.62 215 PRO B CA 1
ATOM 4447 C C . PRO B 1 215 ? 13.109 1.172 -17.25 1 89.62 215 PRO B C 1
ATOM 4449 O O . PRO B 1 215 ? 13.312 -0.002 -17.578 1 89.62 215 PRO B O 1
ATOM 4452 N N . LEU B 1 216 ? 13.555 2.18 -17.922 1 91.81 216 LEU B N 1
ATOM 4453 C CA . LEU B 1 216 ? 14.188 2.033 -19.219 1 91.81 216 LEU B CA 1
ATOM 4454 C C . LEU B 1 216 ? 15.453 1.189 -19.125 1 91.81 216 LEU B C 1
ATOM 4456 O O . LEU B 1 216 ? 15.82 0.5 -20.078 1 91.81 216 LEU B O 1
ATOM 4460 N N . GLY B 1 217 ? 16.078 1.237 -18 1 94.62 217 GLY B N 1
ATOM 4461 C CA . GLY B 1 217 ? 17.266 0.439 -17.781 1 94.62 217 GLY B CA 1
ATOM 4462 C C . GLY B 1 217 ? 17.047 -1.04 -18.047 1 94.62 217 GLY B C 1
ATOM 4463 O O . GLY B 1 217 ? 17.969 -1.736 -18.5 1 94.62 217 GLY B O 1
ATOM 44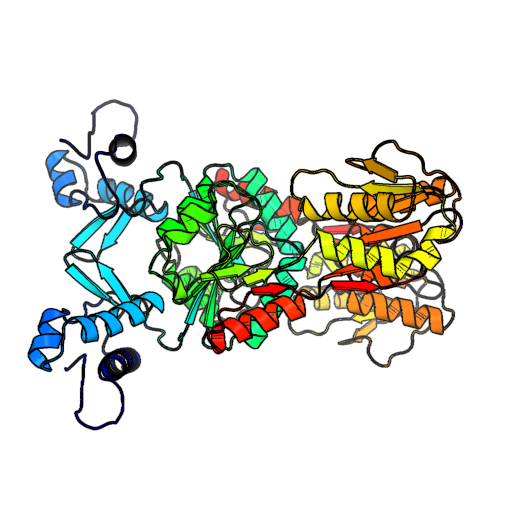64 N N . MET B 1 218 ? 15.914 -1.512 -17.797 1 96 218 MET B N 1
ATOM 4465 C CA . MET B 1 218 ? 15.578 -2.91 -18.047 1 96 218 MET B CA 1
ATOM 4466 C C . MET B 1 218 ? 15.688 -3.238 -19.531 1 96 218 MET B C 1
ATOM 4468 O O . MET B 1 218 ? 16.281 -4.246 -19.906 1 96 218 MET B O 1
ATOM 4472 N N . LYS B 1 219 ? 15.102 -2.355 -20.297 1 97.25 219 LYS B N 1
ATOM 4473 C CA . LYS B 1 219 ? 15.141 -2.541 -21.75 1 97.25 219 LYS B CA 1
ATOM 4474 C C . LYS B 1 219 ? 16.562 -2.449 -22.266 1 97.25 219 LYS B C 1
ATOM 4476 O O . LYS B 1 219 ? 17 -3.311 -23.031 1 97.25 219 LYS B O 1
ATOM 4481 N N . ILE B 1 220 ? 17.297 -1.465 -21.875 1 97.75 220 ILE B N 1
ATOM 4482 C CA . ILE B 1 220 ? 18.656 -1.22 -22.344 1 97.75 220 ILE B CA 1
ATOM 4483 C C . ILE B 1 220 ? 19.562 -2.387 -21.938 1 97.75 220 ILE B C 1
ATOM 4485 O O . ILE B 1 220 ? 20.344 -2.883 -22.766 1 97.75 220 ILE B O 1
ATOM 4489 N N . GLY B 1 221 ? 19.422 -2.811 -20.703 1 98.56 221 GLY B N 1
ATOM 4490 C CA . GLY B 1 221 ? 20.219 -3.939 -20.234 1 98.56 221 GLY B CA 1
ATOM 4491 C C . GLY B 1 221 ? 19.938 -5.215 -21.016 1 98.56 221 GLY B C 1
ATOM 4492 O O . GLY B 1 221 ? 20.859 -5.977 -21.312 1 98.56 221 GLY B O 1
ATOM 4493 N N . PHE B 1 222 ? 18.734 -5.422 -21.344 1 98.62 222 PHE B N 1
ATOM 4494 C CA . PHE B 1 222 ? 18.328 -6.574 -22.125 1 98.62 222 PHE B CA 1
ATOM 4495 C C . PHE B 1 222 ? 18.938 -6.523 -23.516 1 98.62 222 PHE B C 1
ATOM 4497 O O . PHE B 1 222 ? 19.531 -7.5 -23.984 1 98.62 222 PHE B O 1
ATOM 4504 N N . GLU B 1 223 ? 18.812 -5.383 -24.141 1 98.75 223 GLU B N 1
ATOM 4505 C CA . GLU B 1 223 ? 19.359 -5.195 -25.484 1 98.75 223 GLU B CA 1
ATOM 4506 C C . GLU B 1 223 ? 20.875 -5.367 -25.5 1 98.75 223 GLU B C 1
ATOM 4508 O O . GLU B 1 223 ? 21.422 -5.988 -26.406 1 98.75 223 GLU B O 1
ATOM 4513 N N . ASN B 1 224 ? 21.5 -4.785 -24.516 1 98.81 224 ASN B N 1
ATOM 4514 C CA . ASN B 1 224 ? 22.938 -4.902 -24.422 1 98.81 224 ASN B CA 1
ATOM 4515 C C . ASN B 1 224 ? 23.375 -6.359 -24.312 1 98.81 224 ASN B C 1
ATOM 4517 O O . ASN B 1 224 ? 24.328 -6.777 -24.969 1 98.81 224 ASN B O 1
ATOM 4521 N N . PHE B 1 225 ? 22.734 -7.105 -23.484 1 98.81 225 PHE B N 1
ATOM 4522 C CA . PHE B 1 225 ? 23.062 -8.516 -23.312 1 98.81 225 PHE B CA 1
ATOM 4523 C C . PHE B 1 225 ? 22.922 -9.266 -24.625 1 98.81 225 PHE B C 1
ATOM 4525 O O . PHE B 1 225 ? 23.812 -10.031 -25.016 1 98.81 225 PHE B O 1
ATOM 4532 N N . CYS B 1 226 ? 21.797 -9.039 -25.266 1 98.75 226 CYS B N 1
ATOM 4533 C CA . CYS B 1 226 ? 21.531 -9.75 -26.5 1 98.75 226 CYS B CA 1
ATOM 4534 C C . CYS B 1 226 ? 22.578 -9.406 -27.562 1 98.75 226 CYS B C 1
ATOM 4536 O O . CYS B 1 226 ? 23.062 -10.289 -28.281 1 98.75 226 CYS B O 1
ATOM 4538 N N . ALA B 1 227 ? 22.891 -8.148 -27.641 1 98.44 227 ALA B N 1
ATOM 4539 C CA . ALA B 1 227 ? 23.875 -7.691 -28.609 1 98.44 227 ALA B CA 1
ATOM 4540 C C . ALA B 1 227 ? 25.25 -8.273 -28.297 1 98.44 227 ALA B C 1
ATOM 4542 O O . ALA B 1 227 ? 25.922 -8.812 -29.188 1 98.44 227 ALA B O 1
ATOM 4543 N N . ASP B 1 228 ? 25.656 -8.211 -27.109 1 98.56 228 ASP B N 1
ATOM 4544 C CA . ASP B 1 228 ? 26.984 -8.625 -26.672 1 98.56 228 ASP B CA 1
ATOM 4545 C C . ASP B 1 228 ? 27.188 -10.133 -26.875 1 98.56 228 ASP B C 1
ATOM 4547 O O . ASP B 1 228 ? 28.297 -10.594 -27.109 1 98.56 228 ASP B O 1
ATOM 4551 N N . HIS B 1 229 ? 26.141 -10.852 -26.797 1 98.19 229 HIS B N 1
ATOM 4552 C CA . HIS B 1 229 ? 26.281 -12.305 -26.828 1 98.19 229 HIS B CA 1
ATOM 4553 C C . HIS B 1 229 ? 25.594 -12.906 -28.047 1 98.19 229 HIS B C 1
ATOM 4555 O O . HIS B 1 229 ? 25.391 -14.117 -28.109 1 98.19 229 HIS B O 1
ATOM 4561 N N . ASN B 1 230 ? 25.172 -12.047 -28.906 1 97.5 230 ASN B N 1
ATOM 4562 C CA . ASN B 1 230 ? 24.688 -12.398 -30.25 1 97.5 230 ASN B CA 1
ATOM 4563 C C . ASN B 1 230 ? 23.406 -13.234 -30.172 1 97.5 230 ASN B C 1
ATOM 4565 O O . ASN B 1 230 ? 23.328 -14.289 -30.812 1 97.5 230 ASN B O 1
ATOM 4569 N N . PHE B 1 231 ? 22.516 -12.797 -29.297 1 98.31 231 PHE B N 1
ATOM 4570 C CA . PHE B 1 231 ? 21.172 -13.383 -29.281 1 98.31 231 PHE B CA 1
ATOM 4571 C C . PHE B 1 231 ? 20.234 -12.617 -30.188 1 98.31 231 PHE B C 1
ATOM 4573 O O . PHE B 1 231 ? 20.219 -11.383 -30.188 1 98.31 231 PHE B O 1
ATOM 4580 N N . ASN B 1 232 ? 19.484 -13.336 -31.016 1 98.44 232 ASN B N 1
ATOM 4581 C CA . ASN B 1 232 ? 18.312 -12.703 -31.609 1 98.44 232 ASN B CA 1
ATOM 4582 C C . ASN B 1 232 ? 17.297 -12.289 -30.562 1 98.44 232 ASN B C 1
ATOM 4584 O O . ASN B 1 232 ? 17.094 -13 -29.578 1 98.44 232 ASN B O 1
ATOM 4588 N N . TYR B 1 233 ? 16.734 -11.102 -30.781 1 98.69 233 TYR B N 1
ATOM 4589 C CA . TYR B 1 233 ? 15.797 -10.688 -29.734 1 98.69 233 TYR B CA 1
ATOM 4590 C C . TYR B 1 233 ? 14.68 -9.828 -30.328 1 98.69 233 TYR B C 1
ATOM 4592 O O . TYR B 1 233 ? 14.758 -9.398 -31.484 1 98.69 233 TYR B O 1
ATOM 4600 N N . GLU B 1 234 ? 13.656 -9.711 -29.594 1 98.25 234 GLU B N 1
ATOM 4601 C CA . GLU B 1 234 ? 12.5 -8.875 -29.891 1 98.25 234 GLU B CA 1
ATOM 4602 C C . GLU B 1 234 ? 11.945 -8.242 -28.609 1 98.25 234 GLU B C 1
ATOM 4604 O O . GLU B 1 234 ? 12.023 -8.828 -27.531 1 98.25 234 GLU B O 1
ATOM 4609 N N . ILE B 1 235 ? 11.477 -7.027 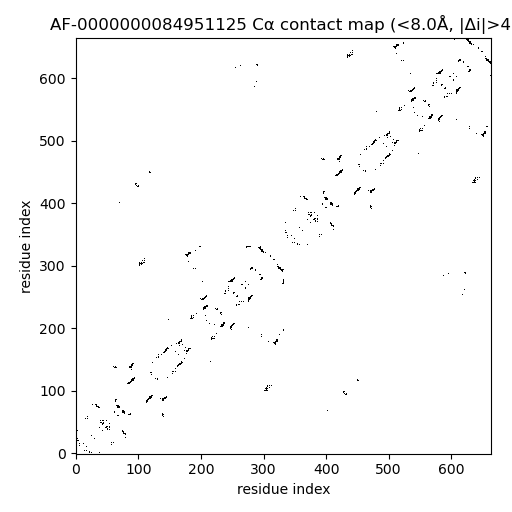-28.703 1 97.81 235 ILE B N 1
ATOM 4610 C CA . ILE B 1 235 ? 10.781 -6.355 -27.609 1 97.81 235 ILE B CA 1
ATOM 4611 C C . ILE B 1 235 ? 9.336 -6.086 -28 1 97.81 235 ILE B C 1
ATOM 4613 O O . ILE B 1 235 ? 9.07 -5.477 -29.047 1 97.81 235 ILE B O 1
ATOM 4617 N N . ILE B 1 236 ? 8.477 -6.613 -27.172 1 96.94 236 ILE B N 1
ATOM 4618 C CA . ILE B 1 236 ? 7.062 -6.434 -27.469 1 96.94 236 ILE B CA 1
ATOM 4619 C C . ILE B 1 236 ? 6.379 -5.73 -26.297 1 96.94 236 ILE B C 1
ATOM 4621 O O . ILE B 1 236 ? 6.859 -5.789 -25.156 1 96.94 236 ILE B O 1
ATOM 4625 N N . SER B 1 237 ? 5.25 -5.086 -26.484 1 93.94 237 SER B N 1
ATOM 4626 C CA . SER B 1 237 ? 4.566 -4.316 -25.453 1 93.94 237 SER B CA 1
ATOM 4627 C C . SER B 1 237 ? 3.658 -5.211 -24.609 1 93.94 237 SER B C 1
ATOM 4629 O O . SER B 1 237 ? 3.398 -4.914 -23.438 1 93.94 237 SER B O 1
ATOM 4631 N N . ASP B 1 238 ? 3.176 -6.211 -25.266 1 92.5 238 ASP B N 1
ATOM 4632 C CA . ASP B 1 238 ? 2.297 -7.16 -24.578 1 92.5 238 ASP B CA 1
ATOM 4633 C C . ASP B 1 238 ? 2.256 -8.492 -25.328 1 92.5 238 ASP B C 1
ATOM 4635 O O . ASP B 1 238 ? 2.764 -8.602 -26.438 1 92.5 238 ASP B O 1
ATOM 4639 N N . PHE B 1 239 ? 1.734 -9.516 -24.672 1 94.31 239 PHE B N 1
ATOM 4640 C CA . PHE B 1 239 ? 1.608 -10.828 -25.281 1 94.31 239 PHE B CA 1
ATOM 4641 C C . PHE B 1 239 ? 0.206 -11.039 -25.828 1 94.31 239 PHE B C 1
ATOM 4643 O O . PHE B 1 239 ? -0.21 -12.172 -26.078 1 94.31 239 PHE B O 1
ATOM 4650 N N . LYS B 1 240 ? -0.499 -10.047 -26.281 1 86.75 240 LYS B N 1
ATOM 4651 C CA . LYS B 1 240 ? -1.855 -10.195 -26.797 1 86.75 240 LYS B CA 1
ATOM 4652 C C . LYS B 1 240 ? -1.84 -10.695 -28.234 1 86.75 240 LYS B C 1
ATOM 4654 O O . LYS B 1 240 ? -1.037 -10.227 -29.047 1 86.75 240 LYS B O 1
ATOM 4659 N N . ASN B 1 241 ? -2.605 -11.727 -28.625 1 86.06 241 ASN B N 1
ATOM 4660 C CA . ASN B 1 241 ? -2.82 -12.242 -29.984 1 86.06 241 ASN B CA 1
ATOM 4661 C C . ASN B 1 241 ? -1.524 -12.766 -30.594 1 86.06 241 ASN B C 1
ATOM 4663 O O . ASN B 1 241 ? -1.245 -12.516 -31.766 1 86.06 241 ASN B O 1
ATOM 4667 N N . ARG B 1 242 ? -0.744 -13.32 -29.781 1 92.75 242 ARG B N 1
ATOM 4668 C CA . ARG B 1 242 ? 0.537 -13.852 -30.234 1 92.75 242 ARG B CA 1
ATOM 4669 C C . ARG B 1 242 ? 0.626 -15.352 -29.969 1 92.75 242 ARG B C 1
ATOM 4671 O O . ARG B 1 242 ? 0.029 -15.859 -29.016 1 92.75 242 ARG B O 1
ATOM 4678 N N . GLU B 1 243 ? 1.356 -16.031 -30.922 1 95.44 243 GLU B N 1
ATOM 4679 C CA . GLU B 1 243 ? 1.665 -17.453 -30.734 1 95.44 243 GLU B CA 1
ATOM 4680 C C . GLU B 1 243 ? 3.121 -17.656 -30.328 1 95.44 243 GLU B C 1
ATOM 4682 O O . GLU B 1 243 ? 3.988 -16.859 -30.703 1 95.44 243 GLU B O 1
ATOM 4687 N N . LEU B 1 244 ? 3.291 -18.656 -29.547 1 96.94 244 LEU B N 1
ATOM 4688 C CA . LEU B 1 244 ? 4.652 -19.016 -29.172 1 96.94 244 LEU B CA 1
ATOM 4689 C C . LEU B 1 244 ? 5.324 -19.828 -30.266 1 96.94 244 LEU B C 1
ATOM 4691 O O . LEU B 1 244 ? 4.664 -20.578 -30.984 1 96.94 244 LEU B O 1
ATOM 4695 N N . LYS B 1 245 ? 6.535 -19.625 -30.438 1 97.56 245 LYS B N 1
ATOM 4696 C CA . LYS B 1 245 ? 7.352 -20.469 -31.297 1 97.56 245 LYS B CA 1
ATOM 4697 C C . LYS B 1 245 ? 8.414 -21.219 -30.5 1 97.56 245 LYS B C 1
ATOM 4699 O O . LYS B 1 245 ? 8.992 -20.672 -29.562 1 97.56 245 LYS B O 1
ATOM 4704 N N . LYS B 1 246 ? 8.641 -22.453 -30.969 1 98.12 246 LYS B N 1
ATOM 4705 C CA . LYS B 1 246 ? 9.727 -23.203 -30.344 1 98.12 246 LYS B CA 1
ATOM 4706 C C . LYS B 1 246 ? 11.047 -22.453 -30.422 1 98.12 246 LYS B C 1
ATOM 4708 O O . LYS B 1 246 ? 11.359 -21.844 -31.453 1 98.12 246 LYS B O 1
ATOM 4713 N N . GLY B 1 247 ? 11.781 -22.469 -29.297 1 98.44 247 GLY B N 1
ATOM 4714 C CA . GLY B 1 247 ? 13.078 -21.812 -29.266 1 98.44 247 GLY B CA 1
ATOM 4715 C C . GLY B 1 247 ? 13.031 -20.406 -28.719 1 98.44 247 GLY B C 1
ATOM 4716 O O . GLY B 1 247 ? 14.07 -19.75 -28.578 1 98.44 247 GLY B O 1
ATOM 4717 N N . GLU B 1 248 ? 11.859 -19.938 -28.281 1 98.69 248 GLU B N 1
ATOM 4718 C CA . GLU B 1 248 ? 11.734 -18.578 -27.75 1 98.69 248 GLU B CA 1
ATOM 4719 C C . GLU B 1 248 ? 11.797 -18.578 -26.219 1 98.69 248 GLU B C 1
ATOM 4721 O O . GLU B 1 248 ? 11.297 -19.5 -25.578 1 98.69 248 GLU B O 1
ATOM 4726 N N . VAL B 1 249 ? 12.414 -17.625 -25.719 1 98.81 249 VAL B N 1
ATOM 4727 C CA . VAL B 1 249 ? 12.391 -17.359 -24.281 1 98.81 249 VAL B CA 1
ATOM 4728 C C . VAL B 1 249 ? 11.727 -16.016 -24 1 98.81 249 VAL B C 1
ATOM 4730 O O . VAL B 1 249 ? 12.078 -15.008 -24.609 1 98.81 249 VAL B O 1
ATOM 4733 N N . TYR B 1 250 ? 10.805 -15.992 -23.109 1 98.75 250 TYR B N 1
ATOM 4734 C CA . TYR B 1 250 ? 10.102 -14.766 -22.75 1 98.75 250 TYR B CA 1
ATOM 4735 C C . TYR B 1 250 ? 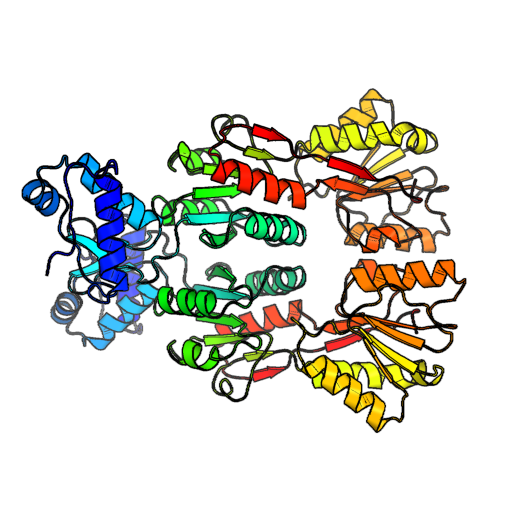10.586 -14.227 -21.406 1 98.75 250 TYR B C 1
ATOM 4737 O O . TYR B 1 250 ? 10.648 -14.961 -20.422 1 98.75 250 TYR B O 1
ATOM 4745 N N . ILE B 1 251 ? 10.977 -12.992 -21.375 1 98.69 251 ILE B N 1
ATOM 4746 C CA . ILE B 1 251 ? 11.227 -12.234 -20.156 1 98.69 251 ILE B CA 1
ATOM 4747 C C . ILE B 1 251 ? 9.992 -11.422 -19.781 1 98.69 251 ILE B C 1
ATOM 4749 O O . ILE B 1 251 ? 9.609 -10.5 -20.516 1 98.69 251 ILE B O 1
ATOM 4753 N N . ILE B 1 252 ? 9.43 -11.758 -18.656 1 97.69 252 ILE B N 1
ATOM 4754 C CA . ILE B 1 252 ? 8.07 -11.312 -18.391 1 97.69 252 ILE B CA 1
ATOM 4755 C C . ILE B 1 252 ? 8.016 -10.547 -17.078 1 97.69 252 ILE B C 1
ATOM 4757 O O . ILE B 1 252 ? 8.156 -11.133 -16 1 97.69 252 ILE B O 1
ATOM 4761 N N . PRO B 1 253 ? 7.637 -9.297 -17.109 1 93.81 253 PRO B N 1
ATOM 4762 C CA . PRO B 1 253 ? 7.613 -8.484 -15.891 1 93.81 253 PRO B CA 1
ATOM 4763 C C . PRO B 1 253 ? 6.328 -8.656 -15.086 1 93.81 253 PRO B C 1
ATOM 4765 O O . PRO B 1 253 ? 6.312 -8.414 -13.875 1 93.81 253 PRO B O 1
ATOM 4768 N N . THR B 1 254 ? 5.219 -9.078 -15.703 1 91.94 254 THR B N 1
ATOM 4769 C CA . THR B 1 254 ? 3.941 -9.078 -15 1 91.94 254 THR B CA 1
ATOM 4770 C C . THR B 1 254 ? 3.375 -10.492 -14.906 1 91.94 254 THR B C 1
ATOM 4772 O O . THR B 1 254 ? 3.527 -11.289 -15.828 1 91.94 254 THR B O 1
ATOM 4775 N N . ASP B 1 255 ? 2.617 -10.719 -13.867 1 92.88 255 ASP B N 1
ATOM 4776 C CA . ASP B 1 255 ? 1.985 -12.023 -13.688 1 92.88 255 ASP B CA 1
ATOM 4777 C C . ASP B 1 255 ? 0.912 -12.266 -14.742 1 92.88 255 ASP B C 1
ATOM 4779 O O . ASP B 1 255 ? 0.696 -13.406 -15.172 1 92.88 255 ASP B O 1
ATOM 4783 N N . ARG B 1 256 ? 0.267 -11.227 -15.148 1 92 256 ARG B N 1
ATOM 4784 C CA . ARG B 1 256 ? -0.769 -11.359 -16.172 1 92 256 ARG B CA 1
ATOM 4785 C C . ARG B 1 256 ? -0.193 -11.922 -17.469 1 92 256 ARG B C 1
ATOM 4787 O O . ARG B 1 256 ? -0.758 -12.844 -18.047 1 92 256 ARG B O 1
ATOM 4794 N N . ASP B 1 257 ? 0.889 -11.352 -17.891 1 95.44 257 ASP B N 1
ATOM 4795 C CA . ASP B 1 257 ? 1.539 -11.852 -19.094 1 95.44 257 ASP B CA 1
ATOM 4796 C C . ASP B 1 257 ? 2.102 -13.258 -18.875 1 95.44 257 ASP B C 1
ATOM 4798 O O . ASP B 1 257 ? 2.092 -14.086 -19.797 1 95.44 257 ASP B O 1
ATOM 4802 N N . LEU B 1 258 ? 2.592 -13.477 -17.672 1 96.94 258 LEU B N 1
ATOM 4803 C CA . LEU B 1 258 ? 3.1 -14.805 -17.344 1 96.94 258 LEU B CA 1
ATOM 4804 C C . LEU B 1 258 ? 2.016 -15.859 -17.516 1 96.94 258 LEU B C 1
ATOM 4806 O O . LEU B 1 258 ? 2.248 -16.891 -18.156 1 96.94 258 LEU B O 1
ATOM 4810 N N . VAL B 1 259 ? 0.85 -15.578 -17.047 1 96.56 259 VAL B N 1
ATOM 4811 C CA . VAL B 1 259 ? -0.286 -16.484 -17.156 1 96.56 259 VAL B CA 1
ATOM 4812 C C . VAL B 1 259 ? -0.666 -16.688 -18.609 1 96.56 259 VAL B C 1
ATOM 4814 O O . VAL B 1 259 ? -0.869 -17.812 -19.062 1 96.56 259 VAL B O 1
ATOM 4817 N N . SER B 1 260 ? -0.699 -15.586 -19.344 1 96.75 260 SER B N 1
ATOM 4818 C CA . SER B 1 260 ? -1.084 -15.633 -20.75 1 96.75 260 SER B CA 1
ATOM 4819 C C . SER B 1 260 ? -0.131 -16.5 -21.562 1 96.75 260 SER B C 1
ATOM 4821 O O . SER B 1 260 ? -0.568 -17.312 -22.391 1 96.75 260 SER B O 1
ATOM 4823 N N . VAL B 1 261 ? 1.114 -16.359 -21.297 1 97.94 261 VAL B N 1
ATOM 4824 C CA . VAL B 1 261 ? 2.129 -17.109 -22.031 1 97.94 261 VAL B CA 1
ATOM 4825 C C . VAL B 1 261 ? 2.002 -18.594 -21.703 1 97.94 261 VAL B C 1
ATOM 4827 O O . VAL B 1 261 ? 2.023 -19.453 -22.594 1 97.94 261 VAL B O 1
ATOM 4830 N N . ILE B 1 262 ? 1.836 -18.938 -20.453 1 97.31 262 ILE B N 1
ATOM 4831 C CA . ILE B 1 262 ? 1.752 -20.312 -20.016 1 97.31 262 ILE B CA 1
ATOM 4832 C C . ILE B 1 262 ? 0.483 -20.953 -20.578 1 97.31 262 ILE B C 1
ATOM 4834 O O . ILE B 1 262 ? 0.52 -22.078 -21.094 1 97.31 262 ILE B O 1
ATOM 4838 N N . GLU B 1 263 ? -0.625 -20.219 -20.516 1 96.12 263 GLU B N 1
ATOM 4839 C CA . GLU B 1 263 ? -1.881 -20.75 -21.047 1 96.12 263 GLU B CA 1
ATOM 4840 C C . GLU B 1 263 ? -1.783 -21.016 -22.547 1 96.12 263 GLU B C 1
ATOM 4842 O O . GLU B 1 263 ? -2.25 -22.047 -23.031 1 96.12 263 GLU B O 1
ATOM 4847 N N . LYS B 1 264 ? -1.217 -20.078 -23.25 1 97.25 264 LYS B N 1
ATOM 4848 C CA . LYS B 1 264 ? -1.048 -20.234 -24.688 1 97.25 264 LYS B CA 1
ATOM 4849 C C . LYS B 1 264 ? -0.157 -21.438 -25 1 97.25 264 LYS B C 1
ATOM 4851 O O . LYS B 1 264 ? -0.425 -22.172 -25.953 1 97.25 264 LYS B O 1
ATOM 4856 N N . SER B 1 265 ? 0.884 -21.625 -24.234 1 97.56 265 SER B N 1
ATOM 4857 C CA . SER B 1 265 ? 1.799 -22.734 -24.469 1 97.56 265 SER B CA 1
ATOM 4858 C C . SER B 1 265 ? 1.092 -24.078 -24.312 1 97.56 265 SER B C 1
ATOM 4860 O O . SER B 1 265 ? 1.369 -25.031 -25.047 1 97.56 265 SER B O 1
ATOM 4862 N N . LYS B 1 266 ? 0.226 -24.172 -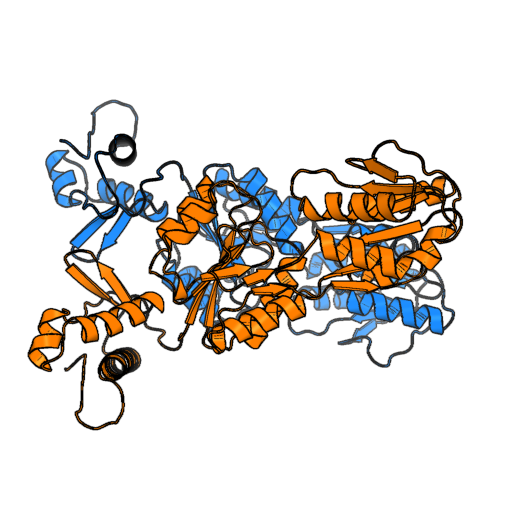23.359 1 95.81 266 LYS B N 1
ATOM 4863 C CA . LYS B 1 266 ? -0.542 -25.391 -23.141 1 95.81 266 LYS B CA 1
ATOM 4864 C C . LYS B 1 266 ? -1.464 -25.672 -24.328 1 95.81 266 LYS B C 1
ATOM 4866 O O . LYS B 1 266 ? -1.576 -26.812 -24.766 1 95.81 266 LYS B O 1
ATOM 4871 N N . LEU B 1 267 ? -2.037 -24.625 -24.828 1 95.75 267 LEU B N 1
ATOM 4872 C CA . LEU B 1 267 ? -2.904 -24.75 -26 1 95.75 267 LEU B CA 1
ATOM 4873 C C . LEU B 1 267 ? -2.115 -25.234 -27.203 1 95.75 267 LEU B C 1
ATOM 4875 O O . LEU B 1 267 ? -2.643 -25.984 -28.031 1 95.75 267 LEU B O 1
ATOM 4879 N N . GLN B 1 268 ? -0.872 -24.875 -27.234 1 97.69 268 GLN B N 1
ATOM 4880 C CA . GLN B 1 268 ? -0.026 -25.203 -28.391 1 97.69 268 GLN B CA 1
ATOM 4881 C C . GLN B 1 268 ? 0.789 -26.469 -28.125 1 97.69 268 GLN B C 1
ATOM 4883 O O . GLN B 1 268 ? 1.633 -26.844 -28.938 1 97.69 268 GLN B O 1
ATOM 4888 N N . ASN B 1 269 ? 0.59 -27.031 -27 1 97.44 269 ASN B N 1
ATOM 4889 C CA . ASN B 1 269 ? 1.28 -28.25 -26.578 1 97.44 269 ASN B CA 1
ATOM 4890 C C . ASN B 1 269 ? 2.795 -28.078 -26.594 1 97.44 269 ASN B C 1
ATOM 4892 O O . ASN B 1 269 ? 3.52 -28.906 -27.141 1 97.44 269 ASN B O 1
ATOM 4896 N N . LEU B 1 270 ? 3.262 -26.938 -26.094 1 98.12 270 LEU B N 1
ATOM 4897 C CA . LEU B 1 270 ? 4.688 -26.656 -25.953 1 98.12 270 LEU B CA 1
ATOM 4898 C C . LEU B 1 270 ? 5.148 -26.891 -24.531 1 98.12 270 LEU B C 1
ATOM 4900 O O . LEU B 1 270 ? 4.441 -26.547 -23.578 1 98.12 270 LEU B O 1
ATOM 4904 N N . LYS B 1 271 ? 6.305 -27.422 -24.406 1 97.75 271 LYS B N 1
ATOM 4905 C CA . LYS B 1 271 ? 6.832 -27.75 -23.078 1 97.75 271 LYS B CA 1
ATOM 4906 C C . LYS B 1 271 ? 7.742 -26.641 -22.562 1 97.75 271 LYS B C 1
ATOM 4908 O O . LYS B 1 271 ? 8.734 -26.297 -23.203 1 97.75 271 LYS B O 1
ATOM 4913 N N . LEU B 1 272 ? 7.445 -26.156 -21.406 1 98.12 272 LEU B N 1
ATOM 4914 C CA . LEU B 1 272 ? 8.242 -25.109 -20.75 1 98.12 272 LEU B CA 1
ATOM 4915 C C . LEU B 1 272 ? 9.594 -25.656 -20.312 1 98.12 272 LEU B C 1
ATOM 4917 O O . LEU B 1 272 ? 9.672 -26.75 -19.734 1 98.12 272 LEU B O 1
ATOM 4921 N N . GLY B 1 273 ? 10.633 -24.938 -20.516 1 98.12 273 GLY B N 1
ATOM 4922 C CA . GLY B 1 273 ? 11.969 -25.359 -20.125 1 98.12 273 GLY B CA 1
ATOM 4923 C C . GLY B 1 273 ? 12.68 -26.141 -21.219 1 98.12 273 GLY B C 1
ATOM 4924 O O . GLY B 1 273 ? 13.891 -26.344 -21.156 1 98.12 273 GLY B O 1
ATOM 4925 N N . SER B 1 274 ? 11.953 -26.516 -22.281 1 97.81 274 SER B N 1
ATOM 4926 C CA . SER B 1 274 ? 12.508 -27.266 -23.391 1 97.81 274 SER B CA 1
ATOM 4927 C C . SER B 1 274 ? 12.164 -26.625 -24.719 1 97.81 274 SER B C 1
ATOM 4929 O O . SER B 1 274 ? 13.031 -26.031 -25.375 1 97.81 274 SER B O 1
ATOM 4931 N N . ASP B 1 275 ? 10.805 -26.609 -25.047 1 98.44 275 ASP B N 1
ATOM 4932 C CA . ASP B 1 275 ? 10.367 -26 -26.297 1 98.44 275 ASP B CA 1
ATOM 4933 C C . ASP B 1 275 ? 10.5 -24.484 -26.234 1 98.44 275 ASP B C 1
ATOM 4935 O O . ASP B 1 275 ? 10.766 -23.828 -27.25 1 98.44 275 ASP B O 1
ATOM 4939 N N . TYR B 1 276 ? 10.234 -23.906 -25.078 1 98.62 276 TYR B N 1
ATOM 4940 C CA . TYR B 1 276 ? 10.352 -22.484 -24.812 1 98.62 276 TYR B CA 1
ATOM 4941 C C . TYR B 1 276 ? 10.742 -22.219 -23.375 1 98.62 276 TYR B C 1
ATOM 4943 O O . TYR B 1 276 ? 10.781 -23.141 -22.562 1 98.62 276 TYR B O 1
ATOM 4951 N N . GLY B 1 277 ? 11.156 -21 -23.078 1 98.75 277 GLY B N 1
ATOM 4952 C CA . GLY B 1 277 ? 11.562 -20.672 -21.719 1 98.75 277 GLY B CA 1
ATOM 4953 C C . GLY B 1 277 ? 10.93 -19.391 -21.188 1 98.75 277 GLY B C 1
ATOM 4954 O O . GLY B 1 277 ? 10.359 -18.609 -21.969 1 98.75 277 GLY B O 1
ATOM 4955 N N . ILE B 1 278 ? 11 -19.234 -19.875 1 98.88 278 ILE B N 1
ATOM 4956 C CA . ILE B 1 278 ? 10.453 -18.047 -19.219 1 98.88 278 ILE B CA 1
ATOM 4957 C C . ILE B 1 278 ? 11.414 -17.562 -18.141 1 98.88 278 ILE B C 1
ATOM 4959 O O . ILE B 1 278 ? 11.945 -18.359 -17.375 1 98.88 278 ILE B O 1
ATOM 4963 N N . ILE B 1 279 ? 11.648 -16.344 -18.141 1 98.81 279 ILE B N 1
ATOM 4964 C CA . ILE B 1 279 ? 12.203 -15.633 -17 1 98.81 279 ILE B CA 1
ATOM 4965 C C . ILE B 1 279 ? 11.219 -14.562 -16.531 1 98.81 279 ILE B C 1
ATOM 4967 O O . ILE B 1 279 ? 10.883 -13.641 -17.297 1 98.81 279 ILE B O 1
ATOM 4971 N N . SER B 1 280 ? 10.758 -14.711 -15.289 1 98.12 280 SER B N 1
ATOM 4972 C CA . SER B 1 280 ? 9.844 -13.711 -14.742 1 98.12 280 SER B CA 1
ATOM 4973 C C . SER B 1 280 ? 10.578 -12.719 -13.852 1 98.12 280 SER B C 1
ATOM 4975 O O . SER B 1 280 ? 11.688 -12.992 -13.391 1 98.12 280 SER B O 1
ATOM 4977 N N . TYR B 1 281 ? 9.961 -11.555 -13.695 1 94.88 281 TYR B N 1
ATOM 4978 C CA . TYR B 1 281 ? 10.539 -10.555 -12.805 1 94.88 281 TYR B CA 1
ATOM 4979 C C . TYR B 1 281 ? 9.906 -10.633 -11.422 1 94.88 281 TYR B C 1
ATOM 4981 O O . TYR B 1 281 ? 8.711 -10.883 -11.289 1 94.88 281 TYR B O 1
ATOM 4989 N N . ASN B 1 282 ? 10.758 -10.414 -10.398 1 93.12 282 ASN B N 1
ATOM 4990 C CA . ASN B 1 282 ? 10.383 -10.305 -8.992 1 93.12 282 ASN B CA 1
ATOM 4991 C C . ASN B 1 282 ? 9.844 -11.633 -8.453 1 93.12 282 ASN B C 1
ATOM 4993 O O . ASN B 1 282 ? 8.805 -12.109 -8.914 1 93.12 282 ASN B O 1
ATOM 4997 N N . GLU B 1 283 ? 10.438 -12.125 -7.5 1 93.62 283 GLU B N 1
ATOM 4998 C CA . GLU B 1 283 ? 10.133 -13.414 -6.879 1 93.62 283 GLU B CA 1
ATOM 4999 C C . GLU B 1 283 ? 8.883 -13.312 -6 1 93.62 283 GLU B C 1
ATOM 5001 O O . GLU B 1 283 ? 8.68 -12.312 -5.316 1 93.62 283 GLU B O 1
ATOM 5006 N N . THR B 1 284 ? 8 -14.273 -6.121 1 91.5 284 THR B N 1
ATOM 5007 C CA . THR B 1 284 ? 6.898 -14.5 -5.191 1 91.5 284 THR B CA 1
ATOM 5008 C C . THR B 1 284 ? 6.816 -15.977 -4.805 1 91.5 284 THR B C 1
ATOM 5010 O O . THR B 1 284 ? 7.336 -16.844 -5.516 1 91.5 284 THR B O 1
ATOM 5013 N N . PRO B 1 285 ? 6.141 -16.297 -3.705 1 91.44 285 PRO B N 1
ATOM 5014 C CA . PRO B 1 285 ? 6.074 -17.703 -3.273 1 91.44 285 PRO B CA 1
ATOM 5015 C C . PRO B 1 285 ? 5.461 -18.625 -4.332 1 91.44 285 PRO B C 1
ATOM 5017 O O . PRO B 1 285 ? 5.973 -19.719 -4.574 1 91.44 285 PRO B O 1
ATOM 5020 N N . LEU B 1 286 ? 4.488 -18.188 -5.039 1 95.19 286 LEU B N 1
ATOM 5021 C CA . LEU B 1 286 ? 3.756 -19.031 -5.973 1 95.19 286 LEU B CA 1
ATOM 5022 C C . LEU B 1 286 ? 4.621 -19.391 -7.176 1 95.19 286 LEU B C 1
ATOM 5024 O O . LEU B 1 286 ? 4.441 -20.453 -7.781 1 95.19 286 LEU B O 1
ATOM 5028 N N . LYS B 1 287 ? 5.586 -18.562 -7.527 1 96.88 287 LYS B N 1
ATOM 5029 C CA . LYS B 1 287 ? 6.414 -18.812 -8.703 1 96.88 287 LYS B CA 1
ATOM 5030 C C . LYS B 1 287 ? 7.336 -20 -8.484 1 96.88 287 LYS B C 1
ATOM 5032 O O . LYS B 1 287 ? 7.891 -20.547 -9.445 1 96.88 287 LYS B O 1
ATOM 5037 N N . LYS B 1 288 ? 7.418 -20.453 -7.25 1 95.56 288 LYS B N 1
ATOM 5038 C CA . LYS B 1 288 ? 8.188 -21.641 -6.91 1 95.56 288 LYS B CA 1
ATOM 5039 C C . LYS B 1 288 ? 7.484 -22.906 -7.41 1 95.56 288 LYS B C 1
ATOM 5041 O O . LYS B 1 288 ? 8.133 -23.922 -7.664 1 95.56 288 LYS B O 1
ATOM 5046 N N . ILE B 1 289 ? 6.172 -22.75 -7.566 1 95.31 289 ILE B N 1
ATOM 5047 C CA . ILE B 1 289 ? 5.449 -24 -7.828 1 95.31 289 ILE B CA 1
ATOM 5048 C C . ILE B 1 289 ? 4.688 -23.875 -9.148 1 95.31 289 ILE B C 1
ATOM 5050 O O . ILE B 1 289 ? 4.176 -24.875 -9.664 1 95.31 289 ILE B O 1
ATOM 5054 N N . VAL B 1 290 ? 4.613 -22.672 -9.703 1 96.19 290 VAL B N 1
ATOM 5055 C CA . VAL B 1 290 ? 4.012 -22.531 -11.023 1 96.19 290 VAL B CA 1
ATOM 5056 C C . VAL B 1 290 ? 4.824 -23.312 -12.047 1 96.19 290 VAL B C 1
ATOM 5058 O O . VAL B 1 290 ? 6.02 -23.078 -12.227 1 96.19 290 VAL B O 1
ATOM 5061 N N . GLU B 1 291 ? 4.199 -24.266 -12.742 1 95.31 291 GLU B N 1
ATOM 5062 C CA . GLU B 1 291 ? 4.852 -25.109 -13.734 1 95.31 291 GLU B CA 1
ATOM 5063 C C . GLU B 1 291 ? 6.156 -25.688 -13.203 1 95.31 291 GLU B C 1
ATOM 5065 O O . GLU B 1 291 ? 7.191 -25.609 -13.859 1 95.31 291 GLU B O 1
ATOM 5070 N N . ASN B 1 292 ? 6.113 -26.109 -11.984 1 92.81 292 ASN B N 1
ATOM 5071 C CA . ASN B 1 292 ? 7.238 -26.734 -11.297 1 92.81 292 ASN B CA 1
ATOM 5072 C C . ASN B 1 292 ? 8.375 -25.734 -11.07 1 92.81 292 ASN B C 1
ATOM 5074 O O . ASN B 1 292 ? 9.539 -26.141 -10.945 1 92.81 292 ASN B O 1
ATOM 5078 N N . GLY B 1 293 ? 8.117 -24.438 -11.117 1 96.94 293 GLY B N 1
ATOM 5079 C CA . GLY B 1 293 ? 9.086 -23.422 -10.773 1 96.94 293 GLY B CA 1
ATOM 5080 C C . GLY B 1 293 ? 9.422 -22.5 -11.938 1 96.94 293 GLY B C 1
ATOM 5081 O O . GLY B 1 293 ? 9.898 -22.969 -12.977 1 96.94 293 GLY B O 1
ATOM 5082 N N . ILE B 1 294 ? 9.281 -21.234 -11.758 1 98.38 294 ILE B N 1
ATOM 5083 C CA . ILE B 1 294 ? 9.602 -20.219 -12.758 1 98.38 294 ILE B CA 1
ATOM 5084 C C . ILE B 1 294 ? 10.922 -19.531 -12.391 1 98.38 294 ILE B C 1
ATOM 5086 O O . ILE B 1 294 ? 11.117 -19.109 -11.25 1 98.38 294 ILE B O 1
ATOM 5090 N N . THR B 1 295 ? 11.844 -19.5 -13.32 1 98.75 295 THR B N 1
ATOM 5091 C CA . THR B 1 295 ? 13.062 -18.719 -13.141 1 98.75 295 THR B CA 1
ATOM 5092 C C . THR B 1 295 ? 12.742 -17.234 -12.992 1 98.75 295 THR B C 1
ATOM 5094 O O . THR B 1 295 ? 11.898 -16.703 -13.719 1 98.75 295 THR B O 1
ATOM 5097 N N . THR B 1 296 ? 13.422 -16.578 -11.992 1 98.56 296 THR B N 1
ATOM 5098 C CA . THR B 1 296 ? 13.086 -15.172 -11.766 1 98.56 296 THR B CA 1
ATOM 5099 C C . THR B 1 296 ? 14.359 -14.336 -11.633 1 98.56 296 THR B C 1
ATOM 5101 O O . THR B 1 296 ? 15.383 -14.82 -11.156 1 98.56 296 THR B O 1
ATOM 5104 N N . ILE B 1 297 ? 14.352 -13.156 -12.18 1 98.19 297 ILE B N 1
ATOM 5105 C CA . ILE B 1 297 ? 15.242 -12.078 -11.781 1 98.19 297 ILE B CA 1
ATOM 5106 C C . ILE B 1 297 ? 14.562 -11.203 -10.727 1 98.19 297 ILE B C 1
ATOM 5108 O O . ILE B 1 297 ? 13.492 -10.641 -10.977 1 98.19 297 ILE B O 1
ATOM 5112 N N . SER B 1 298 ? 15.117 -11.141 -9.547 1 96.81 298 SER B N 1
ATOM 5113 C CA . SER B 1 298 ? 14.398 -10.484 -8.461 1 96.81 298 SER B CA 1
ATOM 5114 C C . SER B 1 298 ? 15.336 -9.625 -7.617 1 96.81 298 SER B C 1
ATOM 5116 O O . SER B 1 298 ? 16.453 -10.039 -7.316 1 96.81 298 SER B O 1
ATOM 5118 N N . THR B 1 299 ? 14.828 -8.477 -7.363 1 95.19 299 THR B N 1
ATOM 5119 C CA . THR B 1 299 ? 15.461 -7.629 -6.355 1 95.19 299 THR B CA 1
ATOM 5120 C C . THR B 1 299 ? 15.086 -8.094 -4.949 1 95.19 299 THR B C 1
ATOM 5122 O O . THR B 1 299 ? 14.008 -8.656 -4.742 1 95.19 299 THR B O 1
ATOM 5125 N N . ASN B 1 300 ? 15.977 -7.934 -4.031 1 95.06 300 ASN B N 1
ATOM 5126 C CA . ASN B 1 300 ? 15.68 -8.203 -2.631 1 95.06 300 ASN B CA 1
ATOM 5127 C C . ASN B 1 300 ? 15.062 -6.992 -1.945 1 95.06 300 ASN B C 1
ATOM 5129 O O . ASN B 1 300 ? 15.758 -6.23 -1.271 1 95.06 300 ASN B O 1
ATOM 5133 N N . PHE B 1 301 ? 13.805 -6.902 -1.956 1 95.56 301 PHE B N 1
ATOM 5134 C CA . PHE B 1 301 ? 13.086 -5.738 -1.447 1 95.56 301 PHE B CA 1
ATOM 5135 C C . PHE B 1 301 ? 13.18 -5.664 0.072 1 95.56 301 PHE B C 1
ATOM 5137 O O . PHE B 1 301 ? 13.219 -4.57 0.643 1 95.56 301 PHE B O 1
ATOM 5144 N N . GLU B 1 302 ? 13.156 -6.805 0.733 1 94.69 302 GLU B N 1
ATOM 5145 C CA . GLU B 1 302 ? 13.344 -6.828 2.182 1 94.69 302 GLU B CA 1
ATOM 5146 C C . GLU B 1 302 ? 14.688 -6.211 2.572 1 94.69 302 GLU B C 1
ATOM 5148 O O . GLU B 1 302 ? 14.758 -5.414 3.512 1 94.69 302 GLU B O 1
ATOM 5153 N N . ALA B 1 303 ? 15.695 -6.59 1.823 1 96.94 303 ALA B N 1
ATOM 5154 C CA . ALA B 1 303 ? 17.016 -6.008 2.068 1 96.94 303 ALA B CA 1
ATOM 5155 C C . ALA B 1 303 ? 17 -4.5 1.821 1 96.94 303 ALA B C 1
ATOM 5157 O O . ALA B 1 303 ? 17.641 -3.742 2.551 1 96.94 303 ALA B O 1
ATOM 5158 N N . MET B 1 304 ? 16.344 -4.09 0.828 1 97.31 304 MET B N 1
ATOM 5159 C CA . MET B 1 304 ? 16.234 -2.672 0.494 1 97.31 304 MET B CA 1
ATOM 5160 C C . MET B 1 304 ? 15.656 -1.88 1.663 1 97.31 304 MET B C 1
ATOM 5162 O O . MET B 1 304 ? 16.172 -0.824 2.023 1 97.31 304 MET B O 1
ATOM 5166 N N . GLY B 1 305 ? 14.539 -2.363 2.258 1 97.62 305 GLY B N 1
ATOM 5167 C CA . GLY B 1 305 ? 13.93 -1.722 3.414 1 97.62 305 GLY B CA 1
ATOM 5168 C C . GLY B 1 305 ? 14.852 -1.679 4.621 1 97.62 305 GLY B C 1
ATOM 5169 O O . GLY B 1 305 ? 14.93 -0.66 5.312 1 97.62 305 GLY B O 1
ATOM 5170 N N . LYS B 1 306 ? 15.5 -2.814 4.84 1 97.88 306 LYS B N 1
ATOM 5171 C CA . LYS B 1 306 ? 16.422 -2.906 5.965 1 97.88 306 LYS B CA 1
ATOM 5172 C C . LYS B 1 306 ? 17.578 -1.917 5.809 1 97.88 306 LYS B C 1
ATOM 5174 O O . LYS B 1 306 ? 17.891 -1.181 6.746 1 97.88 306 LYS B O 1
ATOM 5179 N N . ILE B 1 307 ? 18.188 -1.88 4.672 1 98 307 ILE B N 1
ATOM 5180 C CA . ILE B 1 307 ? 19.328 -1.007 4.398 1 98 307 ILE B CA 1
ATOM 5181 C C . ILE B 1 307 ? 18.891 0.453 4.531 1 98 307 ILE B C 1
ATOM 5183 O O . ILE B 1 307 ? 19.609 1.265 5.121 1 98 307 ILE B O 1
ATOM 5187 N N . LEU B 1 308 ? 17.734 0.77 4.02 1 97.94 308 LEU B N 1
ATOM 5188 C CA . LEU B 1 308 ? 17.203 2.125 4.117 1 97.94 308 LEU B CA 1
ATOM 5189 C C . LEU B 1 308 ? 17.094 2.559 5.574 1 97.94 308 LEU B C 1
ATOM 5191 O O . LEU B 1 308 ? 17.5 3.664 5.934 1 97.94 308 LEU B O 1
ATOM 5195 N N . ALA B 1 309 ? 16.516 1.68 6.418 1 97.81 309 ALA B N 1
ATOM 5196 C CA . ALA B 1 309 ? 16.391 1.974 7.844 1 97.81 309 ALA B CA 1
ATOM 5197 C C . ALA B 1 309 ? 17.75 2.213 8.484 1 97.81 309 ALA B C 1
ATOM 5199 O O . ALA B 1 309 ? 17.938 3.178 9.227 1 97.81 309 ALA B O 1
ATOM 5200 N N . GLU B 1 310 ? 18.672 1.368 8.102 1 97.56 310 GLU B N 1
ATOM 5201 C CA . GLU B 1 310 ? 20.016 1.48 8.641 1 97.56 310 GLU B CA 1
ATOM 5202 C C . GLU B 1 310 ? 20.672 2.787 8.203 1 97.56 310 GLU B C 1
ATOM 5204 O O . GLU B 1 310 ? 21.375 3.43 9 1 97.56 310 GLU B O 1
ATOM 5209 N N . MET B 1 311 ? 20.5 3.152 6.969 1 97.38 311 MET B N 1
ATOM 5210 C CA . MET B 1 311 ? 21.062 4.406 6.461 1 97.38 311 MET B CA 1
ATOM 5211 C C . MET B 1 311 ? 20.547 5.594 7.266 1 97.38 311 MET B C 1
ATOM 5213 O O . MET B 1 311 ? 21.312 6.492 7.613 1 97.38 311 MET B O 1
ATOM 5217 N N . ILE B 1 312 ? 19.312 5.574 7.574 1 96.5 312 ILE B N 1
ATOM 5218 C CA . ILE B 1 312 ? 18.688 6.676 8.297 1 96.5 312 ILE B CA 1
ATOM 5219 C C . ILE B 1 312 ? 19.188 6.695 9.742 1 96.5 312 ILE B C 1
ATOM 5221 O O . ILE B 1 312 ? 19.578 7.75 10.258 1 96.5 312 ILE B O 1
ATOM 5225 N N . LEU B 1 313 ? 19.234 5.559 10.367 1 95.56 313 LEU B N 1
ATOM 5226 C CA . LEU B 1 313 ? 19.641 5.457 11.766 1 95.56 313 LEU B CA 1
ATOM 5227 C C . LEU B 1 313 ? 21.109 5.844 11.93 1 95.56 313 LEU B C 1
ATOM 5229 O O . LEU B 1 313 ? 21.484 6.48 12.914 1 95.56 313 LEU B O 1
ATOM 5233 N N . LYS B 1 314 ? 21.906 5.535 10.93 1 95.44 314 LYS B N 1
ATOM 5234 C CA . LYS B 1 314 ? 23.344 5.77 11.023 1 95.44 314 LYS B CA 1
ATOM 5235 C C . LYS B 1 314 ? 23.734 7.094 10.367 1 95.44 314 LYS B C 1
ATOM 5237 O O . LYS B 1 314 ? 24.859 7.566 10.516 1 95.44 314 LYS B O 1
ATOM 5242 N N . GLY B 1 315 ? 22.859 7.625 9.617 1 94.19 315 GLY B N 1
ATOM 5243 C CA . GLY B 1 315 ? 23.141 8.875 8.922 1 94.19 315 GLY B CA 1
ATOM 5244 C C . GLY B 1 315 ? 24.125 8.719 7.785 1 94.19 315 GLY B C 1
ATOM 5245 O O . GLY B 1 315 ? 24.969 9.586 7.566 1 94.19 315 GLY B O 1
ATOM 5246 N N . THR B 1 316 ? 24 7.582 7.117 1 92.12 316 THR B N 1
ATOM 5247 C CA . THR B 1 316 ? 24.922 7.324 6.008 1 92.12 316 THR B CA 1
ATOM 5248 C C . THR B 1 316 ? 24.484 8.086 4.762 1 92.12 316 THR B C 1
ATOM 5250 O O . THR B 1 316 ? 23.297 8.203 4.477 1 92.12 316 THR B O 1
ATOM 5253 N N . LYS B 1 317 ? 25.453 8.57 3.988 1 92.81 317 LYS B N 1
ATOM 5254 C CA . LYS B 1 317 ? 25.188 9.391 2.809 1 92.81 317 LYS B CA 1
ATOM 5255 C C . LYS B 1 317 ? 25.531 8.633 1.528 1 92.81 317 LYS B C 1
ATOM 5257 O O . LYS B 1 317 ? 25.594 9.227 0.448 1 92.81 317 LYS B O 1
ATOM 5262 N N . ASP B 1 318 ? 25.609 7.391 1.518 1 94.81 318 ASP B N 1
ATOM 5263 C CA . ASP B 1 318 ? 26.047 6.566 0.4 1 94.81 318 ASP B CA 1
ATOM 5264 C C . ASP B 1 318 ? 24.906 6.312 -0.584 1 94.81 318 ASP B C 1
ATOM 5266 O O . ASP B 1 318 ? 23.734 6.453 -0.232 1 94.81 318 ASP B O 1
ATOM 5270 N N . GLN B 1 319 ? 25.312 6.137 -1.759 1 96.75 319 GLN B N 1
ATOM 5271 C CA . GLN B 1 319 ? 24.438 5.543 -2.76 1 96.75 319 GLN B CA 1
ATOM 5272 C C . GLN B 1 319 ? 24.672 4.039 -2.871 1 96.75 319 GLN B C 1
ATOM 5274 O O . GLN B 1 319 ? 25.75 3.602 -3.268 1 96.75 319 GLN B O 1
ATOM 5279 N N . ILE B 1 320 ? 23.719 3.309 -2.527 1 97.25 320 ILE B N 1
ATOM 5280 C CA . ILE B 1 320 ? 23.875 1.859 -2.438 1 97.25 320 ILE B CA 1
ATOM 5281 C C . ILE B 1 320 ? 23.016 1.187 -3.504 1 97.25 320 ILE B C 1
ATOM 5283 O O . ILE B 1 320 ? 21.812 1.462 -3.609 1 97.25 320 ILE B O 1
ATOM 5287 N N . GLU B 1 321 ? 23.594 0.364 -4.312 1 96.75 321 GLU B N 1
ATOM 5288 C CA . GLU B 1 321 ? 22.844 -0.474 -5.246 1 96.75 321 GLU B CA 1
ATOM 5289 C C . GLU B 1 321 ? 22.266 -1.702 -4.547 1 96.75 321 GLU B C 1
ATOM 5291 O O . GLU B 1 321 ? 23.016 -2.475 -3.932 1 96.75 321 GLU B O 1
ATOM 5296 N N . ASN B 1 322 ? 21.047 -1.848 -4.629 1 96.75 322 ASN B N 1
ATOM 5297 C CA . ASN B 1 322 ? 20.406 -3.002 -4 1 96.75 322 ASN B CA 1
ATOM 5298 C C . ASN B 1 322 ? 20.719 -4.293 -4.754 1 96.75 322 ASN B C 1
ATOM 5300 O O . ASN B 1 322 ? 20.859 -4.281 -5.977 1 96.75 322 ASN B O 1
ATOM 5304 N N . LYS B 1 323 ? 20.766 -5.34 -4.059 1 94.94 323 LYS B N 1
ATOM 5305 C CA . LYS B 1 323 ? 21.125 -6.625 -4.648 1 94.94 323 LYS B CA 1
ATOM 5306 C C . LYS B 1 323 ? 19.969 -7.207 -5.457 1 94.94 323 LYS B C 1
ATOM 5308 O O . LYS B 1 323 ? 18.812 -7.082 -5.062 1 94.94 323 LYS B O 1
ATOM 5313 N N . SER B 1 324 ? 20.281 -7.75 -6.539 1 96.5 324 SER B N 1
ATOM 5314 C CA . SER B 1 324 ? 19.391 -8.5 -7.414 1 96.5 324 SER B CA 1
ATOM 5315 C C . SER B 1 324 ? 20 -9.852 -7.797 1 96.5 324 SER B C 1
ATOM 5317 O O . SER B 1 324 ? 21.219 -10.016 -7.781 1 96.5 324 SER B O 1
ATOM 5319 N N . ALA B 1 325 ? 19.156 -10.844 -8.008 1 96.06 325 ALA B N 1
ATOM 5320 C CA . ALA B 1 325 ? 19.688 -12.164 -8.328 1 96.06 325 ALA B CA 1
ATOM 5321 C C . ALA B 1 325 ? 18.781 -12.906 -9.305 1 96.06 325 ALA B C 1
ATOM 5323 O O . ALA B 1 325 ? 17.578 -12.641 -9.359 1 96.06 325 ALA B O 1
ATOM 5324 N N . LEU B 1 326 ? 19.422 -13.734 -10.07 1 98.12 326 LEU B N 1
ATOM 5325 C CA . LEU B 1 326 ? 18.688 -14.734 -10.836 1 98.12 326 LEU B CA 1
ATOM 5326 C C . LEU B 1 326 ? 18.422 -15.984 -9.992 1 98.12 326 LEU B C 1
ATOM 5328 O O . LEU B 1 326 ? 19.344 -16.531 -9.383 1 98.12 326 LEU B O 1
ATOM 5332 N N . ILE B 1 327 ? 17.281 -16.359 -9.898 1 97.94 327 ILE B N 1
ATOM 5333 C CA . ILE B 1 327 ? 16.906 -17.609 -9.266 1 97.94 327 ILE B CA 1
ATOM 5334 C C . ILE B 1 327 ? 16.5 -18.625 -10.336 1 97.94 327 ILE B C 1
ATOM 5336 O O . ILE B 1 327 ? 15.406 -18.562 -10.898 1 97.94 327 ILE B O 1
ATOM 5340 N N . LEU B 1 328 ? 17.391 -19.562 -10.57 1 98.06 328 LEU B N 1
ATOM 5341 C CA . LEU B 1 328 ? 17.203 -20.531 -11.641 1 98.06 328 LEU B CA 1
ATOM 5342 C C . LEU B 1 328 ? 16.25 -21.641 -11.203 1 98.06 328 LEU B C 1
ATOM 5344 O O . LEU B 1 328 ? 16.391 -22.188 -10.109 1 98.06 328 LEU B O 1
ATOM 5348 N N . ARG B 1 329 ? 15.25 -21.891 -12.062 1 97.88 329 ARG B N 1
ATOM 5349 C CA . ARG B 1 329 ? 14.32 -23 -11.867 1 97.88 329 ARG B CA 1
ATOM 5350 C C . ARG B 1 329 ? 14.047 -23.719 -13.188 1 97.88 329 ARG B C 1
ATOM 5352 O O . ARG B 1 329 ? 14.844 -23.641 -14.125 1 97.88 329 ARG B O 1
ATOM 5359 N N . ASN B 1 330 ? 12.914 -24.406 -13.281 1 97.12 330 ASN B N 1
ATOM 5360 C CA . ASN B 1 330 ? 12.719 -25.375 -14.352 1 97.12 330 ASN B CA 1
ATOM 5361 C C . ASN B 1 330 ? 12.203 -24.703 -15.625 1 97.12 330 ASN B C 1
ATOM 5363 O O . ASN B 1 330 ? 12.07 -25.359 -16.656 1 97.12 330 ASN B O 1
ATOM 5367 N N . SER B 1 331 ? 12.023 -23.391 -15.586 1 98.5 331 SER B N 1
ATOM 5368 C CA . SER B 1 331 ? 11.406 -22.734 -16.734 1 98.5 331 SER B CA 1
ATOM 5369 C C . SER B 1 331 ? 12.453 -22.375 -17.781 1 98.5 331 SER B C 1
ATOM 5371 O O . SER B 1 331 ? 12.141 -21.688 -18.766 1 98.5 331 SER B O 1
ATOM 5373 N N . LEU B 1 332 ? 13.719 -22.766 -17.562 1 97.44 332 LEU B N 1
ATOM 5374 C CA . LEU B 1 332 ? 14.773 -22.625 -18.562 1 97.44 332 LEU B CA 1
ATOM 5375 C C . LEU B 1 332 ? 15.43 -23.969 -18.828 1 97.44 332 LEU B C 1
ATOM 5377 O O . LEU B 1 332 ? 15.422 -24.875 -17.984 1 97.44 332 LEU B O 1
#

InterPro domains:
  IPR000524 Transcription regulator HTH, GntR [PF00392] (14-77)
  IPR000524 Transcription regulator HTH, GntR [PS50949] (12-80)
  IPR000524 Transcription regulator HTH, GntR [SM00345] (18-77)
  IPR000524 Transcription regulator HTH, GntR [cd07377] (13-78)
  IPR028082 Periplasmic binding protein-like I [SSF53822] (106-323)
  IPR036388 Winged helix-like DNA-binding domain superfamily [G3DSA:1.10.10.10] (5-78)
  IPR036390 Winged helix DNA-binding domain superfamily [SSF46785] (11-81)